Protein AF-A0A953SDC1-F1 (afdb_monomer)

InterPro domains:
  IPR006067 Nitrite/sulphite reductase 4Fe-4S domain [PF01077] (162-376)
  IPR017896 4Fe-4S ferredoxin-type, iron-sulphur binding domain [PS51379] (272-299)
  IPR036136 Nitrite/Sulfite reductase ferredoxin-like domain superfamily [SSF55124] (22-162)
  IPR045169 Nitrite and sulphite reductase 4Fe-4S domain containing protein [PTHR11493] (93-235)
  IPR045854 Nitrite and sulphite reductase 4Fe-4S domain-like superfamily [G3DSA:3.30.413.10] (165-393)
  IPR045854 Nitrite and sulphite reductase 4Fe-4S domain-like superfamily [SSF56014] (162-401)

pLDDT: mean 90.11, std 13.73, range [28.05, 98.62]

Foldseek 3Di:
DDPDDPPDQDQDDDPPPPPVPPQVVLVVQVDDDPDGPSVVLVVWSNLVVQVSVCVVVVHHQWDDKDFDPQVVFLFFKIWIAGNPVVSPGTKIKGWWFAAQQNDDDPVLVVVVQVLLSVAARSDWDQQDLLRTIIRMHHRDSVSVVVSQVVCVVVVIHIFGDKQFEGREEEHNAPVPDQQFLDRGNLVSVQVCVVCVCRGRHRQFLTYFYEYEYRALVPPRVQQAAGQKYKHKDALDDWDADLVLQLVCVVVVQDVVVLQVPQPQSQWDDPNRDIDGHNVRDPRNCSCVVRGVRTYHDDRMFIWIFHQHHQDAPVGGDTTFTLGGGDHCDPDNSVRVCLLVVLLRVLRRVQPHRPHRRNNSCVVPDVVVSSVSSVHDDDPSRDPDDDPDDPDDDDPCVVVPPPDD

Sequence (404 aa):
MSEKNSEILPDERTEGEDAASGTPYLDELCKGPWPSHAKELKRTRYPIMMYEEGIRQRYTQWGHGGMSSVPGLGSGAIARKSRRPEIITHSNLIRVLGNPGNFYTTKAFRKICELTDKYGDSSLHVLTTNSNIEICGLMNDGQMKAITTELNAMGYDVGSAGDAIRNIPDCMGPALCEYAVSDTPRLKYFMTKYYIDDIQYPRFPFKIKTKMSGCPNDCGKAILHADVGIIGVFKDLPKVDNERLSLWVEKGGDIERVRNNCPTDAMDWDGKRLEIDGESCVRCMYCINRIPAIEPGDDRGVAITVGGNMKGKYGPKKGKVVFPFIKAASPEYKELVAAYSKICEVYDDHGKKKERLGDLMQRVGFDKFLEWCAVEVTTMNFSSPRRNTFYHWSTEEEAGGLHD

Structure (mmCIF, N/CA/C/O backbone):
data_AF-A0A953SDC1-F1
#
_entry.id   AF-A0A953SDC1-F1
#
loop_
_atom_site.group_PDB
_atom_site.id
_atom_site.type_symbol
_atom_site.label_atom_id
_atom_site.label_alt_id
_atom_site.label_comp_id
_atom_site.label_asym_id
_atom_site.label_entity_id
_atom_site.label_seq_id
_atom_site.pdbx_PDB_ins_code
_atom_site.Cartn_x
_atom_site.Cartn_y
_atom_site.Cartn_z
_atom_site.occupancy
_atom_site.B_iso_or_equiv
_atom_site.auth_seq_id
_atom_site.auth_comp_id
_atom_site.auth_asym_id
_atom_site.auth_atom_id
_atom_site.pdbx_PDB_model_num
ATOM 1 N N . MET A 1 1 ? -39.178 -3.392 29.527 1.00 28.05 1 MET A N 1
ATOM 2 C CA . MET A 1 1 ? -38.012 -3.633 30.410 1.00 28.05 1 MET A CA 1
ATOM 3 C C . MET A 1 1 ? -36.770 -3.596 29.535 1.00 28.05 1 MET A C 1
ATOM 5 O O . MET A 1 1 ? -36.655 -4.462 28.690 1.00 28.05 1 MET A O 1
ATOM 9 N N . SER A 1 2 ? -35.855 -2.639 29.570 1.00 31.02 2 SER A N 1
ATOM 10 C CA . SER A 1 2 ? -35.699 -1.395 30.320 1.00 31.02 2 SER A CA 1
ATOM 11 C C . SER A 1 2 ? -34.880 -0.464 29.420 1.00 31.02 2 SER A C 1
ATOM 13 O O . SER A 1 2 ? -33.764 -0.815 29.038 1.00 31.02 2 SER A O 1
ATOM 15 N N . GLU A 1 3 ? -35.423 0.703 29.090 1.00 34.91 3 GLU A N 1
ATOM 16 C CA . GLU A 1 3 ? -34.638 1.851 28.637 1.00 34.91 3 GLU A CA 1
ATOM 17 C C . GLU A 1 3 ? -33.669 2.226 29.763 1.00 34.91 3 GLU A C 1
ATOM 19 O O . GLU A 1 3 ? -34.111 2.640 30.831 1.00 34.91 3 GLU A O 1
ATOM 24 N N . LYS A 1 4 ? -32.369 1.983 29.570 1.00 36.22 4 LYS A N 1
ATOM 25 C CA . LYS A 1 4 ? -31.253 2.550 30.348 1.00 36.22 4 LYS A CA 1
ATOM 26 C C . LYS A 1 4 ? -29.942 2.075 29.721 1.00 36.22 4 LYS A C 1
ATOM 28 O O . LYS A 1 4 ? -29.543 0.939 29.945 1.00 36.22 4 LYS A O 1
ATOM 33 N N . ASN A 1 5 ? -29.368 2.913 28.853 1.00 34.62 5 ASN A N 1
ATOM 34 C CA . ASN A 1 5 ? -27.927 3.065 28.552 1.00 34.62 5 ASN A CA 1
ATOM 35 C C . ASN A 1 5 ? -27.724 3.997 27.334 1.00 34.62 5 ASN A C 1
ATOM 37 O O . ASN A 1 5 ? -26.943 3.712 26.426 1.00 34.62 5 ASN A O 1
ATOM 41 N N . SER A 1 6 ? -28.453 5.116 27.292 1.00 38.78 6 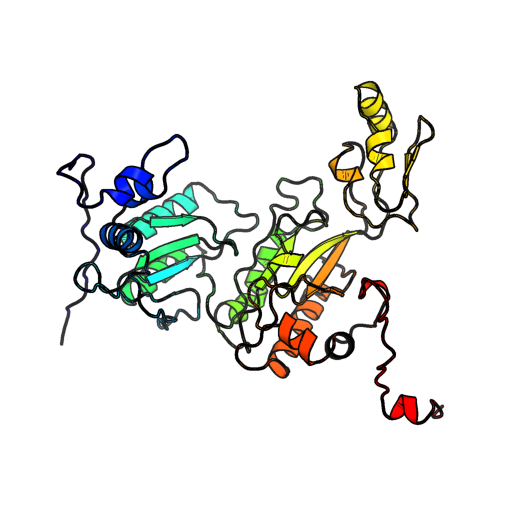SER A N 1
ATOM 42 C CA . SER A 1 6 ? -28.226 6.203 26.334 1.00 38.78 6 SER A CA 1
ATOM 43 C C . SER A 1 6 ? -27.385 7.302 26.988 1.00 38.78 6 SER A C 1
ATOM 45 O O . SER A 1 6 ? -27.844 8.429 27.142 1.00 38.78 6 SER A O 1
ATOM 47 N N . GLU A 1 7 ? -26.173 6.985 27.434 1.00 45.75 7 GLU A N 1
ATOM 48 C CA . GLU A 1 7 ? -25.225 8.031 27.830 1.00 45.75 7 GLU A CA 1
ATOM 49 C C . GLU A 1 7 ? -24.444 8.448 26.583 1.00 45.75 7 GLU A C 1
ATOM 51 O O . GLU A 1 7 ? -23.414 7.874 26.229 1.00 45.75 7 GLU A O 1
ATOM 56 N N . ILE A 1 8 ? -25.015 9.411 25.855 1.00 50.25 8 ILE A N 1
ATOM 57 C CA . ILE A 1 8 ? -24.254 10.261 24.938 1.00 50.25 8 ILE A CA 1
ATOM 58 C C . ILE A 1 8 ? -23.243 11.013 25.812 1.00 50.25 8 ILE A C 1
ATOM 60 O O . ILE A 1 8 ? -23.605 11.496 26.887 1.00 50.25 8 ILE A O 1
ATOM 64 N N 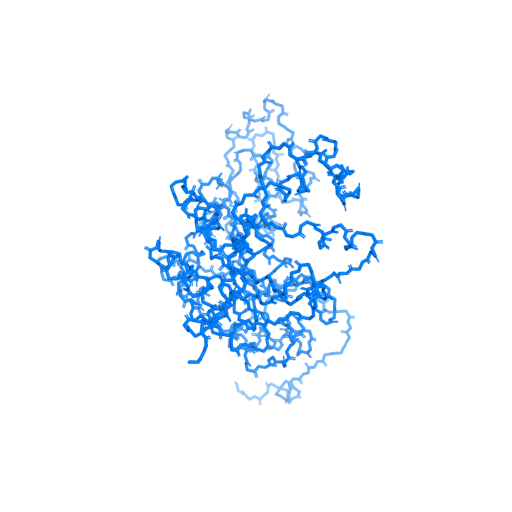. LEU A 1 9 ? -21.975 11.057 25.393 1.00 52.62 9 LEU A N 1
ATOM 65 C CA . LEU A 1 9 ? -20.942 11.796 26.120 1.00 52.62 9 LEU A CA 1
ATOM 66 C C . LEU A 1 9 ? -21.397 13.260 26.282 1.00 52.62 9 LEU A C 1
ATOM 68 O O . LEU A 1 9 ? -21.879 13.826 25.301 1.00 52.62 9 LEU A O 1
ATOM 72 N N . PRO A 1 10 ? -21.283 13.860 27.482 1.00 48.31 10 PRO A N 1
ATOM 73 C CA . PRO A 1 10 ? -21.815 15.195 27.755 1.00 48.31 10 PRO A CA 1
ATOM 74 C C . PRO A 1 10 ? -21.273 16.237 26.767 1.00 48.31 10 PRO A C 1
ATOM 76 O O . PRO A 1 10 ? -20.102 16.188 26.391 1.00 48.31 10 PRO A O 1
ATOM 79 N N . ASP A 1 11 ? -22.152 17.147 26.344 1.00 46.38 11 ASP A N 1
ATOM 80 C CA . ASP A 1 11 ? -22.005 17.973 25.135 1.00 46.38 11 ASP A CA 1
ATOM 81 C C . ASP A 1 11 ? -20.971 19.111 25.265 1.00 46.38 11 ASP A C 1
ATOM 83 O O . ASP A 1 11 ? -20.432 19.579 24.268 1.00 46.38 11 ASP A O 1
ATOM 87 N N . GLU A 1 12 ? -20.606 19.531 26.480 1.00 38.66 12 GLU A N 1
ATOM 88 C CA . GLU A 1 12 ? -19.839 20.768 26.670 1.00 38.66 12 GLU A CA 1
ATOM 89 C C . GLU A 1 12 ? -18.576 20.574 27.524 1.00 38.66 12 GLU A C 1
ATOM 91 O O . GLU A 1 12 ? -18.631 20.227 28.703 1.00 38.66 12 GLU A O 1
ATOM 96 N N . ARG A 1 13 ? -17.412 20.875 26.934 1.00 49.53 13 ARG A N 1
ATOM 97 C CA . ARG A 1 13 ? -16.318 21.533 27.659 1.00 49.53 13 ARG A CA 1
ATOM 98 C C . ARG A 1 13 ? -16.115 22.890 27.009 1.00 49.53 13 ARG A C 1
ATOM 100 O O . ARG A 1 13 ? -15.588 22.976 25.903 1.00 49.53 13 ARG A O 1
ATOM 107 N N . THR A 1 14 ? -16.579 23.935 27.678 1.00 35.41 14 THR A N 1
ATOM 108 C CA . THR A 1 14 ? -16.340 25.322 27.285 1.00 35.41 14 THR A CA 1
ATOM 109 C C . THR A 1 14 ? -14.839 25.610 27.275 1.00 35.41 14 THR A C 1
ATOM 111 O O . THR A 1 14 ? -14.127 25.262 28.220 1.00 35.41 14 THR A O 1
ATOM 114 N N . GLU A 1 15 ? -14.347 26.248 26.210 1.00 36.69 15 GLU A N 1
ATOM 115 C CA . GLU A 1 15 ? -12.987 26.792 26.155 1.00 36.69 15 GLU A CA 1
ATOM 116 C C . GLU A 1 15 ? -12.809 27.785 27.320 1.00 36.69 15 GLU A C 1
ATOM 118 O O . GLU A 1 15 ? -13.381 28.872 27.293 1.00 36.69 15 GLU A O 1
ATOM 123 N N . GLY A 1 16 ? -12.061 27.408 28.366 1.00 39.22 16 GLY A N 1
ATOM 124 C CA . GLY A 1 16 ? -11.718 28.326 29.461 1.00 39.22 16 GLY A CA 1
ATOM 125 C C . GLY A 1 16 ? -11.748 27.788 30.894 1.00 39.22 16 GLY A C 1
ATOM 126 O O . GLY A 1 16 ? -11.394 28.538 31.799 1.00 39.22 16 GLY A O 1
ATOM 127 N N . GLU A 1 17 ? -12.106 26.527 31.156 1.00 37.31 17 GLU A N 1
ATOM 128 C CA . GLU A 1 17 ? -11.970 25.964 32.514 1.00 37.31 17 GLU A CA 1
ATOM 129 C C . GLU A 1 17 ? -10.536 25.472 32.790 1.00 37.31 17 GLU A C 1
ATOM 131 O O . GLU A 1 17 ? -10.263 24.278 32.915 1.00 37.31 17 GLU A O 1
ATOM 136 N N . ASP A 1 18 ? -9.604 26.419 32.931 1.00 40.94 18 ASP A N 1
ATOM 137 C CA . ASP A 1 18 ? -8.263 26.216 33.505 1.00 40.94 18 ASP A CA 1
ATOM 138 C C . ASP A 1 18 ? -8.332 26.052 35.041 1.00 40.94 18 ASP A C 1
ATOM 140 O O . ASP A 1 18 ? -7.604 26.679 35.813 1.00 40.94 18 ASP A O 1
ATOM 144 N N . ALA A 1 19 ? -9.226 25.190 35.527 1.00 35.72 19 ALA A N 1
ATOM 145 C CA . ALA A 1 19 ? -9.260 24.793 36.927 1.00 35.72 19 ALA A CA 1
ATOM 146 C C . ALA A 1 19 ? -8.312 23.603 37.117 1.00 35.72 19 ALA A C 1
ATOM 148 O O . ALA A 1 19 ? -8.730 22.459 36.972 1.00 35.72 19 ALA A O 1
ATOM 149 N N . ALA A 1 20 ? -7.027 23.892 37.377 1.00 46.53 20 ALA A N 1
ATOM 150 C CA . ALA A 1 20 ? -5.988 22.933 37.780 1.00 46.53 20 ALA A CA 1
ATOM 151 C C . ALA A 1 20 ? -6.176 21.551 37.131 1.00 46.53 20 ALA A C 1
ATOM 153 O O . ALA A 1 20 ? -6.530 20.583 37.806 1.00 46.53 20 ALA A O 1
ATOM 154 N N . SER A 1 21 ? -6.025 21.507 35.801 1.00 56.12 21 SER A N 1
ATOM 155 C CA . SER A 1 21 ? -6.275 20.323 34.982 1.00 56.12 21 SER A CA 1
ATOM 156 C C . SER A 1 21 ? -5.654 19.114 35.681 1.00 56.12 21 SER A C 1
ATOM 158 O O . SER A 1 21 ? -4.442 19.063 35.886 1.00 56.12 21 SER A O 1
ATOM 160 N N . GLY A 1 22 ? -6.471 18.142 36.098 1.00 82.88 22 GLY A N 1
ATOM 161 C CA . GLY A 1 22 ? -6.009 16.904 36.740 1.00 82.88 22 GLY A CA 1
ATOM 162 C C . GLY A 1 22 ? -5.167 16.020 35.810 1.00 82.88 22 GLY A C 1
ATOM 163 O O . GLY A 1 22 ? -5.133 14.807 35.990 1.00 82.88 22 GLY A O 1
ATOM 164 N N . THR A 1 23 ? -4.540 16.618 34.790 1.00 92.62 23 THR A N 1
ATOM 165 C CA . THR A 1 23 ? -3.764 15.997 33.728 1.00 92.62 23 THR A CA 1
ATOM 166 C C . THR A 1 23 ? -2.363 16.621 33.546 1.00 92.62 23 THR A C 1
ATOM 168 O O . THR A 1 23 ? -2.022 17.033 32.432 1.00 92.62 23 THR A O 1
ATOM 171 N N . PRO A 1 24 ? -1.534 16.729 34.608 1.00 94.44 24 PRO A N 1
ATOM 172 C CA . PRO A 1 24 ? -0.214 17.361 34.530 1.00 94.44 24 PRO A CA 1
ATOM 173 C C . PRO A 1 24 ? 0.723 16.734 33.484 1.00 94.44 24 PRO A C 1
ATOM 175 O O . PRO A 1 24 ? 1.542 17.448 32.904 1.00 94.44 24 PRO A O 1
ATOM 178 N N . TYR A 1 25 ? 0.625 15.427 33.200 1.00 94.44 25 TYR A N 1
ATOM 179 C CA . TYR A 1 25 ? 1.451 14.818 32.152 1.00 94.44 25 TYR A CA 1
ATOM 180 C C . TYR A 1 25 ? 0.983 15.212 30.745 1.00 94.44 25 TYR A C 1
ATOM 182 O O . TYR A 1 25 ? 1.820 15.482 29.881 1.00 94.44 25 TYR A O 1
ATOM 190 N N . LEU A 1 26 ? -0.330 15.272 30.493 1.00 93.62 26 LEU A N 1
ATOM 191 C CA . LEU A 1 26 ? -0.852 15.780 29.215 1.00 93.62 26 LEU A CA 1
ATOM 192 C C . LEU A 1 26 ? -0.533 17.263 29.020 1.00 93.62 26 LEU A C 1
ATOM 194 O O . LEU A 1 26 ? -0.269 17.664 27.889 1.00 93.62 26 LEU A O 1
ATOM 198 N N . ASP A 1 27 ? -0.543 18.063 30.087 1.00 95.12 27 ASP A N 1
ATOM 199 C CA . ASP A 1 27 ? -0.188 19.486 30.021 1.00 95.12 27 ASP A CA 1
ATOM 200 C C . ASP A 1 27 ? 1.239 19.699 29.512 1.00 95.12 27 ASP A C 1
ATOM 202 O O . ASP A 1 27 ? 1.488 20.608 28.718 1.00 95.12 27 ASP A O 1
ATOM 206 N N . GLU A 1 28 ? 2.170 18.818 29.881 1.00 95.88 28 GLU A N 1
ATOM 207 C CA . GLU A 1 28 ? 3.525 18.844 29.332 1.00 95.88 28 GLU A CA 1
ATOM 208 C C . GLU A 1 28 ? 3.537 18.555 27.823 1.00 95.88 28 GLU A C 1
ATOM 210 O O . GLU A 1 28 ? 4.237 19.226 27.066 1.00 95.88 28 GLU A O 1
ATOM 215 N N . LEU A 1 29 ? 2.711 17.609 27.359 1.00 95.56 29 LEU A N 1
ATOM 216 C CA . LEU A 1 29 ? 2.591 17.264 25.936 1.00 95.56 29 LEU A CA 1
ATOM 217 C C . LEU A 1 29 ? 1.932 18.364 25.093 1.00 95.56 29 LEU A C 1
ATOM 219 O O . LEU A 1 29 ? 2.026 18.322 23.866 1.00 95.56 29 LEU A O 1
ATOM 223 N N . CYS A 1 30 ? 1.258 19.335 25.710 1.00 95.12 30 CYS A N 1
ATOM 224 C CA . CYS A 1 30 ? 0.685 20.493 25.020 1.00 95.12 30 CYS A CA 1
ATOM 225 C C . CYS A 1 30 ? 1.733 21.554 24.646 1.00 95.12 30 CYS A C 1
ATOM 227 O O . CYS A 1 30 ? 1.418 22.472 23.887 1.00 95.12 30 CYS A O 1
ATOM 229 N N . LYS A 1 31 ? 2.957 21.455 25.177 1.00 95.12 31 LYS A N 1
ATOM 230 C CA . LYS A 1 31 ? 4.042 22.412 24.936 1.00 95.12 31 LYS A CA 1
ATOM 231 C C . LYS A 1 31 ? 4.792 22.114 23.633 1.00 95.12 31 LYS A C 1
ATOM 233 O O . LYS A 1 31 ? 4.752 21.011 23.094 1.00 95.12 31 LYS A O 1
ATOM 238 N N . GLY A 1 32 ? 5.563 23.100 23.178 1.00 96.00 32 GLY A N 1
ATOM 239 C CA . GLY A 1 32 ? 6.447 22.982 22.019 1.00 96.00 32 GLY A CA 1
ATOM 240 C C . GLY A 1 32 ? 5.789 23.358 20.684 1.00 96.00 32 GLY A C 1
ATOM 241 O O . GLY A 1 32 ? 4.609 23.699 20.638 1.00 96.00 32 GLY A O 1
ATOM 242 N N . PRO A 1 33 ? 6.571 23.354 19.590 1.00 96.50 33 PRO A N 1
ATOM 243 C CA . PRO A 1 33 ? 6.124 23.874 18.297 1.00 96.50 33 PRO A CA 1
ATOM 244 C C . PRO A 1 33 ? 5.349 22.859 17.440 1.00 96.50 33 PRO A C 1
ATOM 246 O O . PRO A 1 33 ? 4.682 23.255 16.487 1.00 96.50 33 PRO A O 1
ATOM 249 N N . TRP A 1 34 ? 5.451 21.556 17.725 1.00 97.25 34 TRP A N 1
ATOM 250 C CA . TRP A 1 34 ? 4.750 20.525 16.954 1.00 97.25 34 TRP A CA 1
ATOM 251 C C . TRP A 1 34 ? 3.254 20.503 17.312 1.00 97.25 34 TRP A C 1
ATOM 253 O O . TRP A 1 34 ? 2.939 20.566 18.503 1.00 97.25 34 TRP A O 1
ATOM 263 N N . PRO A 1 35 ? 2.324 20.368 16.342 1.00 95.88 35 PRO A N 1
ATOM 264 C CA . PRO A 1 35 ? 0.894 20.259 16.631 1.00 95.88 35 PRO A CA 1
ATOM 265 C C . PRO A 1 35 ? 0.608 19.117 17.614 1.00 95.88 35 PRO A C 1
ATOM 267 O O . PRO A 1 35 ? 0.776 17.938 17.296 1.00 95.88 35 PRO A O 1
ATOM 270 N N . SER A 1 36 ? 0.215 19.474 18.836 1.00 95.69 36 SER A N 1
ATOM 271 C CA . SER A 1 36 ? 0.059 18.516 19.926 1.00 95.69 36 SER A CA 1
ATOM 272 C C . SER A 1 36 ? -1.263 17.765 19.821 1.00 95.69 36 SER A C 1
ATOM 274 O O . SER A 1 36 ? -2.340 18.358 19.896 1.00 95.69 36 SER A O 1
ATOM 276 N N . HIS A 1 37 ? -1.192 16.435 19.747 1.00 93.69 37 HIS A N 1
ATOM 277 C CA . HIS A 1 37 ? -2.377 15.585 19.849 1.00 93.69 37 HIS A CA 1
ATOM 278 C C . HIS A 1 37 ? -3.051 15.709 21.221 1.00 93.69 37 HIS A C 1
ATOM 280 O O . HIS A 1 37 ? -4.264 15.568 21.299 1.00 93.69 37 HIS A O 1
ATOM 286 N N . ALA A 1 38 ? -2.306 15.997 22.296 1.00 94.62 38 ALA A N 1
ATOM 287 C CA . ALA A 1 38 ? -2.888 16.217 23.621 1.00 94.62 38 ALA A CA 1
ATOM 288 C C . ALA A 1 38 ? -3.749 17.489 23.643 1.00 94.62 38 ALA A C 1
ATOM 290 O O . ALA A 1 38 ? -4.852 17.465 24.190 1.00 94.62 38 ALA A O 1
ATOM 291 N N . LYS A 1 39 ? -3.290 18.561 22.977 1.00 94.81 39 LYS A N 1
ATOM 292 C CA . LYS A 1 39 ? -4.073 19.791 22.801 1.00 94.81 39 LYS A CA 1
ATOM 293 C C . LYS A 1 39 ? -5.353 19.530 22.009 1.00 94.81 39 LYS A C 1
ATOM 295 O O . LYS A 1 39 ? -6.410 19.987 22.428 1.00 94.81 39 LYS A O 1
ATOM 300 N N . GLU A 1 40 ? -5.279 18.767 20.917 1.00 94.00 40 GLU A N 1
ATOM 301 C CA . GLU A 1 40 ? -6.478 18.410 20.147 1.00 94.00 40 GLU A CA 1
ATOM 302 C C . GLU A 1 40 ? -7.440 17.535 20.961 1.00 94.00 40 GLU A C 1
ATOM 304 O O . GLU A 1 40 ? -8.616 17.862 21.046 1.00 94.00 40 GLU A O 1
ATOM 309 N N . LEU A 1 41 ? -6.963 16.491 21.652 1.00 93.19 41 LEU A N 1
ATOM 310 C CA . LEU A 1 41 ? -7.825 15.630 22.476 1.00 93.19 41 LEU A CA 1
ATOM 311 C C . LEU A 1 41 ? -8.549 16.405 23.585 1.00 93.19 41 LEU A C 1
ATOM 313 O O . LEU A 1 41 ? -9.709 16.109 23.862 1.00 93.19 41 LEU A O 1
ATOM 317 N N . LYS A 1 42 ? -7.906 17.414 24.190 1.00 93.50 42 LYS A N 1
ATOM 318 C CA . LYS A 1 42 ? -8.533 18.282 25.203 1.00 93.50 42 LYS A CA 1
ATOM 319 C C . LYS A 1 42 ? -9.711 19.106 24.671 1.00 93.50 42 LYS A C 1
ATOM 321 O O . LYS A 1 42 ? -10.558 19.492 25.467 1.00 93.50 42 LYS A O 1
ATOM 326 N N . ARG A 1 43 ? -9.778 19.343 23.357 1.00 92.81 43 ARG A N 1
ATOM 327 C CA . ARG A 1 43 ? -10.887 20.043 22.679 1.00 92.81 43 ARG A CA 1
ATOM 328 C C . ARG A 1 43 ? -12.039 19.110 22.298 1.00 92.81 43 ARG A C 1
ATOM 330 O O . ARG A 1 43 ? -13.059 19.572 21.805 1.00 92.81 43 ARG A O 1
ATOM 337 N N . THR A 1 44 ? -11.867 17.804 22.490 1.00 93.94 44 THR A N 1
ATOM 338 C CA . THR A 1 44 ? -12.866 16.776 22.174 1.00 93.94 44 THR A CA 1
ATOM 339 C C . THR A 1 44 ? -13.522 16.242 23.450 1.00 93.94 44 THR A C 1
ATOM 341 O O . THR A 1 44 ? -13.095 16.547 24.566 1.00 93.94 44 THR A O 1
ATOM 344 N N . ARG A 1 45 ? -14.526 15.373 23.307 1.00 93.50 45 ARG A N 1
ATOM 345 C CA . ARG A 1 45 ? -15.126 14.630 24.428 1.00 93.50 45 ARG A CA 1
ATOM 346 C C . ARG A 1 45 ? -14.336 13.372 24.803 1.00 93.50 45 ARG A C 1
ATOM 348 O O . ARG A 1 45 ? -14.802 12.582 25.625 1.00 93.50 45 ARG A O 1
ATOM 355 N N . TYR A 1 46 ? -13.143 13.171 24.237 1.00 92.38 46 TYR A N 1
ATOM 356 C CA . TYR A 1 46 ? -12.279 12.052 24.596 1.00 92.38 46 TYR A CA 1
ATOM 357 C C . TYR A 1 46 ? -12.016 12.032 26.119 1.00 92.38 46 TYR A C 1
ATOM 359 O O . TYR A 1 46 ? -11.746 13.079 26.722 1.00 92.38 46 TYR A O 1
ATOM 367 N N . PRO A 1 47 ? -12.046 10.860 26.783 1.00 91.69 47 PRO A N 1
ATOM 368 C CA . PRO A 1 47 ? -11.810 10.750 28.221 1.00 91.69 47 PRO A CA 1
ATOM 369 C C . PRO A 1 47 ? -10.323 10.965 28.553 1.00 91.69 47 PRO A C 1
ATOM 371 O O . PRO A 1 47 ? -9.587 10.017 28.816 1.00 91.69 47 PRO A O 1
ATOM 374 N N . ILE A 1 48 ? -9.856 12.219 28.563 1.00 93.44 48 ILE A N 1
ATOM 375 C CA . ILE A 1 48 ? -8.435 12.581 28.742 1.00 93.44 48 ILE A CA 1
ATOM 376 C C . ILE A 1 48 ? -7.794 11.996 30.011 1.00 93.44 48 ILE A C 1
ATOM 378 O O . ILE A 1 48 ? -6.609 11.668 29.992 1.00 93.44 48 ILE A O 1
ATOM 382 N N . MET A 1 49 ? -8.577 11.759 31.069 1.00 93.12 49 MET A N 1
ATOM 383 C CA . MET A 1 49 ? -8.106 11.099 32.293 1.00 93.12 49 MET A CA 1
ATOM 384 C C . MET A 1 49 ? -7.628 9.661 32.046 1.00 93.12 49 MET A C 1
ATOM 386 O O . MET A 1 49 ? -6.693 9.208 32.699 1.00 93.12 49 MET A O 1
ATOM 390 N N . MET A 1 50 ? -8.201 8.951 31.064 1.00 92.00 50 MET A N 1
ATOM 391 C CA . MET A 1 50 ? -7.698 7.639 30.636 1.00 92.00 50 MET A CA 1
ATOM 392 C C . MET A 1 50 ? -6.278 7.736 30.083 1.00 92.00 50 MET A C 1
ATOM 394 O O . MET A 1 50 ? -5.474 6.821 30.266 1.00 92.00 50 MET A O 1
ATOM 398 N N . TYR A 1 51 ? -5.978 8.822 29.367 1.00 93.00 51 TYR A N 1
ATOM 399 C CA . TYR A 1 51 ? -4.668 9.010 28.762 1.00 93.00 51 TYR A CA 1
ATOM 400 C C . TYR A 1 51 ? -3.639 9.468 29.792 1.00 93.00 51 TYR A C 1
ATOM 402 O O . TYR A 1 51 ? -2.558 8.884 29.855 1.00 93.00 51 TYR A O 1
ATOM 410 N N . GLU A 1 52 ? -4.015 10.418 30.649 1.00 94.56 52 GLU A N 1
ATOM 411 C CA . GLU A 1 52 ? -3.203 10.861 31.785 1.00 94.56 52 GLU A CA 1
ATOM 412 C C . GLU A 1 52 ? -2.756 9.677 32.636 1.00 94.56 52 GLU A C 1
ATOM 414 O O . GLU A 1 52 ? -1.568 9.460 32.877 1.00 94.56 52 GLU A O 1
ATOM 419 N N . GLU A 1 53 ? -3.719 8.850 33.026 1.00 92.94 53 GLU A N 1
ATOM 420 C CA . GLU A 1 53 ? -3.462 7.693 33.857 1.00 92.94 53 GLU A CA 1
ATOM 421 C C . GLU A 1 53 ? -2.601 6.648 33.140 1.00 92.94 53 GLU A C 1
ATOM 423 O O . GLU A 1 53 ? -1.742 6.008 33.751 1.00 92.94 53 GLU A O 1
ATOM 428 N N . GLY A 1 54 ? -2.787 6.498 31.826 1.00 94.12 54 GLY A N 1
ATOM 429 C CA . GLY A 1 54 ? -1.952 5.633 31.003 1.00 94.12 54 GLY A CA 1
ATOM 430 C C . GLY A 1 54 ? -0.486 6.063 30.982 1.00 94.12 54 GLY A C 1
ATOM 431 O O . GLY A 1 54 ? 0.397 5.204 31.044 1.00 94.12 54 GLY A O 1
ATOM 432 N N . ILE A 1 55 ? -0.221 7.373 30.947 1.00 94.50 55 ILE A N 1
ATOM 433 C CA . ILE A 1 55 ? 1.136 7.926 31.034 1.00 94.50 55 ILE A CA 1
ATOM 434 C C . ILE A 1 55 ? 1.690 7.738 32.446 1.00 94.50 55 ILE A C 1
ATOM 436 O O . ILE A 1 55 ? 2.787 7.196 32.599 1.00 94.50 55 ILE A O 1
ATOM 440 N N . ARG A 1 56 ? 0.915 8.109 33.473 1.00 94.00 56 ARG A N 1
ATOM 441 C CA . ARG A 1 56 ? 1.311 8.004 34.884 1.00 94.00 56 ARG A CA 1
ATOM 442 C C . ARG A 1 56 ? 1.688 6.576 35.271 1.00 94.00 56 ARG A C 1
ATOM 444 O O . ARG A 1 56 ? 2.740 6.353 35.864 1.00 94.00 56 ARG A O 1
ATOM 451 N N . GLN A 1 57 ? 0.850 5.604 34.915 1.00 94.25 57 GLN A N 1
ATOM 452 C CA . GLN A 1 57 ? 1.093 4.189 35.207 1.00 94.25 57 GLN A CA 1
ATOM 453 C C . GLN A 1 57 ? 2.041 3.514 34.208 1.00 94.25 57 GLN A C 1
ATOM 455 O O . GLN A 1 57 ? 2.458 2.381 34.438 1.00 94.25 57 GLN A O 1
ATOM 460 N N . ARG A 1 58 ? 2.348 4.167 33.076 1.00 95.38 58 ARG A N 1
ATOM 461 C CA . ARG A 1 58 ? 3.075 3.579 31.935 1.00 95.38 58 ARG A CA 1
ATOM 462 C C . ARG A 1 58 ? 2.451 2.263 31.460 1.00 95.38 58 ARG A C 1
ATOM 464 O O . ARG A 1 58 ? 3.143 1.326 31.062 1.00 95.38 58 ARG A O 1
ATOM 471 N N . TYR A 1 59 ? 1.125 2.190 31.517 1.00 94.00 59 TYR A N 1
ATOM 472 C CA . TYR A 1 59 ? 0.362 0.983 31.235 1.00 94.00 59 TYR A CA 1
ATOM 473 C C . TYR A 1 59 ? -0.986 1.323 30.606 1.00 94.00 59 TYR A C 1
ATOM 475 O O . TYR A 1 59 ? -1.600 2.341 30.920 1.00 94.00 59 TYR A O 1
ATOM 483 N N . THR A 1 60 ? -1.468 0.470 29.699 1.00 94.12 60 THR A N 1
ATOM 484 C CA . THR A 1 60 ? -2.731 0.739 29.005 1.00 94.12 60 THR A CA 1
ATOM 485 C C . THR A 1 60 ? -3.928 0.623 29.951 1.00 94.12 60 THR A C 1
ATOM 487 O O . THR A 1 60 ? -4.135 -0.403 30.605 1.00 94.12 60 THR A O 1
ATOM 490 N N . GLN A 1 61 ? -4.743 1.679 29.973 1.00 94.00 61 GLN A N 1
ATOM 491 C CA . GLN A 1 61 ? -5.995 1.742 30.733 1.00 94.00 61 GLN A CA 1
ATOM 492 C C . GLN A 1 61 ? -7.166 1.089 29.984 1.00 94.00 61 GLN A C 1
ATOM 494 O O . GLN A 1 61 ? -8.273 0.980 30.505 1.00 94.00 61 GLN A O 1
ATOM 499 N N . TRP A 1 62 ? -6.925 0.597 28.768 1.00 93.00 62 TRP A N 1
ATOM 500 C CA . TRP A 1 62 ? -7.900 -0.166 28.003 1.00 93.00 62 TRP A CA 1
ATOM 501 C C . TRP A 1 62 ? -7.721 -1.666 28.235 1.00 93.00 62 TRP A C 1
ATOM 503 O O . TRP A 1 62 ? -6.609 -2.183 28.347 1.00 93.00 62 TRP A O 1
ATOM 513 N N . GLY A 1 63 ? -8.841 -2.374 28.325 1.00 88.44 63 GLY A N 1
ATOM 514 C CA . GLY A 1 63 ? -8.894 -3.815 28.513 1.00 88.44 63 GLY A CA 1
ATOM 515 C C . GLY A 1 63 ? -8.658 -4.588 27.222 1.00 88.44 63 GLY A C 1
ATOM 516 O O . GLY A 1 63 ? -8.348 -4.031 26.164 1.00 88.44 63 GLY A O 1
ATOM 517 N N . HIS A 1 64 ? -8.852 -5.906 27.306 1.00 82.75 64 HIS A N 1
ATOM 518 C CA . HIS A 1 64 ? -8.942 -6.735 26.111 1.00 82.75 64 HIS A CA 1
ATOM 519 C C . HIS A 1 64 ? -10.078 -6.204 25.230 1.00 82.75 64 HIS A C 1
ATOM 521 O O . HIS A 1 64 ? -11.210 -6.038 25.685 1.00 82.75 64 HIS A O 1
ATOM 527 N N . GLY A 1 65 ? -9.738 -5.869 23.986 1.00 76.06 65 GLY A N 1
ATOM 528 C CA . GLY A 1 65 ? -10.725 -5.481 22.986 1.00 76.06 65 GLY A CA 1
ATOM 529 C C . GLY A 1 65 ? -11.432 -6.699 22.401 1.00 76.06 65 GLY A C 1
ATOM 530 O O . GLY A 1 65 ? -11.019 -7.838 22.617 1.00 76.06 65 GLY A O 1
ATOM 531 N N . GLY A 1 66 ? -12.457 -6.433 21.604 1.00 72.31 66 GLY A N 1
ATOM 532 C CA . GLY A 1 66 ? -13.170 -7.437 20.823 1.00 72.31 66 GLY A CA 1
ATOM 533 C C . GLY A 1 66 ? -13.497 -6.905 19.434 1.00 72.31 66 GLY A C 1
ATOM 534 O O . GLY A 1 66 ? -13.341 -5.715 19.155 1.00 72.31 66 GLY A O 1
ATOM 535 N N . MET A 1 67 ? -13.944 -7.788 18.549 1.00 70.31 67 MET A N 1
ATOM 536 C CA . MET A 1 67 ? -14.735 -7.342 17.403 1.00 70.31 67 MET A CA 1
ATOM 537 C C . MET A 1 67 ? -16.168 -7.179 17.899 1.00 70.31 67 MET A C 1
ATOM 539 O O . MET A 1 67 ? -16.657 -8.077 18.583 1.00 70.31 67 MET A O 1
ATOM 543 N N . SER A 1 68 ? -16.802 -6.042 17.608 1.00 68.38 68 SER A N 1
ATOM 544 C CA . SER A 1 68 ? -18.248 -5.939 17.821 1.00 68.38 68 SER A CA 1
ATOM 545 C C . SER A 1 68 ? -18.947 -6.564 16.619 1.00 68.38 68 SER A C 1
ATOM 547 O O . SER A 1 68 ? -18.588 -6.270 15.479 1.00 68.38 68 SER A O 1
ATOM 549 N N . SER A 1 69 ? -19.914 -7.440 16.876 1.00 65.31 69 SER A N 1
ATOM 550 C CA . SER A 1 69 ? -20.815 -7.998 15.870 1.00 65.31 69 SER A CA 1
ATOM 551 C C . SER A 1 69 ? -22.125 -7.217 15.917 1.00 65.31 69 SER A C 1
ATOM 553 O O . SER A 1 69 ? -23.105 -7.670 16.511 1.00 65.31 69 SER A O 1
ATOM 555 N N . VAL A 1 70 ? -22.133 -6.013 15.345 1.00 73.25 70 VAL A N 1
ATOM 556 C CA . VAL A 1 70 ? -23.363 -5.222 15.230 1.00 73.25 70 VAL A CA 1
ATOM 557 C C . VAL A 1 70 ? -24.195 -5.811 14.086 1.00 73.25 70 VAL A C 1
ATOM 559 O O . VAL A 1 70 ? -23.683 -5.922 12.974 1.00 73.25 70 VAL A O 1
ATOM 562 N N . PRO A 1 71 ? -25.466 -6.200 14.293 1.00 69.12 71 PRO A N 1
ATOM 563 C CA . PRO A 1 71 ? -26.293 -6.733 13.212 1.00 69.12 71 PRO A CA 1
ATOM 564 C C . PRO A 1 71 ? -26.397 -5.754 12.031 1.00 69.12 71 PRO A C 1
ATOM 566 O O . PRO A 1 71 ? -26.822 -4.610 12.209 1.00 69.12 71 PRO A O 1
ATOM 569 N N . GLY A 1 72 ? -26.025 -6.216 10.833 1.00 68.00 72 GLY A N 1
ATOM 570 C CA . GLY A 1 72 ? -25.922 -5.396 9.616 1.00 68.00 72 GLY A CA 1
ATOM 571 C C . GLY A 1 72 ? -24.523 -4.829 9.342 1.00 68.00 72 GLY A C 1
ATOM 572 O O . GLY A 1 72 ? -24.317 -4.225 8.299 1.00 68.00 72 GLY A O 1
ATOM 573 N N . LEU A 1 73 ? -23.563 -5.057 10.241 1.00 73.56 73 LEU A N 1
ATOM 574 C CA . LEU A 1 73 ? -22.168 -4.650 10.117 1.00 73.56 73 LEU A CA 1
ATOM 575 C C . LEU A 1 73 ? -21.275 -5.897 10.156 1.00 73.56 73 LEU A C 1
ATOM 577 O O . LEU A 1 73 ? -21.063 -6.482 11.220 1.00 73.56 73 LEU A O 1
ATOM 581 N N . GLY A 1 74 ? -20.762 -6.331 9.005 1.00 69.44 74 GLY A N 1
ATOM 582 C CA . GLY A 1 74 ? -19.927 -7.535 8.950 1.00 69.44 74 GLY A CA 1
ATOM 583 C C . GLY A 1 74 ? -18.531 -7.331 9.563 1.00 69.44 74 GLY A C 1
ATOM 584 O O . GLY A 1 74 ? -17.991 -8.227 10.219 1.00 69.44 74 GLY A O 1
ATOM 585 N N . SER A 1 75 ? -17.945 -6.141 9.381 1.00 84.81 75 SER A N 1
ATOM 586 C CA . SER A 1 75 ? -16.586 -5.805 9.811 1.00 84.81 75 SER A CA 1
ATOM 587 C C . SER A 1 75 ? -16.436 -4.301 10.088 1.00 84.81 75 SER A C 1
ATOM 589 O O . SER A 1 75 ? -17.371 -3.522 9.950 1.00 84.81 75 SER A O 1
ATOM 591 N N . GLY A 1 76 ? -15.258 -3.874 10.547 1.00 86.81 76 GLY A N 1
ATOM 592 C CA . GLY A 1 76 ? -14.924 -2.445 10.667 1.00 86.81 76 GLY A CA 1
ATOM 593 C C . GLY A 1 76 ? -15.165 -1.794 12.024 1.00 86.81 76 GLY A C 1
ATOM 594 O O . GLY A 1 76 ? -14.478 -0.817 12.330 1.00 86.81 76 GLY A O 1
ATOM 595 N N . ALA A 1 77 ? -16.034 -2.356 12.867 1.00 89.62 77 ALA A N 1
ATOM 596 C CA . ALA A 1 77 ? -16.167 -1.941 14.263 1.00 89.62 77 ALA A CA 1
ATOM 597 C C . ALA A 1 77 ? -15.142 -2.638 15.162 1.00 89.62 77 ALA A C 1
ATOM 599 O O . ALA A 1 77 ? -14.956 -3.859 15.127 1.00 89.62 77 ALA A O 1
ATOM 600 N N . ILE A 1 78 ? -14.484 -1.860 16.018 1.00 89.06 78 ILE A N 1
ATOM 601 C CA . ILE A 1 78 ? -13.563 -2.379 17.027 1.00 89.06 78 ILE A CA 1
ATOM 602 C C . ILE A 1 78 ? -14.092 -1.999 18.396 1.00 89.06 78 ILE A C 1
ATOM 604 O O . ILE A 1 78 ? -14.168 -0.820 18.737 1.00 89.06 78 ILE A O 1
ATOM 608 N N . ALA A 1 79 ? -14.399 -3.018 19.195 1.00 88.69 79 ALA A N 1
ATOM 609 C CA . ALA A 1 79 ? -14.849 -2.820 20.554 1.00 88.69 79 ALA A CA 1
ATOM 610 C C . ALA A 1 79 ? -13.662 -2.554 21.482 1.00 88.69 79 ALA A C 1
ATOM 612 O O . ALA A 1 79 ? -12.647 -3.271 21.452 1.00 88.69 79 ALA A O 1
ATOM 613 N N . ARG A 1 80 ? -13.803 -1.551 22.350 1.00 90.00 80 ARG A N 1
ATOM 614 C CA . ARG A 1 80 ? -12.828 -1.263 23.403 1.00 90.00 80 ARG A CA 1
ATOM 615 C C . ARG A 1 80 ? -13.535 -1.168 24.741 1.00 90.00 80 ARG A C 1
ATOM 617 O O . ARG A 1 80 ? -14.343 -0.275 24.967 1.00 90.00 80 ARG A O 1
ATOM 624 N N . LYS A 1 81 ? -13.185 -2.083 25.641 1.00 90.44 81 LYS A N 1
ATOM 625 C CA . LYS A 1 81 ? -13.624 -2.048 27.033 1.00 90.44 81 LYS A CA 1
ATOM 626 C C . LYS A 1 81 ? -12.593 -1.320 27.883 1.00 90.44 81 LYS A C 1
ATOM 628 O O . LYS A 1 81 ? -11.390 -1.492 27.677 1.00 90.44 81 LYS A O 1
ATOM 633 N N . SER A 1 82 ? -13.052 -0.532 28.840 1.00 91.75 82 SER A N 1
ATOM 634 C CA . SER A 1 82 ? -12.186 0.143 29.802 1.00 91.75 82 SER A CA 1
ATOM 635 C C . SER A 1 82 ? -11.737 -0.793 30.928 1.00 91.75 82 SER A C 1
ATOM 637 O O . SER A 1 82 ? -12.465 -1.706 31.320 1.00 91.75 82 SER A O 1
ATOM 639 N N . ARG A 1 83 ? -10.533 -0.565 31.468 1.00 93.50 83 ARG A N 1
ATOM 640 C CA . ARG A 1 83 ? -10.105 -1.114 32.772 1.00 93.50 83 ARG A CA 1
ATOM 641 C C . ARG A 1 83 ? -10.459 -0.196 33.937 1.00 93.50 83 ARG A C 1
ATOM 643 O O . ARG A 1 83 ? -10.279 -0.592 35.081 1.00 93.50 83 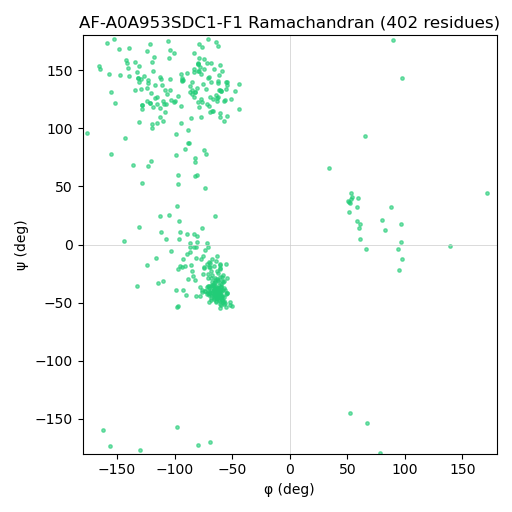ARG A O 1
ATOM 650 N N . ARG A 1 84 ? -10.933 1.009 33.632 1.00 90.25 84 ARG A N 1
ATOM 651 C CA . ARG A 1 84 ? -11.262 2.086 34.561 1.00 90.25 84 ARG A CA 1
ATOM 652 C C . ARG A 1 84 ? -12.726 2.488 34.348 1.00 90.25 84 ARG A C 1
ATOM 654 O O . ARG A 1 84 ? -12.987 3.541 33.761 1.00 90.25 84 ARG A O 1
ATOM 661 N N . PRO A 1 85 ? -13.686 1.604 34.686 1.00 89.69 85 PRO A N 1
ATOM 662 C CA . PRO A 1 85 ? -15.109 1.844 34.443 1.00 89.69 85 PRO A CA 1
ATOM 663 C C . PRO A 1 85 ? -15.642 3.088 35.163 1.00 89.69 85 PRO A C 1
ATOM 665 O O . PRO A 1 85 ? -16.654 3.630 34.739 1.00 89.69 85 PRO A O 1
ATOM 668 N N . GLU A 1 86 ? -14.956 3.554 36.206 1.00 88.88 86 GLU A N 1
ATOM 669 C CA . GLU A 1 86 ? -15.255 4.799 36.912 1.00 88.88 86 GLU A CA 1
ATOM 670 C C . GLU A 1 86 ? -14.906 6.066 36.114 1.00 88.88 86 GLU A C 1
ATOM 672 O O . GLU A 1 86 ? -15.386 7.140 36.457 1.00 88.88 86 GLU A O 1
ATOM 677 N N . ILE A 1 87 ? -14.084 5.956 35.060 1.00 87.88 87 ILE A N 1
ATOM 678 C CA . ILE A 1 87 ? -13.798 7.058 34.125 1.00 87.88 87 ILE A CA 1
ATOM 679 C C . ILE A 1 87 ? -14.691 6.938 32.888 1.00 87.88 87 ILE A C 1
ATOM 681 O O . ILE A 1 87 ? -15.340 7.893 32.477 1.00 87.88 87 ILE A O 1
ATOM 685 N N . ILE A 1 88 ? -14.682 5.763 32.258 1.00 90.31 88 ILE A N 1
ATOM 686 C CA . ILE A 1 88 ? -15.486 5.442 31.077 1.00 90.31 88 ILE A CA 1
ATOM 687 C C . ILE A 1 88 ? -15.648 3.928 31.000 1.00 90.31 88 ILE A C 1
ATOM 689 O O . ILE A 1 88 ? -14.729 3.199 31.365 1.00 90.31 88 ILE A O 1
ATOM 693 N N . THR A 1 89 ? -16.774 3.417 30.506 1.00 89.56 89 THR A N 1
ATOM 694 C CA . THR A 1 89 ? -17.009 1.963 30.435 1.00 89.56 89 THR A CA 1
ATOM 695 C C . THR A 1 89 ? -16.534 1.346 29.115 1.00 89.56 89 THR A C 1
ATOM 697 O O . THR A 1 89 ? -15.868 0.304 29.114 1.00 89.56 89 THR A O 1
ATOM 700 N N . HIS A 1 90 ? -16.825 2.008 27.994 1.00 88.94 90 HIS A N 1
ATOM 701 C CA . HIS A 1 90 ? -16.538 1.556 26.632 1.00 88.94 90 HIS A CA 1
ATOM 702 C C . HIS A 1 90 ? -16.103 2.737 25.761 1.00 88.94 90 HIS A C 1
ATOM 704 O O . HIS A 1 90 ? -16.416 3.878 26.065 1.00 88.94 90 HIS A O 1
ATOM 710 N N . SER A 1 91 ? -15.364 2.470 24.689 1.00 91.50 91 SER A N 1
ATOM 711 C CA . SER A 1 91 ? -15.042 3.465 23.658 1.00 91.50 91 SER A CA 1
ATOM 712 C C . SER A 1 91 ? -14.755 2.732 22.354 1.00 91.50 91 SER A C 1
ATOM 714 O O . SER A 1 91 ? -13.614 2.435 21.992 1.00 91.50 91 SER A O 1
ATOM 716 N N . ASN A 1 92 ? -15.824 2.313 21.690 1.00 92.38 92 ASN A N 1
ATOM 717 C CA . ASN A 1 92 ? -15.723 1.615 20.421 1.00 92.38 92 ASN A CA 1
ATOM 718 C C . ASN A 1 92 ? -15.357 2.611 19.318 1.00 92.38 92 ASN A C 1
ATOM 720 O O . ASN A 1 92 ? -15.553 3.821 19.444 1.00 92.38 92 ASN A O 1
ATOM 724 N N . LEU A 1 93 ? -14.827 2.089 18.220 1.00 92.31 93 LEU A N 1
ATOM 725 C CA . LEU A 1 93 ? -14.581 2.876 17.020 1.00 92.31 93 LEU A CA 1
ATOM 726 C C . LEU A 1 93 ? -15.137 2.161 15.804 1.00 92.31 93 LEU A C 1
ATOM 728 O O . LEU A 1 93 ? -15.193 0.926 15.775 1.00 92.31 93 LEU A O 1
ATOM 732 N N . ILE A 1 94 ? -15.482 2.943 14.789 1.00 92.81 94 ILE A N 1
ATOM 733 C CA . ILE A 1 94 ? -15.811 2.431 13.467 1.00 92.81 94 ILE A CA 1
ATOM 734 C C . ILE A 1 94 ? -14.809 2.960 12.452 1.00 92.81 94 ILE A C 1
ATOM 736 O O . ILE A 1 94 ? -14.406 4.124 12.480 1.00 92.81 94 ILE A O 1
ATOM 740 N N . ARG A 1 95 ? -14.371 2.074 11.564 1.00 93.56 95 ARG A N 1
ATOM 741 C CA . ARG A 1 95 ? -13.576 2.447 10.399 1.00 93.56 95 ARG A CA 1
ATOM 742 C C . ARG A 1 95 ? -14.500 2.864 9.277 1.00 93.56 95 ARG A C 1
ATOM 744 O O . ARG A 1 95 ? -15.484 2.185 9.030 1.00 93.56 95 ARG A O 1
ATOM 751 N N . VAL A 1 96 ? -14.125 3.905 8.554 1.00 93.06 96 VAL A N 1
ATOM 752 C CA . VAL A 1 96 ? -14.734 4.320 7.290 1.00 93.06 96 VAL A CA 1
ATOM 753 C C . VAL A 1 96 ? -13.739 4.009 6.175 1.00 93.06 96 VAL A C 1
ATOM 755 O O . VAL A 1 96 ? -12.547 4.319 6.319 1.00 93.06 96 VAL A O 1
ATOM 758 N N . LEU A 1 97 ? -14.196 3.380 5.087 1.00 91.12 97 LEU A N 1
ATOM 759 C CA . LEU A 1 97 ? -13.346 3.115 3.924 1.00 91.12 97 LEU A CA 1
ATOM 760 C C . LEU A 1 97 ? -12.810 4.432 3.356 1.00 91.12 97 LEU A C 1
ATOM 762 O O . LEU A 1 97 ? -13.545 5.399 3.159 1.00 91.12 97 LEU A O 1
ATOM 766 N N . GLY A 1 98 ? -11.503 4.467 3.110 1.00 87.44 98 GLY A N 1
ATOM 767 C CA . GLY A 1 98 ? -10.843 5.658 2.584 1.00 87.44 98 GLY A CA 1
ATOM 768 C C . GLY A 1 98 ? -11.072 5.855 1.090 1.00 87.44 98 GLY A C 1
ATOM 769 O O . GLY A 1 98 ? -11.066 4.894 0.320 1.00 87.44 98 GLY A O 1
ATOM 770 N N . ASN A 1 99 ? -11.150 7.113 0.663 1.00 91.88 99 ASN A N 1
ATOM 771 C CA . ASN A 1 99 ? -11.291 7.469 -0.749 1.00 91.88 99 ASN A CA 1
ATOM 772 C C . ASN A 1 99 ? -10.056 7.082 -1.583 1.00 91.88 99 ASN A C 1
ATOM 774 O O . ASN A 1 99 ? -8.937 7.088 -1.055 1.00 91.88 99 ASN A O 1
ATOM 778 N N . PRO A 1 100 ? -10.214 6.794 -2.888 1.00 94.25 100 PRO A N 1
ATOM 779 C CA . PRO A 1 100 ? -9.106 6.705 -3.839 1.00 94.25 100 PRO A CA 1
ATOM 780 C C . PRO A 1 100 ? -8.133 7.885 -3.747 1.00 94.25 100 PRO A C 1
ATOM 782 O O . PRO A 1 100 ? -8.556 9.035 -3.630 1.00 94.25 100 PRO A O 1
ATOM 785 N N . GLY A 1 101 ? -6.831 7.597 -3.704 1.00 93.81 101 GLY A N 1
ATOM 786 C CA . GLY A 1 101 ? -5.746 8.565 -3.517 1.00 93.81 101 GLY A CA 1
ATOM 787 C C . GLY A 1 101 ? -5.787 9.351 -2.199 1.00 93.81 101 GLY A C 1
ATOM 788 O O . GLY A 1 101 ? -4.963 10.235 -1.990 1.00 93.81 101 GLY A O 1
ATOM 789 N N . ASN A 1 102 ? -6.723 9.034 -1.297 1.00 93.62 102 ASN A N 1
ATOM 790 C CA . ASN A 1 102 ? -7.074 9.824 -0.113 1.00 93.62 102 ASN A CA 1
ATOM 791 C C . ASN A 1 102 ? -7.524 11.261 -0.444 1.00 93.62 102 ASN A C 1
ATOM 793 O O . ASN A 1 102 ? -7.302 12.176 0.348 1.00 93.62 102 ASN A O 1
ATOM 797 N N . PHE A 1 103 ? -8.177 11.464 -1.591 1.00 94.81 103 PHE A N 1
ATOM 798 C CA . PHE A 1 103 ? -8.765 12.754 -1.955 1.00 94.81 103 PHE A CA 1
ATOM 799 C C . PHE A 1 103 ? -10.167 12.909 -1.360 1.00 94.81 103 PHE A C 1
ATOM 801 O O . PHE A 1 103 ? -11.028 12.047 -1.538 1.00 94.81 103 PHE A O 1
ATOM 808 N N . TYR A 1 104 ? -10.423 14.027 -0.683 1.00 94.12 104 TYR A N 1
ATOM 809 C CA . TYR A 1 104 ? -11.715 14.331 -0.064 1.00 94.12 104 TYR A CA 1
ATOM 810 C C . TYR A 1 104 ? -12.186 15.722 -0.477 1.00 94.12 104 TYR A C 1
ATOM 812 O O . TYR A 1 104 ? -11.396 16.661 -0.556 1.00 94.12 104 TYR A O 1
ATOM 820 N N . THR A 1 105 ? -13.492 15.876 -0.699 1.00 95.38 105 THR A N 1
ATOM 821 C CA . THR A 1 105 ? -14.098 17.207 -0.799 1.00 95.38 105 THR A CA 1
ATOM 822 C C . THR A 1 105 ? -14.384 17.738 0.601 1.00 95.38 105 THR A C 1
ATOM 824 O O . THR A 1 105 ? -14.720 16.977 1.512 1.00 95.38 105 THR A O 1
ATOM 827 N N . THR A 1 106 ? -14.317 19.058 0.778 1.00 97.12 106 THR A N 1
ATOM 828 C CA . THR A 1 106 ? -14.648 19.690 2.065 1.00 97.12 106 THR A CA 1
ATOM 829 C C . THR A 1 106 ? -16.086 19.395 2.492 1.00 97.12 106 THR A C 1
ATOM 831 O O . THR A 1 106 ? -16.336 19.204 3.675 1.00 97.12 106 THR A O 1
ATOM 834 N N . LYS A 1 107 ? -17.026 19.287 1.541 1.00 95.69 107 LYS A N 1
ATOM 835 C CA . LYS A 1 107 ? -18.422 18.902 1.804 1.00 95.69 107 LYS A CA 1
ATOM 836 C C . LYS A 1 107 ? -18.526 17.505 2.426 1.00 95.69 107 LYS A C 1
ATOM 838 O O . LYS A 1 107 ? -19.169 17.358 3.459 1.00 95.69 107 LYS A O 1
ATOM 843 N N . ALA A 1 108 ? -17.888 16.498 1.823 1.00 93.31 108 ALA A N 1
ATOM 844 C CA . ALA A 1 108 ? -17.923 15.128 2.339 1.00 93.31 108 ALA A CA 1
ATOM 845 C C . ALA A 1 108 ? -17.226 15.019 3.704 1.00 93.31 108 ALA A C 1
ATOM 847 O O . ALA A 1 108 ? -17.762 14.411 4.627 1.00 93.31 108 ALA A O 1
ATOM 848 N N . PHE A 1 109 ? -16.062 15.659 3.852 1.00 95.25 109 PHE A N 1
ATOM 849 C CA . PHE A 1 109 ? -15.286 15.577 5.087 1.00 95.25 109 PHE A CA 1
ATOM 850 C C . PHE A 1 109 ? -15.953 16.311 6.258 1.00 95.25 109 PHE A C 1
ATOM 852 O O . PHE A 1 109 ? -16.007 15.765 7.354 1.00 95.25 109 PHE A O 1
ATOM 859 N N . ARG A 1 110 ? -16.552 17.493 6.031 1.00 96.25 110 ARG A N 1
ATOM 860 C CA . ARG A 1 110 ? -17.359 18.180 7.059 1.00 96.25 110 ARG A CA 1
ATOM 861 C C . ARG A 1 110 ? -18.507 17.310 7.547 1.00 96.25 110 ARG A C 1
ATOM 863 O O . ARG A 1 110 ? -18.754 17.262 8.743 1.00 96.25 110 ARG A O 1
ATOM 870 N N . LYS A 1 111 ? -19.153 16.571 6.642 1.00 95.56 111 LYS A N 1
ATOM 871 C CA . LYS A 1 111 ? -20.228 15.665 7.031 1.00 95.56 111 LYS A CA 1
ATOM 872 C C . LYS A 1 111 ? -19.727 14.498 7.895 1.00 95.56 111 LYS A C 1
ATOM 874 O O . LYS A 1 111 ? -20.406 14.122 8.842 1.00 95.56 111 LYS A O 1
ATOM 879 N N . ILE A 1 112 ? -18.524 13.975 7.639 1.00 95.38 112 ILE A N 1
ATOM 880 C CA . ILE A 1 112 ? -17.869 12.999 8.533 1.00 95.38 112 ILE A CA 1
ATOM 881 C C . ILE A 1 112 ? -17.596 13.614 9.919 1.00 95.38 112 ILE A C 1
ATOM 883 O O . ILE A 1 112 ? -17.834 12.949 10.929 1.00 95.38 112 ILE A O 1
ATOM 887 N N . CYS A 1 113 ? -17.151 14.874 9.990 1.00 95.81 113 CYS A N 1
ATOM 888 C CA . CYS A 1 113 ? -16.988 15.578 11.267 1.00 95.81 113 CYS A CA 1
ATOM 889 C C . CYS A 1 113 ? -18.324 15.720 12.011 1.00 95.81 113 CYS A C 1
ATOM 891 O O . CYS A 1 113 ? -18.400 15.316 13.163 1.00 95.81 113 CYS A O 1
ATOM 893 N N . GLU A 1 114 ? -19.395 16.162 11.338 1.00 96.88 114 GLU A N 1
ATOM 894 C CA . GLU A 1 114 ? -20.740 16.256 11.935 1.00 96.88 114 GLU A CA 1
ATOM 895 C C . GLU A 1 114 ? -21.205 14.917 12.530 1.00 96.88 114 GLU A C 1
ATOM 897 O O . GLU A 1 114 ? -21.778 14.880 13.614 1.00 96.88 114 GLU A O 1
ATOM 902 N N . LEU A 1 115 ? -20.950 13.797 11.843 1.00 95.69 115 LEU A N 1
ATOM 903 C CA . LEU A 1 115 ? -21.280 12.463 12.357 1.00 95.69 115 LEU A CA 1
ATOM 904 C C . LEU A 1 115 ? -20.422 12.071 13.566 1.00 95.69 115 LEU A C 1
ATOM 906 O O . LEU A 1 115 ? -20.915 11.418 14.486 1.00 95.69 115 LEU A O 1
ATOM 910 N N . THR A 1 116 ? -19.154 12.476 13.575 1.00 95.50 116 THR A N 1
ATOM 911 C CA . THR A 1 116 ? -18.241 12.257 14.706 1.00 95.50 116 THR A CA 1
ATOM 912 C C . THR A 1 116 ? -18.704 13.046 15.927 1.00 95.50 116 THR A C 1
ATOM 914 O O . THR A 1 116 ? -18.755 12.493 17.024 1.00 95.50 116 THR A O 1
ATOM 917 N N . ASP A 1 117 ? -19.117 14.297 15.729 1.00 95.81 117 ASP A N 1
ATOM 918 C CA . ASP A 1 117 ? -19.669 15.149 16.779 1.00 95.81 117 ASP A CA 1
ATOM 919 C C . ASP A 1 117 ? -21.028 14.650 17.269 1.00 95.81 117 ASP A C 1
ATOM 921 O O . ASP A 1 117 ? -21.307 14.717 18.459 1.00 95.81 117 ASP A O 1
ATOM 925 N N . LYS A 1 118 ? -21.860 14.089 16.388 1.00 95.88 118 LYS A N 1
ATOM 926 C CA . LYS A 1 118 ? -23.181 13.570 16.759 1.00 95.88 118 LYS A CA 1
ATOM 927 C C . LYS A 1 118 ? -23.125 12.260 17.549 1.00 95.88 118 LYS A C 1
ATOM 929 O O . LYS A 1 118 ? -23.936 12.057 18.449 1.00 95.88 118 LYS A O 1
ATOM 934 N N . TYR A 1 119 ? -22.233 11.339 17.181 1.00 94.94 119 TYR A N 1
ATOM 935 C CA . TYR A 1 119 ? -22.253 9.966 17.707 1.00 94.94 119 TYR A CA 1
ATOM 936 C C . TYR A 1 119 ? -21.047 9.590 18.565 1.00 94.94 119 TYR A C 1
ATOM 938 O O . TYR A 1 119 ? -21.188 8.755 19.458 1.00 94.94 119 TYR A O 1
ATOM 946 N N . GLY A 1 120 ? -19.872 10.132 18.250 1.00 94.38 120 GLY A N 1
ATOM 947 C CA . GLY A 1 120 ? -18.605 9.769 18.871 1.00 94.38 120 GLY A CA 1
ATOM 948 C C . GLY A 1 120 ? -18.181 10.729 19.975 1.00 94.38 120 GLY A C 1
ATOM 949 O O . GLY A 1 120 ? -18.982 11.465 20.553 1.00 94.38 120 GLY A O 1
ATOM 950 N N . ASP A 1 121 ? -16.883 10.752 20.247 1.00 94.31 121 ASP A N 1
ATOM 951 C CA . ASP A 1 121 ? -16.266 11.656 21.218 1.00 94.31 121 ASP A CA 1
ATOM 952 C C . ASP A 1 121 ? -15.672 12.921 20.582 1.00 94.31 121 ASP A C 1
ATOM 954 O O . ASP A 1 121 ? -14.812 13.553 21.187 1.00 94.31 121 ASP A O 1
ATOM 958 N N . SER A 1 122 ? -16.104 13.291 19.370 1.00 94.31 122 SER A N 1
ATOM 959 C CA . SER A 1 122 ? -15.516 14.375 18.564 1.00 94.31 122 SER A CA 1
ATOM 960 C C . SER A 1 122 ? -14.036 14.176 18.209 1.00 94.31 122 SER A C 1
ATOM 962 O O . SER A 1 122 ? -13.386 15.107 17.738 1.00 94.31 122 SER A O 1
ATOM 964 N N . SER A 1 123 ? -13.481 12.969 18.386 1.00 92.94 123 SER A N 1
ATOM 965 C CA . SER A 1 123 ? -12.131 12.643 17.930 1.00 92.94 123 SER A CA 1
ATOM 966 C C . SER A 1 123 ? -12.144 11.792 16.656 1.00 92.94 123 SER A C 1
ATOM 968 O O . SER A 1 123 ? -12.863 10.797 16.518 1.00 92.94 123 SER A O 1
ATOM 970 N N . LEU A 1 124 ? -11.308 12.203 15.701 1.00 93.25 124 LEU A N 1
ATOM 971 C CA . LEU A 1 124 ? -11.097 11.530 14.426 1.00 93.25 124 LEU A CA 1
ATOM 972 C C . LEU A 1 124 ? -9.637 11.121 14.291 1.00 93.25 124 LEU A C 1
ATOM 974 O O . LEU A 1 124 ? -8.732 11.947 14.403 1.00 93.25 124 LEU A O 1
ATOM 978 N N . HIS A 1 125 ? -9.400 9.860 13.943 1.00 93.62 125 HIS A N 1
ATOM 979 C CA . HIS A 1 125 ? -8.104 9.442 13.424 1.00 93.62 125 HIS A CA 1
ATOM 980 C C . HIS A 1 125 ? -8.153 9.492 11.898 1.00 93.62 125 HIS A C 1
ATOM 982 O O . HIS A 1 125 ? -8.753 8.640 11.236 1.00 93.62 125 HIS A O 1
ATOM 988 N N . VAL A 1 126 ? -7.523 10.521 11.334 1.00 93.50 126 VAL A N 1
ATOM 989 C CA . VAL A 1 126 ? -7.530 10.773 9.892 1.00 93.50 126 VAL A CA 1
ATOM 990 C C . VAL A 1 126 ? -6.411 9.976 9.227 1.00 93.50 126 VAL A C 1
ATOM 992 O O . VAL A 1 126 ? -5.238 10.305 9.363 1.00 93.50 126 VAL A O 1
ATOM 995 N N . LEU A 1 127 ? -6.802 8.940 8.481 1.00 91.06 127 LEU A N 1
ATOM 996 C CA . LEU A 1 127 ? -5.933 8.018 7.741 1.00 91.06 127 LEU A CA 1
ATOM 997 C C . LEU A 1 127 ? -5.031 7.148 8.627 1.00 91.06 127 LEU A C 1
ATOM 999 O O . LEU A 1 127 ? -3.878 7.442 8.928 1.00 91.06 127 LEU A O 1
ATOM 1003 N N . THR A 1 128 ? -5.533 5.960 8.934 1.00 90.94 128 THR A N 1
ATOM 1004 C CA . THR A 1 128 ? -4.725 4.877 9.498 1.00 90.94 128 THR A CA 1
ATOM 1005 C C . THR A 1 128 ? -3.645 4.391 8.525 1.00 90.94 128 THR A C 1
ATOM 1007 O O . THR A 1 128 ? -3.647 4.684 7.333 1.00 90.94 128 THR A O 1
ATOM 1010 N N . THR A 1 129 ? -2.774 3.489 8.988 1.00 88.00 129 THR A N 1
ATOM 1011 C CA . THR A 1 129 ? -1.801 2.788 8.118 1.00 88.00 129 THR A CA 1
ATOM 1012 C C . THR A 1 129 ? -2.408 2.029 6.926 1.00 88.00 129 THR A C 1
ATOM 1014 O O . THR A 1 129 ? -1.667 1.664 6.010 1.00 88.00 129 THR A O 1
ATOM 1017 N N . ASN A 1 130 ? -3.719 1.772 6.942 1.00 89.00 130 ASN A N 1
ATOM 1018 C CA . ASN A 1 130 ? -4.481 1.186 5.840 1.00 89.00 130 ASN A CA 1
ATOM 1019 C C . ASN A 1 130 ? -5.485 2.200 5.251 1.00 89.00 130 ASN A C 1
ATOM 1021 O O . ASN A 1 130 ? -6.508 1.789 4.725 1.00 89.00 130 ASN A O 1
ATOM 1025 N N . SER A 1 131 ? -5.248 3.506 5.391 1.00 91.44 131 SER A N 1
ATOM 1026 C CA . SER A 1 131 ? -6.060 4.598 4.830 1.00 91.44 131 SER A CA 1
ATOM 1027 C C . SER A 1 131 ? -7.538 4.636 5.237 1.00 91.44 131 SER A C 1
ATOM 1029 O O . SER A 1 131 ? -8.335 5.259 4.553 1.00 91.44 131 SER A O 1
ATOM 1031 N N . ASN A 1 132 ? -7.934 3.994 6.338 1.00 92.62 132 ASN A N 1
ATOM 1032 C CA . ASN A 1 132 ? -9.270 4.218 6.915 1.00 92.62 132 ASN A CA 1
ATOM 1033 C C . ASN A 1 132 ? -9.291 5.526 7.705 1.00 92.62 132 ASN A C 1
ATOM 1035 O O . ASN A 1 132 ? -8.284 5.849 8.339 1.00 92.62 132 ASN A O 1
ATOM 1039 N N . ILE A 1 133 ? -10.440 6.189 7.756 1.00 94.75 133 ILE A N 1
ATOM 1040 C CA . ILE A 1 133 ? -10.750 7.162 8.813 1.00 94.75 133 ILE A CA 1
ATOM 1041 C C . ILE A 1 133 ? -11.351 6.375 9.986 1.00 94.75 133 ILE A C 1
ATOM 1043 O O . ILE A 1 133 ? -12.148 5.469 9.750 1.00 94.75 133 ILE A O 1
ATOM 1047 N N . GLU A 1 134 ? -10.958 6.653 11.230 1.00 94.50 134 GLU A N 1
ATOM 1048 C CA . GLU A 1 134 ? -11.597 6.047 12.413 1.00 94.50 134 GLU A CA 1
ATOM 1049 C C . GLU A 1 134 ? -12.387 7.114 13.171 1.00 94.50 134 GLU A C 1
ATOM 1051 O O . GLU A 1 134 ? -11.824 8.139 13.559 1.00 94.50 134 GLU A O 1
ATOM 1056 N N . ILE A 1 135 ? -13.682 6.851 13.361 1.00 95.38 135 ILE A N 1
ATOM 1057 C CA . ILE A 1 135 ? -14.571 7.626 14.232 1.00 95.38 135 ILE A CA 1
ATOM 1058 C C . ILE A 1 135 ? -14.579 6.929 15.590 1.00 95.38 135 ILE A C 1
ATOM 1060 O O . ILE A 1 135 ? -14.929 5.747 15.676 1.00 95.38 135 ILE A O 1
ATOM 1064 N N . CYS A 1 136 ? -14.148 7.644 16.624 1.00 93.56 136 CYS A N 1
ATOM 1065 C CA . CYS A 1 136 ? -13.888 7.108 17.958 1.00 93.56 136 CYS A CA 1
ATOM 1066 C C . CYS A 1 136 ? -14.993 7.482 18.960 1.00 93.56 136 CYS A C 1
ATOM 1068 O O . CYS A 1 136 ? -15.844 8.327 18.687 1.00 93.56 136 CYS A O 1
ATOM 1070 N N . GLY A 1 137 ? -14.990 6.837 20.130 1.00 93.81 137 GLY A N 1
ATOM 1071 C CA . GLY A 1 137 ? -15.873 7.217 21.237 1.00 93.81 137 GLY A CA 1
ATOM 1072 C C . GLY A 1 137 ? -17.312 6.714 21.140 1.00 93.81 137 GLY A C 1
ATOM 1073 O O . GLY A 1 137 ? -18.192 7.274 21.782 1.00 93.81 137 GLY A O 1
ATOM 1074 N N . LEU A 1 138 ? -17.573 5.664 20.359 1.00 92.81 138 LEU A N 1
ATOM 1075 C CA . LEU A 1 138 ? -18.904 5.063 20.250 1.00 92.81 138 LEU A CA 1
ATOM 1076 C C . LEU A 1 138 ? -19.164 4.170 21.475 1.00 92.81 138 LEU A C 1
ATOM 1078 O O . LEU A 1 138 ? -18.462 3.187 21.710 1.00 92.81 138 LEU A O 1
ATOM 1082 N N . MET A 1 139 ? -20.180 4.491 22.267 1.00 90.31 139 MET A N 1
ATOM 1083 C CA . MET A 1 139 ? -20.438 3.877 23.574 1.00 90.31 139 MET A CA 1
ATOM 1084 C C . MET A 1 139 ? -21.221 2.566 23.486 1.00 90.31 139 MET A C 1
ATOM 1086 O O . MET A 1 139 ? -21.084 1.706 24.356 1.00 90.31 139 MET A O 1
ATOM 1090 N N . ASN A 1 140 ? -22.037 2.390 22.444 1.00 88.19 140 ASN A N 1
ATOM 1091 C CA . ASN A 1 140 ? -22.895 1.215 22.291 1.00 88.19 140 ASN A CA 1
ATOM 1092 C C . ASN A 1 140 ? -23.134 0.823 20.821 1.00 88.19 140 ASN A C 1
ATOM 1094 O O . ASN A 1 140 ? -22.827 1.568 19.888 1.00 88.19 140 ASN A O 1
ATOM 1098 N N . ASP A 1 141 ? -23.705 -0.367 20.624 1.00 87.81 141 ASP A N 1
ATOM 1099 C CA . ASP A 1 141 ? -24.008 -0.919 19.297 1.00 87.81 141 ASP A CA 1
ATOM 1100 C C . ASP A 1 141 ? -25.069 -0.106 18.537 1.00 87.81 141 ASP A C 1
ATOM 1102 O O . ASP A 1 141 ? -25.032 -0.040 17.308 1.00 87.81 141 ASP A O 1
ATOM 1106 N N . GLY A 1 142 ? -25.983 0.562 19.250 1.00 89.56 142 GLY A N 1
ATOM 1107 C CA . GLY A 1 142 ? -27.000 1.433 18.656 1.00 89.56 142 GLY A CA 1
ATOM 1108 C C . GLY A 1 142 ? -26.387 2.633 17.934 1.00 89.56 142 GLY A C 1
ATOM 1109 O O . GLY A 1 142 ? -26.742 2.907 16.789 1.00 89.56 142 GLY A O 1
ATOM 1110 N N . GLN A 1 143 ? -25.407 3.294 18.558 1.00 91.88 143 GLN A N 1
ATOM 1111 C CA . GLN A 1 143 ? -24.642 4.379 17.937 1.00 91.88 143 GLN A CA 1
ATOM 1112 C C . GLN A 1 143 ? -23.841 3.881 16.732 1.00 91.88 143 GLN A C 1
ATOM 1114 O O . GLN A 1 143 ? -23.877 4.515 15.681 1.00 91.88 143 GLN A O 1
ATOM 1119 N N . MET A 1 144 ? -23.177 2.722 16.848 1.00 90.25 144 MET A N 1
ATOM 1120 C CA . MET A 1 144 ? -22.448 2.111 15.727 1.00 90.25 144 MET A CA 1
ATOM 1121 C C . MET A 1 144 ? -23.369 1.805 14.537 1.00 90.25 144 MET A C 1
ATOM 1123 O O . MET A 1 144 ? -23.004 2.068 13.391 1.00 90.25 144 MET A O 1
ATOM 1127 N N . LYS A 1 145 ? -24.585 1.308 14.780 1.00 90.12 145 LYS A N 1
ATOM 1128 C CA . LYS A 1 145 ? -25.569 1.058 13.719 1.00 90.12 145 LYS A CA 1
ATOM 1129 C C . LYS A 1 145 ? -26.093 2.353 13.088 1.00 90.12 145 LYS A C 1
ATOM 1131 O O . LYS A 1 145 ? -26.202 2.443 11.863 1.00 90.12 145 LYS A O 1
ATOM 1136 N N . ALA A 1 146 ? -26.401 3.357 13.908 1.00 92.19 146 ALA A N 1
ATOM 1137 C CA . ALA A 1 146 ? -26.931 4.637 13.446 1.00 92.19 146 ALA A CA 1
ATOM 1138 C C . ALA A 1 146 ? -25.920 5.390 12.568 1.00 92.19 146 ALA A C 1
ATOM 1140 O O . ALA A 1 146 ? -26.254 5.786 11.451 1.00 92.19 146 ALA A O 1
ATOM 1141 N N . ILE A 1 147 ? -24.664 5.502 13.016 1.00 92.62 147 ILE A N 1
ATOM 1142 C CA . ILE A 1 147 ? -23.619 6.172 12.236 1.00 92.62 147 ILE A CA 1
ATOM 1143 C C . ILE A 1 147 ? -23.321 5.440 10.925 1.00 92.62 147 ILE A C 1
ATOM 1145 O O . ILE A 1 147 ? -23.160 6.087 9.895 1.00 92.62 147 ILE A O 1
ATOM 1149 N N . THR A 1 148 ? -23.320 4.102 10.934 1.00 91.19 148 THR A N 1
ATOM 1150 C CA . THR A 1 148 ? -23.143 3.291 9.718 1.00 91.19 148 THR A CA 1
ATOM 1151 C C . THR A 1 148 ? -24.225 3.600 8.690 1.00 91.19 148 THR A C 1
ATOM 1153 O O . THR A 1 148 ? -23.921 3.829 7.524 1.00 91.19 148 THR A O 1
ATOM 1156 N N . THR A 1 149 ? -25.481 3.693 9.134 1.00 91.88 149 THR A N 1
ATOM 1157 C CA . THR A 1 149 ? -26.618 4.002 8.255 1.00 91.88 149 THR A CA 1
ATOM 1158 C C . THR A 1 149 ? -26.462 5.379 7.599 1.00 91.88 149 THR A C 1
ATOM 1160 O O . THR A 1 149 ? -26.685 5.519 6.397 1.00 91.88 149 THR A O 1
ATOM 1163 N N . GLU A 1 150 ? -26.032 6.395 8.355 1.00 94.50 150 GLU A N 1
ATOM 1164 C CA . GLU A 1 150 ? -25.793 7.734 7.800 1.00 94.50 150 GLU A CA 1
ATOM 1165 C C . GLU A 1 150 ? -24.572 7.784 6.871 1.00 94.50 150 GLU A C 1
ATOM 1167 O O . GLU A 1 150 ? -24.633 8.431 5.826 1.00 94.50 150 GLU A O 1
ATOM 1172 N N . LEU A 1 151 ? -23.494 7.058 7.189 1.00 92.88 151 LEU A N 1
ATOM 1173 C CA . LEU A 1 151 ? -22.338 6.918 6.297 1.00 92.88 151 LEU A CA 1
ATOM 1174 C C . LEU A 1 151 ? -22.740 6.263 4.967 1.00 92.88 151 LEU A C 1
ATOM 1176 O O . LEU A 1 151 ? -22.392 6.779 3.903 1.00 92.88 151 LEU A O 1
ATOM 1180 N N . ASN A 1 152 ? -23.534 5.189 5.015 1.00 91.56 152 ASN A N 1
ATOM 1181 C CA . ASN A 1 152 ? -24.056 4.517 3.824 1.00 91.56 152 ASN A CA 1
ATOM 1182 C C . ASN A 1 152 ? -24.940 5.442 2.981 1.00 91.56 152 ASN A C 1
ATOM 1184 O O . ASN A 1 152 ? -24.786 5.481 1.761 1.00 91.56 152 ASN A O 1
ATOM 1188 N N . ALA A 1 153 ? -25.792 6.258 3.610 1.00 93.00 153 ALA A N 1
ATOM 1189 C CA . ALA A 1 153 ? -26.598 7.256 2.905 1.00 93.00 153 ALA A CA 1
ATOM 1190 C C . ALA A 1 153 ? -25.748 8.325 2.183 1.00 93.00 153 ALA A C 1
ATOM 1192 O O . ALA A 1 153 ? -26.192 8.910 1.197 1.00 93.00 153 ALA A O 1
ATOM 1193 N N . MET A 1 154 ? -24.512 8.561 2.637 1.00 92.50 154 MET A N 1
ATOM 1194 C CA . MET A 1 154 ? -23.545 9.450 1.981 1.00 92.50 154 MET A CA 1
ATOM 1195 C C . MET A 1 154 ? -22.707 8.763 0.891 1.00 92.50 154 MET A C 1
ATOM 1197 O O . MET A 1 154 ? -21.878 9.422 0.262 1.00 92.50 154 MET A O 1
ATOM 1201 N N . GLY A 1 155 ? -22.885 7.456 0.675 1.00 90.38 155 GLY A N 1
ATOM 1202 C CA . GLY A 1 155 ? -22.087 6.659 -0.258 1.00 90.38 155 GLY A CA 1
ATOM 1203 C C . GLY A 1 155 ? -20.752 6.165 0.308 1.00 90.38 155 GLY A C 1
ATOM 1204 O O . GLY A 1 155 ? -19.910 5.697 -0.459 1.00 90.38 155 GLY A O 1
ATOM 1205 N N . TYR A 1 156 ? -20.550 6.263 1.625 1.00 91.06 156 TYR A N 1
ATOM 1206 C CA . TYR A 1 156 ? -19.434 5.627 2.320 1.00 91.06 156 TYR A CA 1
ATOM 1207 C C . TYR A 1 156 ? -19.855 4.275 2.871 1.00 91.06 156 TYR A C 1
ATOM 1209 O O . TYR A 1 156 ? -20.981 4.097 3.324 1.00 91.06 156 TYR A O 1
ATOM 1217 N N . ASP A 1 157 ? -18.924 3.335 2.899 1.00 89.56 157 ASP A N 1
ATOM 1218 C CA . ASP A 1 157 ? -19.114 2.091 3.626 1.00 89.56 157 ASP A CA 1
ATOM 1219 C C . ASP A 1 157 ? -18.070 1.961 4.734 1.00 89.56 157 ASP A C 1
ATOM 1221 O O . ASP A 1 157 ? -17.051 2.669 4.771 1.00 89.56 157 ASP A O 1
ATOM 1225 N N . VAL A 1 158 ? -18.360 1.095 5.691 1.00 88.19 158 VAL A N 1
ATOM 1226 C CA . VAL A 1 158 ? -17.485 0.853 6.829 1.00 88.19 158 VAL A CA 1
ATOM 1227 C C . VAL A 1 158 ? -16.243 0.099 6.371 1.00 88.19 158 VAL A C 1
ATOM 1229 O O . VAL A 1 158 ? -16.279 -0.739 5.477 1.00 88.19 158 VAL A O 1
ATOM 1232 N N . GLY A 1 159 ? -15.101 0.431 6.962 1.00 81.88 159 GLY A N 1
ATOM 1233 C CA . GLY A 1 159 ? -13.841 -0.246 6.704 1.00 81.88 159 GLY A CA 1
ATOM 1234 C C . GLY A 1 159 ? -13.829 -1.662 7.258 1.00 81.88 159 GLY A C 1
ATOM 1235 O O . GLY A 1 159 ? -14.825 -2.169 7.753 1.00 81.88 159 GLY A O 1
ATOM 1236 N N . SER A 1 160 ? -12.660 -2.300 7.254 1.00 84.50 160 SER A N 1
ATOM 1237 C CA . SER A 1 160 ? -12.546 -3.673 7.749 1.00 84.50 160 SER A CA 1
ATOM 1238 C C . SER A 1 160 ? -11.612 -3.860 8.946 1.00 84.50 160 SER A C 1
ATOM 1240 O O . SER A 1 160 ? -10.598 -3.179 9.179 1.00 84.50 160 SER A O 1
ATOM 1242 N N . ALA A 1 161 ? -11.986 -4.847 9.746 1.00 87.31 161 ALA A N 1
ATOM 1243 C CA . ALA A 1 161 ? -11.301 -5.395 10.900 1.00 87.31 161 ALA A CA 1
ATOM 1244 C C . ALA A 1 161 ? -11.246 -6.934 10.775 1.00 87.31 161 ALA A C 1
ATOM 1246 O O . ALA A 1 161 ? -11.596 -7.499 9.747 1.00 87.31 161 ALA A O 1
ATOM 1247 N N . GLY A 1 162 ? -10.711 -7.617 11.788 1.00 89.25 162 GLY A N 1
ATOM 1248 C CA . GLY A 1 162 ? -10.736 -9.085 11.810 1.00 89.25 162 GLY A CA 1
ATOM 1249 C C . GLY A 1 162 ? -9.903 -9.796 10.743 1.00 89.25 162 GLY A C 1
ATOM 1250 O O . GLY A 1 162 ? -8.878 -9.272 10.277 1.00 89.25 162 GLY A O 1
ATOM 1251 N N . ASP A 1 163 ? -10.343 -11.010 10.430 1.00 93.19 163 ASP A N 1
ATOM 1252 C CA . ASP A 1 163 ? -9.700 -11.987 9.548 1.00 93.19 163 ASP A CA 1
ATOM 1253 C C . ASP A 1 163 ? -10.322 -11.912 8.137 1.00 93.19 163 ASP A C 1
ATOM 1255 O O . ASP A 1 163 ? -10.827 -12.877 7.582 1.00 93.19 163 ASP A O 1
ATOM 1259 N N . ALA A 1 164 ? -10.347 -10.690 7.610 1.00 93.00 164 ALA A N 1
ATOM 1260 C CA . ALA A 1 164 ? -10.916 -10.307 6.321 1.00 93.00 164 ALA A CA 1
ATOM 1261 C C . ALA A 1 164 ? -9.841 -9.659 5.433 1.00 93.00 164 ALA A C 1
ATOM 1263 O O . ALA A 1 164 ? -8.741 -9.324 5.920 1.00 93.00 164 ALA A O 1
ATOM 1264 N N . ILE A 1 165 ? -10.182 -9.391 4.169 1.00 95.25 165 ILE A N 1
ATOM 1265 C CA . ILE A 1 165 ? -9.429 -8.428 3.362 1.00 95.25 165 ILE A CA 1
ATOM 1266 C C . ILE A 1 165 ? -9.535 -7.057 4.038 1.00 95.25 165 ILE A C 1
ATOM 1268 O O . ILE A 1 165 ? -10.598 -6.561 4.417 1.00 95.25 165 ILE A O 1
ATOM 1272 N N . ARG A 1 166 ? -8.382 -6.438 4.281 1.00 94.12 166 ARG A N 1
ATOM 1273 C CA . A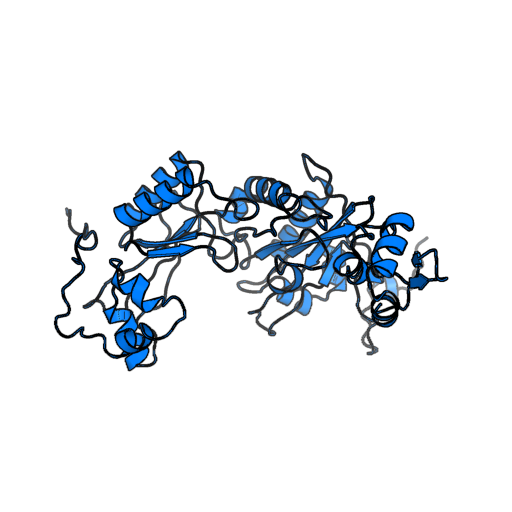RG A 1 166 ? -8.305 -5.109 4.882 1.00 94.12 166 ARG A CA 1
ATOM 1274 C C . ARG A 1 166 ? -8.570 -4.036 3.829 1.00 94.12 166 ARG A C 1
ATOM 1276 O O . ARG A 1 166 ? -8.279 -4.271 2.665 1.00 94.12 166 ARG A O 1
ATOM 1283 N N . ASN A 1 167 ? -9.025 -2.849 4.251 1.00 93.81 167 ASN A N 1
ATOM 1284 C CA . ASN A 1 167 ? -9.082 -1.686 3.356 1.00 93.81 167 ASN A CA 1
ATOM 1285 C C . ASN A 1 167 ? -7.788 -1.567 2.540 1.00 93.81 167 ASN A C 1
ATOM 1287 O O . ASN A 1 167 ? -6.697 -1.760 3.096 1.00 93.81 167 ASN A O 1
ATOM 1291 N N . ILE A 1 168 ? -7.946 -1.249 1.258 1.00 94.94 168 ILE A N 1
ATOM 1292 C CA . ILE A 1 168 ? -6.898 -1.285 0.244 1.00 94.94 168 ILE A CA 1
ATOM 1293 C C . ILE A 1 168 ? -6.361 0.139 0.056 1.00 94.94 168 ILE A C 1
ATOM 1295 O O . ILE A 1 168 ? -6.970 0.922 -0.667 1.00 94.94 168 ILE A O 1
ATOM 1299 N N . PRO A 1 169 ? -5.268 0.551 0.725 1.00 94.81 169 PRO A N 1
ATOM 1300 C CA . PRO A 1 169 ? -4.645 1.840 0.467 1.00 94.81 169 PRO A CA 1
ATOM 1301 C C . PRO A 1 169 ? -3.871 1.840 -0.852 1.00 94.81 169 PRO A C 1
ATOM 1303 O O . PRO A 1 169 ? -3.285 0.839 -1.269 1.00 94.81 169 PRO A O 1
ATOM 1306 N N . ASP A 1 170 ? -3.801 3.020 -1.441 1.00 96.81 170 ASP A N 1
ATOM 1307 C CA . ASP A 1 170 ? -3.138 3.339 -2.691 1.00 96.81 170 ASP A CA 1
ATOM 1308 C C . ASP A 1 170 ? -2.305 4.618 -2.543 1.00 96.81 170 ASP A C 1
ATOM 1310 O O . ASP A 1 170 ? -2.565 5.449 -1.665 1.00 96.81 170 ASP A O 1
ATOM 1314 N N . CYS A 1 171 ? -1.294 4.790 -3.396 1.00 97.25 171 CYS A N 1
ATOM 1315 C CA . CYS A 1 171 ? -0.707 6.112 -3.591 1.00 97.25 171 CYS A CA 1
ATOM 1316 C C . CYS A 1 171 ? -1.623 6.983 -4.468 1.00 97.25 171 CYS A C 1
ATOM 1318 O O . CYS A 1 171 ? -2.566 6.493 -5.089 1.00 97.25 171 CYS A O 1
ATOM 1320 N N . MET A 1 172 ? -1.315 8.279 -4.557 1.00 96.88 172 MET A N 1
ATOM 1321 C CA . MET A 1 172 ? -2.084 9.237 -5.364 1.00 96.88 172 MET A CA 1
ATOM 1322 C C . MET A 1 172 ? -2.126 8.911 -6.866 1.00 96.88 172 MET A C 1
ATOM 1324 O O . MET A 1 172 ? -3.000 9.416 -7.566 1.00 96.88 172 MET A O 1
ATOM 1328 N N . GLY A 1 173 ? -1.217 8.060 -7.356 1.00 97.19 173 GLY A N 1
ATOM 1329 C CA . GLY A 1 173 ? -1.181 7.616 -8.748 1.00 97.19 173 GLY A CA 1
ATOM 1330 C C . GLY A 1 173 ? -1.185 8.785 -9.745 1.00 97.19 173 GLY A C 1
ATOM 1331 O O . GLY A 1 173 ? -0.620 9.840 -9.442 1.00 97.19 173 GLY A O 1
ATOM 1332 N N . PRO A 1 174 ? -1.831 8.636 -10.915 1.00 96.94 174 PRO A N 1
ATOM 1333 C CA . PRO A 1 174 ? -1.813 9.646 -11.972 1.00 96.94 174 PRO A CA 1
ATOM 1334 C C . PRO A 1 174 ? -2.626 10.901 -11.632 1.00 96.94 174 PRO A C 1
ATOM 1336 O O . PRO A 1 174 ? -2.636 11.838 -12.420 1.00 96.94 174 PRO A O 1
ATOM 1339 N N . ALA A 1 175 ? -3.300 10.954 -10.475 1.00 96.69 175 ALA A N 1
ATOM 1340 C CA . ALA A 1 175 ? -4.030 12.150 -10.066 1.00 96.69 175 ALA A CA 1
ATOM 1341 C C . ALA A 1 175 ? -3.093 13.353 -9.873 1.00 96.69 175 ALA A C 1
ATOM 1343 O O . ALA A 1 175 ? -3.481 14.473 -10.185 1.00 96.69 175 ALA A O 1
ATOM 1344 N N . LEU A 1 176 ? -1.882 13.118 -9.346 1.00 96.94 176 LEU A N 1
ATOM 1345 C CA . LEU A 1 176 ? -0.881 14.159 -9.074 1.00 96.94 176 LEU A CA 1
ATOM 1346 C C . LEU A 1 176 ? 0.574 13.714 -9.320 1.00 96.94 176 LEU A C 1
ATOM 1348 O O . LEU A 1 176 ? 1.483 14.482 -9.023 1.00 96.94 176 LEU A O 1
ATOM 1352 N N . CYS A 1 177 ? 0.822 12.491 -9.803 1.00 97.50 177 CYS A N 1
ATOM 1353 C CA . CYS A 1 177 ? 2.177 11.981 -10.019 1.00 97.50 177 CYS A CA 1
ATOM 1354 C C . CYS A 1 177 ? 2.410 11.595 -11.483 1.00 97.50 177 CYS A C 1
ATOM 1356 O O . CYS A 1 177 ? 1.759 10.702 -12.022 1.00 97.50 177 CYS A O 1
ATOM 1358 N N . GLU A 1 178 ? 3.408 12.228 -12.084 1.00 95.06 178 GLU A N 1
ATOM 1359 C CA . GLU A 1 178 ? 3.934 11.988 -13.425 1.00 95.06 178 GLU A CA 1
ATOM 1360 C C . GLU A 1 178 ? 4.658 10.636 -13.557 1.00 95.06 178 GLU A C 1
ATOM 1362 O O . GLU A 1 178 ? 4.724 10.064 -14.642 1.00 95.06 178 GLU A O 1
ATOM 1367 N N . TYR A 1 179 ? 5.142 10.066 -12.447 1.00 96.81 179 TYR A N 1
ATOM 1368 C CA . TYR A 1 179 ? 5.801 8.753 -12.432 1.00 96.81 179 TYR A CA 1
ATOM 1369 C C . TYR A 1 179 ? 4.823 7.576 -12.403 1.00 96.81 179 TYR A C 1
ATOM 1371 O O . TYR A 1 179 ? 5.255 6.423 -12.344 1.00 96.81 179 TYR A O 1
ATOM 1379 N N . ALA A 1 180 ? 3.514 7.835 -12.354 1.00 96.50 180 ALA A N 1
ATOM 1380 C CA . ALA A 1 180 ? 2.518 6.789 -12.206 1.00 96.50 180 ALA A CA 1
ATOM 1381 C C . ALA A 1 180 ? 2.475 5.879 -13.443 1.00 96.50 180 ALA A C 1
ATOM 1383 O O . ALA A 1 180 ? 2.077 6.275 -14.538 1.00 96.50 180 ALA A O 1
ATOM 1384 N N . VAL A 1 181 ? 2.848 4.618 -13.236 1.00 96.50 181 VAL A N 1
ATOM 1385 C CA . VAL A 1 181 ? 2.820 3.555 -14.245 1.00 96.50 181 VAL A CA 1
ATOM 1386 C C . VAL A 1 181 ? 1.453 2.862 -14.263 1.00 96.50 181 VAL A C 1
ATOM 1388 O O . VAL A 1 181 ? 0.983 2.429 -15.310 1.00 96.50 181 VAL A O 1
ATOM 1391 N N . SER A 1 182 ? 0.766 2.813 -13.121 1.00 96.81 182 SER A N 1
ATOM 1392 C CA . SER A 1 182 ? -0.604 2.300 -13.007 1.00 96.81 182 SER A CA 1
ATOM 1393 C C . SER A 1 182 ? -1.538 3.312 -12.342 1.00 96.81 182 SER A C 1
ATOM 1395 O O . SER A 1 182 ? -1.144 3.986 -11.387 1.00 96.81 182 SER A O 1
ATOM 1397 N N . ASP A 1 183 ? -2.801 3.350 -12.774 1.00 97.19 183 ASP A N 1
ATOM 1398 C CA . ASP A 1 183 ? -3.865 4.150 -12.154 1.00 97.19 183 ASP A CA 1
ATOM 1399 C C . ASP A 1 183 ? -4.338 3.523 -10.829 1.00 97.19 183 ASP A C 1
ATOM 1401 O O . ASP A 1 183 ? -5.326 2.785 -10.771 1.00 97.19 183 ASP A O 1
ATOM 1405 N N . THR A 1 184 ? -3.582 3.769 -9.754 1.00 97.50 184 THR A N 1
ATOM 1406 C CA . THR A 1 184 ? -3.862 3.188 -8.434 1.00 97.50 184 THR A CA 1
ATOM 1407 C C . THR A 1 184 ? -5.171 3.658 -7.797 1.00 97.50 184 THR A C 1
ATOM 1409 O O . THR A 1 184 ? -5.849 2.795 -7.235 1.00 97.50 184 THR A O 1
ATOM 1412 N N . PRO A 1 185 ? -5.606 4.932 -7.914 1.00 97.00 185 PRO A N 1
ATOM 1413 C CA . PRO A 1 185 ? -6.929 5.340 -7.448 1.00 97.00 185 PRO A CA 1
ATOM 1414 C C . PRO A 1 185 ? -8.062 4.562 -8.117 1.00 97.00 185 PRO A C 1
ATOM 1416 O O . PRO A 1 185 ? -8.966 4.065 -7.435 1.00 97.00 185 PRO A O 1
ATOM 1419 N N . ARG A 1 186 ? -8.006 4.387 -9.443 1.00 96.56 186 ARG A N 1
ATOM 1420 C CA . ARG A 1 186 ? -9.031 3.622 -10.160 1.00 96.56 186 ARG A CA 1
ATOM 1421 C C . ARG A 1 186 ? -9.004 2.140 -9.795 1.00 96.56 186 ARG A C 1
ATOM 1423 O O . ARG A 1 186 ? -10.063 1.558 -9.558 1.00 96.56 186 ARG A O 1
ATOM 1430 N N . LEU A 1 187 ? -7.813 1.548 -9.681 1.00 96.62 187 LEU A N 1
ATOM 1431 C CA . LEU A 1 187 ? -7.643 0.163 -9.229 1.00 96.62 187 LEU A CA 1
ATOM 1432 C C . LEU A 1 187 ? -8.193 -0.052 -7.819 1.00 96.62 187 LEU A C 1
ATOM 1434 O O . LEU A 1 187 ? -8.916 -1.018 -7.593 1.00 96.62 187 LEU A O 1
ATOM 1438 N N . LYS A 1 188 ? -7.911 0.852 -6.876 1.00 95.69 188 LYS A N 1
ATOM 1439 C CA . LYS A 1 188 ? -8.464 0.774 -5.522 1.00 95.69 188 LYS A CA 1
ATOM 1440 C C . LYS A 1 188 ? -9.981 0.788 -5.538 1.00 95.69 188 LYS A C 1
ATOM 1442 O O . LYS A 1 188 ? -10.589 -0.034 -4.854 1.00 95.69 188 LYS A O 1
ATOM 1447 N N . TYR A 1 189 ? -10.585 1.709 -6.287 1.00 95.44 189 TYR A N 1
ATOM 1448 C CA . TYR A 1 189 ? -12.039 1.796 -6.383 1.00 95.44 189 TYR A CA 1
ATOM 1449 C C . TYR A 1 189 ? -12.638 0.488 -6.908 1.00 95.44 189 TYR A C 1
ATOM 1451 O O . TYR A 1 189 ? -13.561 -0.055 -6.302 1.00 95.44 189 TYR A O 1
ATOM 1459 N N . PHE A 1 190 ? -12.068 -0.039 -7.995 1.00 97.12 190 PHE A N 1
ATOM 1460 C CA . PHE A 1 190 ? -12.500 -1.297 -8.593 1.00 97.12 190 PHE A CA 1
ATOM 1461 C C . PHE A 1 190 ? -12.352 -2.473 -7.619 1.00 97.12 190 PHE A C 1
ATOM 1463 O O . PHE A 1 190 ? -13.335 -3.144 -7.323 1.00 97.12 190 PHE A O 1
ATOM 1470 N N . MET A 1 191 ? -11.155 -2.688 -7.066 1.00 96.50 191 MET A N 1
ATOM 1471 C CA . MET A 1 191 ? -10.867 -3.821 -6.178 1.00 96.50 191 MET A CA 1
ATOM 1472 C C . MET A 1 191 ? -11.685 -3.751 -4.884 1.00 96.50 191 MET A C 1
ATOM 1474 O O . MET A 1 191 ? -12.201 -4.764 -4.433 1.00 96.50 191 MET A O 1
ATOM 1478 N N . THR A 1 192 ? -11.863 -2.561 -4.303 1.00 94.88 192 THR A N 1
ATOM 1479 C CA . THR A 1 192 ? -12.692 -2.398 -3.095 1.00 94.88 192 THR A CA 1
ATOM 1480 C C . THR A 1 192 ? -14.141 -2.795 -3.362 1.00 94.88 192 THR A C 1
ATOM 1482 O O . THR A 1 192 ? -14.745 -3.456 -2.527 1.00 94.88 192 THR A O 1
ATOM 1485 N N . LYS A 1 193 ? -14.694 -2.436 -4.529 1.00 94.12 193 LYS A N 1
ATOM 1486 C CA . LYS A 1 193 ? -16.046 -2.856 -4.915 1.00 94.12 193 LYS A CA 1
ATOM 1487 C C . LYS A 1 193 ? -16.131 -4.345 -5.231 1.00 94.12 193 LYS A C 1
ATOM 1489 O O . LYS A 1 193 ? -17.087 -4.985 -4.815 1.00 94.12 193 LYS A O 1
ATOM 1494 N N . TYR A 1 194 ? -15.156 -4.877 -5.963 1.00 96.69 194 TYR A N 1
ATOM 1495 C CA . TYR A 1 194 ? -15.149 -6.274 -6.392 1.00 96.69 194 TYR A CA 1
ATOM 1496 C C . TYR A 1 194 ? -15.051 -7.238 -5.201 1.00 96.69 194 TYR A C 1
ATOM 1498 O O . TYR A 1 194 ? -15.737 -8.251 -5.174 1.00 96.69 194 TYR A O 1
ATOM 1506 N N . TYR A 1 195 ? -14.249 -6.889 -4.192 1.00 95.62 195 TYR A N 1
ATOM 1507 C CA . TYR A 1 195 ? -14.017 -7.704 -2.995 1.00 95.62 195 TYR A CA 1
ATOM 1508 C C . TYR A 1 195 ? -14.746 -7.166 -1.757 1.00 95.62 195 TYR A C 1
ATOM 1510 O O . TYR A 1 195 ? -14.291 -7.388 -0.634 1.00 95.62 195 TYR A O 1
ATOM 1518 N N . ILE A 1 196 ? -15.851 -6.427 -1.926 1.00 92.62 196 ILE A N 1
ATOM 1519 C CA . ILE A 1 196 ? -16.539 -5.806 -0.785 1.00 92.62 196 ILE A CA 1
ATOM 1520 C C . ILE A 1 196 ? -17.030 -6.852 0.221 1.00 92.62 196 ILE A C 1
ATOM 1522 O O . ILE A 1 196 ? -16.859 -6.662 1.423 1.00 92.62 196 ILE A O 1
ATOM 1526 N N . ASP A 1 197 ? -17.519 -7.998 -0.251 1.00 92.31 197 ASP A N 1
ATOM 1527 C CA . ASP A 1 197 ? -17.960 -9.087 0.622 1.00 92.31 197 ASP A CA 1
ATOM 1528 C C . ASP A 1 197 ? -16.790 -9.671 1.422 1.00 92.31 197 ASP A C 1
ATOM 1530 O O . ASP A 1 197 ? -16.896 -9.854 2.629 1.00 92.31 197 ASP A O 1
ATOM 1534 N N . ASP A 1 198 ? -15.626 -9.858 0.801 1.00 93.75 198 ASP A N 1
ATOM 1535 C CA . ASP A 1 198 ? -14.412 -10.347 1.470 1.00 93.75 198 ASP A CA 1
ATOM 1536 C C . ASP A 1 198 ? -13.790 -9.324 2.440 1.00 93.75 198 ASP A C 1
ATOM 1538 O O . ASP A 1 198 ? -12.984 -9.677 3.312 1.00 93.75 198 ASP A O 1
ATOM 1542 N N . ILE A 1 199 ? -14.137 -8.043 2.285 1.00 92.88 199 ILE A N 1
ATOM 1543 C CA . ILE A 1 199 ? -13.781 -6.949 3.194 1.00 92.88 199 ILE A CA 1
ATOM 1544 C C . ILE A 1 199 ? -14.742 -6.923 4.390 1.00 92.88 199 ILE A C 1
ATOM 1546 O O . ILE A 1 199 ? -14.296 -6.775 5.536 1.00 92.88 199 ILE A O 1
ATOM 1550 N N . GLN A 1 200 ? -16.043 -7.075 4.131 1.00 89.12 200 GLN A N 1
ATOM 1551 C CA . GLN A 1 200 ? -17.096 -6.989 5.138 1.00 89.12 200 GLN A CA 1
ATOM 1552 C C . GLN A 1 200 ? -17.281 -8.283 5.925 1.00 89.12 200 GLN A C 1
ATOM 1554 O O . GLN A 1 200 ? -17.622 -8.213 7.096 1.00 89.12 200 GLN A O 1
ATOM 1559 N N . TYR A 1 201 ? -17.021 -9.457 5.358 1.00 89.81 201 TYR A N 1
ATOM 1560 C CA . TYR A 1 201 ? -17.324 -10.742 5.988 1.00 89.81 201 TYR A CA 1
ATOM 1561 C C . TYR A 1 201 ? -16.039 -11.561 6.196 1.00 89.81 201 TYR A C 1
ATOM 1563 O O . TYR A 1 201 ? -15.526 -12.176 5.262 1.00 89.81 201 TYR A O 1
ATOM 1571 N N . PRO A 1 202 ? -15.475 -11.575 7.424 1.00 90.25 202 PRO A N 1
ATOM 1572 C CA . PRO A 1 202 ? -14.254 -12.319 7.719 1.00 90.25 202 PRO A CA 1
ATOM 1573 C C . PRO A 1 202 ? -14.416 -13.826 7.482 1.00 90.25 202 PRO A C 1
ATOM 1575 O O . PRO A 1 202 ? -15.133 -14.491 8.229 1.00 90.25 202 PRO A O 1
ATOM 1578 N N . ARG A 1 203 ? -13.706 -14.363 6.485 1.00 91.56 203 ARG A N 1
ATOM 1579 C CA . ARG A 1 203 ? -13.668 -15.806 6.183 1.00 91.56 203 ARG A CA 1
ATOM 1580 C C . ARG A 1 203 ? -12.270 -16.422 6.159 1.00 91.56 203 ARG A C 1
ATOM 1582 O O . ARG A 1 203 ? -12.145 -17.629 6.297 1.00 91.56 203 ARG A O 1
ATOM 1589 N N . PHE A 1 204 ? -11.229 -15.602 6.039 1.00 95.88 204 PHE A N 1
ATOM 1590 C CA . PHE A 1 204 ? -9.870 -16.088 5.824 1.00 95.88 204 PHE A CA 1
ATOM 1591 C C . PHE A 1 204 ? -9.219 -16.600 7.120 1.00 95.88 204 PHE A C 1
ATOM 1593 O O . PHE A 1 204 ? -9.589 -16.171 8.220 1.00 95.88 204 PHE A O 1
ATOM 1600 N N . PRO A 1 205 ? -8.156 -17.426 7.035 1.00 95.81 205 PRO A N 1
ATOM 1601 C CA . PRO A 1 205 ? -7.446 -17.933 8.214 1.00 95.81 205 PRO A CA 1
ATOM 1602 C C . PRO A 1 205 ? -6.872 -16.828 9.114 1.00 95.81 205 PRO A C 1
ATOM 1604 O O . PRO A 1 205 ? -6.756 -16.988 10.339 1.00 95.81 205 PRO A O 1
ATOM 1607 N N . PHE A 1 206 ? -6.492 -15.699 8.509 1.00 95.31 206 PHE A N 1
ATOM 1608 C CA . PHE A 1 206 ? -6.187 -14.443 9.180 1.00 95.31 206 PHE A CA 1
ATOM 1609 C C . PHE A 1 206 ? -6.377 -13.255 8.215 1.00 95.31 206 PHE A C 1
ATOM 1611 O O . PHE A 1 206 ? -6.840 -13.396 7.092 1.00 95.31 206 PHE A O 1
ATOM 1618 N N . LYS A 1 207 ? -6.011 -12.043 8.651 1.00 94.31 207 LYS A N 1
ATOM 1619 C CA . LYS A 1 207 ? -6.146 -10.816 7.855 1.00 94.31 207 LYS A CA 1
ATOM 1620 C C . LYS A 1 207 ? -5.300 -10.862 6.573 1.00 94.31 207 LYS A C 1
ATOM 1622 O O . LYS A 1 207 ? -4.115 -11.197 6.648 1.00 94.31 207 LYS A O 1
ATOM 1627 N N . ILE A 1 208 ? -5.853 -10.347 5.478 1.00 96.62 208 ILE A N 1
ATOM 1628 C CA . ILE A 1 208 ? -5.118 -10.055 4.239 1.00 96.62 208 ILE A CA 1
ATOM 1629 C C . ILE A 1 208 ? -5.020 -8.541 4.091 1.00 96.62 208 ILE A C 1
ATOM 1631 O O . ILE A 1 208 ? -6.027 -7.843 4.059 1.00 96.62 208 ILE A O 1
ATOM 1635 N N . LYS A 1 209 ? -3.812 -7.987 4.035 1.00 96.69 209 LYS A N 1
ATOM 1636 C CA . LYS A 1 209 ? -3.603 -6.579 3.689 1.00 96.69 209 LYS A CA 1
ATOM 1637 C C . LYS A 1 209 ? -3.201 -6.465 2.233 1.00 96.69 209 LYS A C 1
ATOM 1639 O O . LYS A 1 209 ? -2.156 -6.986 1.861 1.00 96.69 209 LYS A O 1
ATOM 1644 N N . THR A 1 210 ? -3.957 -5.699 1.463 1.00 97.25 210 THR A N 1
ATOM 1645 C CA . THR A 1 210 ? -3.588 -5.356 0.090 1.00 97.25 210 THR A CA 1
ATOM 1646 C C . THR A 1 210 ? -3.249 -3.893 0.004 1.00 97.25 210 THR A C 1
ATOM 1648 O O . THR A 1 210 ? -3.925 -3.080 0.621 1.00 97.25 210 THR A O 1
ATOM 1651 N N . LYS A 1 211 ? -2.182 -3.552 -0.712 1.00 97.56 211 LYS A N 1
ATOM 1652 C CA . LYS A 1 211 ? -1.780 -2.161 -0.920 1.00 97.56 211 LYS A CA 1
ATOM 1653 C C . LYS A 1 211 ? -1.287 -1.957 -2.339 1.00 97.56 211 LYS A C 1
ATOM 1655 O O . LYS A 1 211 ? -0.744 -2.886 -2.934 1.00 97.56 211 LYS A O 1
ATOM 1660 N N . MET A 1 212 ? -1.440 -0.737 -2.837 1.00 97.62 212 MET A N 1
ATOM 1661 C CA . MET A 1 212 ? -1.112 -0.381 -4.210 1.00 97.62 212 MET A CA 1
ATOM 1662 C C . MET A 1 212 ? -0.108 0.766 -4.278 1.00 97.62 212 MET A C 1
ATOM 1664 O O . MET A 1 212 ? -0.233 1.759 -3.559 1.00 97.62 212 MET A O 1
ATOM 1668 N N . SER A 1 213 ? 0.841 0.650 -5.199 1.00 98.19 213 SER A N 1
ATOM 1669 C CA . SER A 1 213 ? 1.777 1.716 -5.544 1.00 98.19 213 SER A CA 1
ATOM 1670 C C . SER A 1 213 ? 1.888 1.849 -7.049 1.00 98.19 213 SER A C 1
ATOM 1672 O O . SER A 1 213 ? 2.059 0.861 -7.749 1.00 98.19 213 SER A O 1
ATOM 1674 N N . GLY A 1 214 ? 1.808 3.078 -7.550 1.00 98.00 214 GLY A N 1
ATOM 1675 C CA . GLY A 1 214 ? 1.778 3.349 -8.985 1.00 98.00 214 GLY A CA 1
ATOM 1676 C C . GLY A 1 214 ? 3.091 3.087 -9.713 1.00 98.00 214 GLY A C 1
ATOM 1677 O O . GLY A 1 214 ? 3.074 3.032 -10.933 1.00 98.00 214 GLY A O 1
ATOM 1678 N N . CYS A 1 215 ? 4.208 2.944 -9.000 1.00 98.25 215 CYS A N 1
ATOM 1679 C CA . CYS A 1 215 ? 5.527 2.658 -9.560 1.00 98.25 215 CYS A CA 1
ATOM 1680 C C . CYS A 1 215 ? 6.451 2.035 -8.488 1.00 98.25 215 CYS A C 1
ATOM 1682 O O . CYS A 1 215 ? 6.088 2.027 -7.301 1.00 98.25 215 CYS A O 1
ATOM 1684 N N . PRO A 1 216 ? 7.665 1.578 -8.854 1.00 97.81 216 PRO A N 1
ATOM 1685 C CA . PRO A 1 216 ? 8.622 0.967 -7.924 1.00 97.81 216 PRO A CA 1
ATOM 1686 C C . PRO A 1 216 ? 9.144 1.869 -6.791 1.00 97.81 216 PRO A C 1
ATOM 1688 O O . PRO A 1 216 ? 9.738 1.350 -5.850 1.00 97.81 216 PRO A O 1
ATOM 1691 N N . ASN A 1 217 ? 8.879 3.186 -6.807 1.00 98.12 217 ASN A N 1
ATOM 1692 C CA . ASN A 1 217 ? 9.130 4.057 -5.641 1.00 98.12 217 ASN A CA 1
ATOM 1693 C C . ASN A 1 217 ? 8.320 3.633 -4.402 1.00 98.12 217 ASN A C 1
ATOM 1695 O O . ASN A 1 217 ? 8.652 4.004 -3.279 1.00 98.12 217 ASN A O 1
ATOM 1699 N N . ASP A 1 218 ? 7.238 2.880 -4.614 1.00 97.56 218 ASP A N 1
ATOM 1700 C CA . ASP A 1 218 ? 6.428 2.242 -3.582 1.00 97.56 218 ASP A CA 1
ATOM 1701 C C . ASP A 1 218 ? 5.918 3.182 -2.469 1.00 97.56 218 ASP A C 1
ATOM 1703 O O . ASP A 1 218 ? 5.928 2.846 -1.282 1.00 97.56 218 ASP A O 1
ATOM 1707 N N . CYS A 1 219 ? 5.415 4.371 -2.828 1.00 96.81 219 CYS A N 1
ATOM 1708 C CA . CYS A 1 219 ? 4.871 5.329 -1.854 1.00 96.81 219 CYS A CA 1
ATOM 1709 C C . CYS A 1 219 ? 3.710 4.756 -1.008 1.00 96.81 219 CYS A C 1
ATOM 1711 O O . CYS A 1 219 ? 3.504 5.190 0.126 1.00 96.81 219 CYS A O 1
ATOM 1713 N N . GLY A 1 220 ? 2.971 3.765 -1.526 1.00 93.75 220 GLY A N 1
ATOM 1714 C CA . GLY A 1 220 ? 1.929 3.029 -0.800 1.00 93.75 220 GLY A CA 1
ATOM 1715 C C . GLY A 1 220 ? 2.466 2.003 0.211 1.00 93.75 220 GLY A C 1
ATOM 1716 O O . GLY A 1 220 ? 1.704 1.503 1.048 1.00 93.75 220 GLY A O 1
ATOM 1717 N N . LYS A 1 221 ? 3.778 1.723 0.200 1.00 95.19 221 LYS A N 1
ATOM 1718 C CA . LYS A 1 221 ? 4.471 0.724 1.036 1.00 95.19 221 LYS A CA 1
ATOM 1719 C C . LYS A 1 221 ? 3.920 -0.687 0.822 1.00 95.19 221 LYS A C 1
ATOM 1721 O O . LYS A 1 221 ? 3.720 -1.435 1.788 1.00 95.19 221 LYS A O 1
ATOM 1726 N N . ALA A 1 222 ? 3.616 -1.023 -0.424 1.00 96.50 222 ALA A N 1
ATOM 1727 C CA . ALA A 1 222 ? 3.012 -2.275 -0.824 1.00 96.50 222 ALA A CA 1
ATOM 1728 C C . ALA A 1 222 ? 3.930 -3.470 -0.570 1.00 96.50 222 ALA A C 1
ATOM 1730 O O . ALA A 1 222 ? 3.461 -4.470 -0.036 1.00 96.50 222 ALA A O 1
ATOM 1731 N N . ILE A 1 223 ? 5.239 -3.347 -0.804 1.00 96.12 223 ILE A N 1
ATOM 1732 C CA . ILE A 1 223 ? 6.159 -4.470 -0.578 1.00 96.12 223 ILE A CA 1
ATOM 1733 C C . ILE A 1 223 ? 6.370 -4.777 0.913 1.00 96.12 223 ILE A C 1
ATOM 1735 O O . ILE A 1 223 ? 6.651 -5.912 1.289 1.00 96.12 223 ILE A O 1
ATOM 1739 N N . LEU A 1 224 ? 6.248 -3.777 1.793 1.00 92.88 224 LEU A N 1
ATOM 1740 C CA . LEU A 1 224 ? 6.574 -3.919 3.219 1.00 92.88 224 LEU A CA 1
ATOM 1741 C C . LEU A 1 224 ? 5.341 -4.162 4.101 1.00 92.88 224 LEU A C 1
ATOM 1743 O O . LEU A 1 224 ? 5.404 -4.898 5.085 1.00 92.88 224 LEU A O 1
ATOM 1747 N N . HIS A 1 225 ? 4.226 -3.485 3.811 1.00 92.50 225 HIS A N 1
ATOM 1748 C CA . HIS A 1 225 ? 3.064 -3.414 4.705 1.00 92.50 225 HIS A CA 1
ATOM 1749 C C . HIS A 1 225 ? 1.824 -4.146 4.157 1.00 92.50 225 HIS A C 1
ATOM 1751 O O . HIS A 1 225 ? 0.744 -3.994 4.746 1.00 92.50 225 HIS A O 1
ATOM 1757 N N . ALA A 1 226 ? 1.965 -4.928 3.082 1.00 96.50 226 ALA A N 1
ATOM 1758 C CA . ALA A 1 226 ? 0.887 -5.684 2.450 1.00 96.50 226 ALA A CA 1
ATOM 1759 C C . ALA A 1 226 ? 1.216 -7.178 2.353 1.00 96.50 226 ALA A C 1
ATOM 1761 O O . ALA A 1 226 ? 2.297 -7.548 1.904 1.00 96.50 226 ALA A O 1
ATOM 1762 N N . ASP A 1 227 ? 0.245 -8.020 2.715 1.00 97.81 227 ASP A N 1
ATOM 1763 C CA . ASP A 1 227 ? 0.289 -9.450 2.412 1.00 97.81 227 ASP A CA 1
ATOM 1764 C C . ASP A 1 227 ? 0.241 -9.676 0.897 1.00 97.81 227 ASP A C 1
ATOM 1766 O O . ASP A 1 227 ? 0.878 -10.608 0.425 1.00 97.81 227 ASP A O 1
ATOM 1770 N N . VAL A 1 228 ? -0.459 -8.808 0.156 1.00 98.44 228 VAL A N 1
ATOM 1771 C CA . VAL A 1 228 ? -0.472 -8.769 -1.313 1.00 98.44 228 VAL A CA 1
ATOM 1772 C C . VAL A 1 228 ? -0.223 -7.329 -1.773 1.00 98.44 228 VAL A C 1
ATOM 1774 O O . VAL A 1 228 ? -1.086 -6.463 -1.631 1.00 98.44 228 VAL A O 1
ATOM 1777 N N . GLY A 1 229 ? 0.972 -7.039 -2.275 1.00 98.31 229 GLY A N 1
ATOM 1778 C CA . GLY A 1 229 ? 1.343 -5.727 -2.799 1.00 98.31 229 GLY A CA 1
ATOM 1779 C C . GLY A 1 229 ? 1.205 -5.677 -4.317 1.00 98.31 229 GLY A C 1
ATOM 1780 O O . GLY A 1 229 ? 1.778 -6.521 -4.996 1.00 98.31 229 GLY A O 1
ATOM 1781 N N . ILE A 1 230 ? 0.489 -4.685 -4.842 1.00 98.56 230 ILE A N 1
ATOM 1782 C CA . ILE A 1 230 ? 0.306 -4.452 -6.283 1.00 98.56 230 ILE A CA 1
ATOM 1783 C C . ILE A 1 230 ? 1.117 -3.210 -6.658 1.00 98.56 230 ILE A C 1
ATOM 1785 O O . ILE A 1 230 ? 0.832 -2.113 -6.174 1.00 98.56 230 ILE A O 1
ATOM 1789 N N . ILE A 1 231 ? 2.151 -3.372 -7.477 1.00 98.62 231 ILE A N 1
ATOM 1790 C CA . ILE A 1 231 ? 3.114 -2.305 -7.777 1.00 98.62 231 ILE A CA 1
ATOM 1791 C C . ILE A 1 231 ? 3.176 -2.097 -9.286 1.00 98.62 231 ILE A C 1
ATOM 1793 O O . ILE A 1 231 ? 3.458 -3.039 -10.014 1.00 98.62 231 ILE A O 1
ATOM 1797 N N . GLY A 1 232 ? 2.931 -0.878 -9.762 1.00 98.38 232 GLY A N 1
ATOM 1798 C CA . GLY A 1 232 ? 3.069 -0.529 -11.173 1.00 98.38 232 GLY A CA 1
ATOM 1799 C C . GLY A 1 232 ? 4.495 -0.765 -11.672 1.00 98.38 232 GLY A C 1
ATOM 1800 O O . GLY A 1 232 ? 5.458 -0.361 -11.022 1.00 98.38 232 GLY A O 1
ATOM 1801 N N . VAL A 1 233 ? 4.624 -1.424 -12.819 1.00 97.88 233 VAL A N 1
ATOM 1802 C CA . VAL A 1 233 ? 5.893 -1.737 -13.495 1.00 97.88 233 VAL A CA 1
ATOM 1803 C C . VAL A 1 233 ? 5.711 -1.603 -15.004 1.00 97.88 233 VAL A C 1
ATOM 1805 O O . VAL A 1 233 ? 4.588 -1.654 -15.501 1.00 97.88 233 VAL A O 1
ATOM 1808 N N . PHE A 1 234 ? 6.800 -1.419 -15.739 1.00 97.25 234 PHE A N 1
ATOM 1809 C CA . PHE A 1 234 ? 6.790 -1.318 -17.197 1.00 97.25 234 PHE A CA 1
ATOM 1810 C C . PHE A 1 234 ? 7.884 -2.213 -17.789 1.00 97.25 234 PHE A C 1
ATOM 1812 O O . PHE A 1 234 ? 8.893 -2.462 -17.126 1.00 97.25 234 PHE A O 1
ATOM 1819 N N . LYS A 1 235 ? 7.656 -2.761 -18.986 1.00 94.62 235 LYS A N 1
ATOM 1820 C CA . LYS A 1 235 ? 8.576 -3.715 -19.632 1.00 94.62 235 LYS A CA 1
ATOM 1821 C C . LYS A 1 235 ? 9.579 -3.044 -20.549 1.00 94.62 235 LYS A C 1
ATOM 1823 O O . LYS A 1 235 ? 10.733 -3.464 -20.588 1.00 94.62 235 LYS A O 1
ATOM 1828 N N . ASP A 1 236 ? 9.149 -2.035 -21.284 1.00 95.50 236 ASP A N 1
ATOM 1829 C CA . ASP A 1 236 ? 10.002 -1.270 -22.177 1.00 95.50 236 ASP A CA 1
ATOM 1830 C C . ASP A 1 236 ? 10.986 -0.381 -21.402 1.00 95.50 236 ASP A C 1
ATOM 1832 O O . ASP A 1 236 ? 11.035 -0.376 -20.166 1.00 95.50 236 ASP A O 1
ATOM 1836 N N . LEU A 1 237 ? 11.855 0.306 -22.137 1.00 96.19 237 LEU A N 1
ATOM 1837 C CA . LEU A 1 237 ? 12.863 1.174 -21.545 1.00 96.19 237 LEU A CA 1
ATOM 1838 C C . LEU A 1 237 ? 12.251 2.506 -21.095 1.00 96.19 237 LEU A C 1
ATOM 1840 O O . LEU A 1 237 ? 11.264 2.959 -21.676 1.00 96.19 237 LEU A O 1
ATOM 1844 N N . PRO A 1 238 ? 12.836 3.170 -20.079 1.00 97.12 238 PRO A N 1
ATOM 1845 C CA . PRO A 1 238 ? 12.499 4.556 -19.791 1.00 97.12 238 PRO A CA 1
ATOM 1846 C C . PRO A 1 238 ? 12.678 5.425 -21.039 1.00 97.12 238 PRO A C 1
ATOM 1848 O O . PRO A 1 238 ? 13.649 5.276 -21.782 1.00 97.12 238 PRO A O 1
ATOM 1851 N N . LYS A 1 239 ? 11.748 6.352 -21.251 1.00 97.06 239 LYS A N 1
ATOM 1852 C CA . LYS A 1 239 ? 11.774 7.268 -22.392 1.00 97.06 239 LYS A CA 1
ATOM 1853 C C . LYS A 1 239 ? 12.690 8.433 -22.066 1.00 97.06 239 LYS A C 1
ATOM 1855 O O . LYS A 1 239 ? 12.507 9.069 -21.031 1.00 97.06 239 LYS A O 1
ATOM 1860 N N . VAL A 1 240 ? 13.652 8.708 -22.941 1.00 97.31 240 VAL A N 1
ATOM 1861 C CA . VAL A 1 240 ? 14.626 9.792 -22.773 1.00 97.31 240 VAL A CA 1
ATOM 1862 C C . VAL A 1 240 ? 14.379 10.865 -23.826 1.00 97.31 240 VAL A C 1
ATOM 1864 O O . VAL A 1 240 ? 14.538 10.620 -25.022 1.00 97.31 240 VAL A O 1
ATOM 1867 N N . ASP A 1 241 ? 14.034 12.067 -23.377 1.00 97.12 241 ASP A N 1
ATOM 1868 C CA . ASP A 1 241 ? 14.026 13.269 -24.208 1.00 97.12 241 ASP A CA 1
ATOM 1869 C C . ASP A 1 241 ? 15.418 13.914 -24.162 1.00 97.12 241 ASP A C 1
ATOM 1871 O O . ASP A 1 241 ? 15.774 14.610 -23.209 1.00 97.12 241 ASP A O 1
ATOM 1875 N N . ASN A 1 242 ? 16.237 13.650 -25.182 1.00 96.12 242 ASN A N 1
ATOM 1876 C CA . ASN A 1 242 ? 17.618 14.133 -25.212 1.00 96.12 242 ASN A CA 1
ATOM 1877 C C . ASN A 1 242 ? 17.723 15.658 -25.373 1.00 96.12 242 ASN A C 1
ATOM 1879 O O . ASN A 1 242 ? 18.657 16.250 -24.840 1.00 96.12 242 ASN A O 1
ATOM 1883 N N . GLU A 1 243 ? 16.756 16.315 -26.019 1.00 95.00 243 GLU A N 1
ATOM 1884 C CA . GLU A 1 243 ? 16.757 17.779 -26.140 1.00 95.00 243 GLU A CA 1
ATOM 1885 C C . GLU A 1 243 ? 16.515 18.425 -24.773 1.00 95.00 243 GLU A C 1
ATOM 1887 O O . GLU A 1 243 ? 17.266 19.300 -24.325 1.00 95.00 243 GLU A O 1
ATOM 1892 N N . ARG A 1 244 ? 15.504 17.934 -24.047 1.00 95.94 244 ARG A N 1
ATOM 1893 C CA . ARG A 1 244 ? 15.221 18.382 -22.681 1.00 95.94 244 ARG A CA 1
ATOM 1894 C C . ARG A 1 244 ? 16.343 18.012 -21.712 1.00 95.94 244 ARG A C 1
ATOM 1896 O O . ARG A 1 244 ? 16.597 18.765 -20.768 1.00 95.94 244 ARG A O 1
ATOM 1903 N N . LEU A 1 245 ? 17.013 16.881 -21.931 1.00 96.25 245 LEU A N 1
ATOM 1904 C CA . LEU A 1 245 ? 18.164 16.455 -21.142 1.00 96.25 245 LEU A CA 1
ATOM 1905 C C . LEU A 1 245 ? 19.335 17.427 -21.291 1.00 96.25 245 LEU A C 1
ATOM 1907 O O . LEU A 1 245 ? 19.851 17.889 -20.274 1.00 96.25 245 LEU A O 1
ATOM 1911 N N . SER A 1 246 ? 19.716 17.788 -22.521 1.00 94.50 246 SER A N 1
ATOM 1912 C CA . SER A 1 246 ? 20.791 18.758 -22.766 1.00 94.50 246 SER A CA 1
ATOM 1913 C C . SER A 1 246 ? 20.502 20.097 -22.084 1.00 94.50 246 SER A C 1
ATOM 1915 O O . SER A 1 246 ? 21.349 20.607 -21.355 1.00 94.50 246 SER A O 1
ATOM 1917 N N . LEU A 1 247 ? 19.270 20.608 -22.198 1.00 95.12 247 LEU A N 1
ATOM 1918 C CA . LEU A 1 247 ? 18.850 21.839 -21.516 1.00 95.12 247 LEU A CA 1
ATOM 1919 C C . LEU A 1 247 ? 18.920 21.736 -19.984 1.00 95.12 247 LEU A C 1
ATOM 1921 O O . LEU A 1 247 ? 19.178 22.727 -19.300 1.00 95.12 247 LEU A O 1
ATOM 1925 N N . TRP A 1 248 ? 18.640 20.559 -19.419 1.00 95.94 248 TRP A N 1
ATOM 1926 C CA . TRP A 1 248 ? 18.763 20.324 -17.981 1.00 95.94 248 TRP A CA 1
ATOM 1927 C C . TRP A 1 248 ? 20.231 20.312 -17.538 1.00 95.94 248 TRP A C 1
ATOM 1929 O O . TRP A 1 248 ? 20.554 20.938 -16.527 1.00 95.94 248 TRP A O 1
ATOM 1939 N N . VAL A 1 249 ? 21.118 19.676 -18.311 1.00 96.12 249 VAL A N 1
ATOM 1940 C CA . VAL A 1 249 ? 22.569 19.664 -18.052 1.00 96.12 249 VAL A CA 1
ATOM 1941 C C . VAL A 1 249 ? 23.154 21.078 -18.142 1.00 96.12 249 VAL A C 1
ATOM 1943 O O . VAL A 1 249 ? 23.841 21.507 -17.218 1.00 96.12 249 VAL A O 1
ATOM 1946 N N . GLU A 1 250 ? 22.812 21.851 -19.178 1.00 95.38 250 GLU A N 1
ATOM 1947 C CA . GLU A 1 250 ? 23.252 23.249 -19.345 1.00 95.38 250 GLU A CA 1
ATOM 1948 C C . GLU A 1 250 ? 22.852 24.151 -18.167 1.00 95.38 250 GLU A C 1
ATOM 1950 O O . GLU A 1 250 ? 23.582 25.069 -17.796 1.00 95.38 250 GLU A O 1
ATOM 1955 N N . LYS A 1 251 ? 21.709 23.868 -17.531 1.00 96.88 251 LYS A N 1
ATOM 1956 C CA . LYS A 1 251 ? 21.228 24.576 -16.334 1.00 96.88 251 LYS A CA 1
ATOM 1957 C C . LYS A 1 251 ? 21.889 24.109 -15.028 1.00 96.88 251 LYS A C 1
ATOM 1959 O O . LYS A 1 251 ? 21.463 24.534 -13.955 1.00 96.88 251 LYS A O 1
ATOM 1964 N N . GLY A 1 252 ? 22.910 23.255 -15.101 1.00 96.19 252 GLY A N 1
ATOM 1965 C CA . GLY A 1 252 ? 23.644 22.726 -13.948 1.00 96.19 252 GLY A CA 1
ATOM 1966 C C . GLY A 1 252 ? 23.174 21.349 -13.469 1.00 96.19 252 GLY A C 1
ATOM 1967 O O . GLY A 1 252 ? 23.458 20.971 -12.333 1.00 96.19 252 GLY A O 1
ATOM 1968 N N . GLY A 1 253 ? 22.437 20.605 -14.297 1.00 96.25 253 GLY A N 1
ATOM 1969 C CA . GLY A 1 253 ? 22.074 19.215 -14.029 1.00 96.25 253 GLY A CA 1
ATOM 1970 C C . GLY A 1 253 ? 23.291 18.284 -14.035 1.00 96.25 253 GLY A C 1
ATOM 1971 O O . GLY A 1 253 ? 24.029 18.218 -15.014 1.00 96.25 253 GLY A O 1
ATOM 1972 N N . ASP A 1 254 ? 23.491 17.540 -12.948 1.00 95.81 254 ASP A N 1
ATOM 1973 C CA . ASP A 1 254 ? 24.636 16.638 -12.767 1.00 95.81 254 ASP A CA 1
ATOM 1974 C C . ASP A 1 254 ? 24.316 15.220 -13.272 1.00 95.81 254 ASP A C 1
ATOM 1976 O O . ASP A 1 254 ? 23.913 14.335 -12.508 1.00 95.81 254 ASP A O 1
ATOM 1980 N N . ILE A 1 255 ? 24.438 15.018 -14.589 1.00 95.81 255 ILE A N 1
ATOM 1981 C CA . ILE A 1 255 ? 24.170 13.723 -15.233 1.00 95.81 255 ILE A CA 1
ATOM 1982 C C . ILE A 1 255 ? 25.155 12.633 -14.801 1.00 95.81 255 ILE A C 1
ATOM 1984 O O . ILE A 1 255 ? 24.738 11.495 -14.580 1.00 95.81 255 ILE A O 1
ATOM 1988 N N . GLU A 1 256 ? 26.429 12.977 -14.602 1.00 95.38 256 GLU A N 1
ATOM 1989 C CA . GLU A 1 256 ? 27.458 12.018 -14.191 1.00 95.38 256 GLU A CA 1
ATOM 1990 C C . GLU A 1 256 ? 27.147 11.441 -12.814 1.00 95.38 256 GLU A C 1
ATOM 1992 O O . GLU A 1 256 ? 27.239 10.233 -12.605 1.00 95.38 256 GLU A O 1
ATOM 1997 N N . ARG A 1 257 ? 26.676 12.263 -11.870 1.00 96.25 257 ARG A N 1
ATOM 1998 C CA . ARG A 1 257 ? 26.205 11.751 -10.580 1.00 96.25 257 ARG A CA 1
ATOM 1999 C C . ARG A 1 257 ? 25.030 10.793 -10.726 1.00 96.25 257 ARG A C 1
ATOM 2001 O O . ARG A 1 257 ? 24.953 9.837 -9.955 1.00 96.25 257 ARG A O 1
ATOM 2008 N N . VAL A 1 258 ? 24.093 11.046 -11.639 1.00 96.75 258 VAL A N 1
ATOM 2009 C CA . VAL A 1 258 ? 22.952 10.138 -11.832 1.00 96.75 258 VAL A CA 1
ATOM 2010 C C . VAL A 1 258 ? 23.426 8.812 -12.425 1.00 96.75 258 VAL A C 1
ATOM 2012 O O . VAL A 1 258 ? 23.073 7.759 -11.896 1.00 96.75 258 VAL A O 1
ATOM 2015 N N . ARG A 1 259 ? 24.278 8.864 -13.452 1.00 96.25 259 ARG A N 1
ATOM 2016 C CA . ARG A 1 259 ? 24.904 7.696 -14.076 1.00 96.25 259 ARG A CA 1
ATOM 2017 C C . ARG A 1 259 ? 25.690 6.859 -13.062 1.00 96.25 259 ARG A C 1
ATOM 2019 O O . ARG A 1 259 ? 25.402 5.678 -12.917 1.00 96.25 259 ARG A O 1
ATOM 2026 N N . ASN A 1 260 ? 26.582 7.483 -12.290 1.00 96.06 260 ASN A N 1
ATOM 2027 C CA . ASN A 1 260 ? 27.436 6.819 -11.292 1.00 96.06 260 ASN A CA 1
ATOM 2028 C C . ASN A 1 260 ? 26.664 6.176 -10.126 1.00 96.06 260 ASN A C 1
ATOM 2030 O O . ASN A 1 260 ? 27.238 5.428 -9.341 1.00 96.06 260 ASN A O 1
ATOM 2034 N N . ASN A 1 261 ? 25.381 6.505 -9.961 1.00 97.12 261 ASN A N 1
ATOM 2035 C CA . ASN A 1 261 ? 24.510 5.914 -8.945 1.00 97.12 261 ASN A CA 1
ATOM 2036 C C . ASN A 1 261 ? 23.472 4.949 -9.546 1.00 97.12 261 ASN A C 1
ATOM 2038 O O . ASN A 1 261 ? 22.607 4.455 -8.816 1.00 97.12 261 ASN A O 1
ATOM 2042 N N . CYS A 1 262 ? 23.523 4.684 -10.857 1.00 97.62 262 CYS A N 1
ATOM 2043 C CA . CYS A 1 262 ? 22.736 3.625 -11.469 1.00 97.62 262 CYS A CA 1
ATOM 2044 C C . CYS A 1 262 ? 23.179 2.278 -10.873 1.00 97.62 262 CYS A C 1
ATOM 2046 O O . CYS A 1 262 ? 24.354 1.939 -10.955 1.00 97.62 262 CYS A O 1
ATOM 2048 N N . PRO A 1 263 ? 22.277 1.480 -10.274 1.00 96.94 263 PRO A N 1
ATOM 2049 C CA . PRO A 1 263 ? 22.677 0.277 -9.539 1.00 96.94 263 PRO A CA 1
ATOM 2050 C C . PRO A 1 263 ? 23.254 -0.840 -10.421 1.00 96.94 263 PRO A C 1
ATOM 2052 O O . PRO A 1 263 ? 23.773 -1.819 -9.890 1.00 96.94 263 PRO A O 1
ATOM 2055 N N . THR A 1 264 ? 23.102 -0.728 -11.739 1.00 96.75 264 THR A N 1
ATOM 2056 C CA . THR A 1 264 ? 23.530 -1.722 -12.729 1.00 96.75 264 THR A CA 1
ATOM 2057 C C . THR A 1 264 ? 24.327 -1.102 -13.873 1.00 96.75 264 THR A C 1
ATOM 2059 O O . THR A 1 264 ? 24.459 -1.729 -14.915 1.00 96.75 264 THR A O 1
ATOM 2062 N N . ASP A 1 265 ? 24.796 0.141 -13.710 1.00 96.69 265 ASP A N 1
ATOM 2063 C CA . ASP A 1 265 ? 25.577 0.873 -14.719 1.00 96.69 265 ASP A CA 1
ATOM 2064 C C . ASP A 1 265 ? 24.934 0.917 -16.123 1.00 96.69 265 ASP A C 1
ATOM 2066 O O . ASP A 1 265 ? 25.603 1.072 -17.137 1.00 96.69 265 ASP A O 1
ATOM 2070 N N . ALA A 1 266 ? 23.601 0.840 -16.188 1.00 97.38 266 ALA A N 1
ATOM 2071 C CA . ALA A 1 266 ? 22.831 0.723 -17.429 1.00 97.38 266 ALA A CA 1
ATOM 2072 C C . ALA A 1 266 ? 22.699 2.028 -18.244 1.00 97.38 266 ALA A C 1
ATOM 2074 O O . ALA A 1 266 ? 21.803 2.128 -19.075 1.00 97.38 266 ALA A O 1
ATOM 2075 N N . MET A 1 267 ? 23.488 3.063 -17.953 1.00 96.81 267 MET A N 1
ATOM 2076 C CA . MET A 1 267 ? 23.352 4.400 -18.544 1.00 96.81 267 MET A CA 1
ATOM 2077 C C . MET A 1 267 ? 24.646 4.795 -19.254 1.00 96.81 267 MET A C 1
ATOM 2079 O O . MET A 1 267 ? 25.686 4.898 -18.600 1.00 96.81 267 MET A O 1
ATOM 2083 N N . ASP A 1 268 ? 24.557 5.086 -20.551 1.00 95.12 268 ASP A N 1
ATOM 2084 C CA . ASP A 1 268 ? 25.672 5.576 -21.363 1.00 95.12 268 ASP A CA 1
ATOM 2085 C C . ASP A 1 268 ? 25.386 6.987 -21.887 1.00 95.12 268 ASP A C 1
ATOM 2087 O O . ASP A 1 268 ? 24.335 7.242 -22.472 1.00 95.12 268 ASP A O 1
ATOM 2091 N N . TRP A 1 269 ? 26.300 7.922 -21.629 1.00 93.56 269 TRP A N 1
ATOM 2092 C CA . TRP A 1 269 ? 26.158 9.339 -21.966 1.00 93.56 269 TRP A CA 1
ATOM 2093 C C . TRP A 1 269 ? 27.390 9.821 -22.727 1.00 93.56 269 TRP A C 1
ATOM 2095 O O . TRP A 1 269 ? 28.494 9.818 -22.185 1.00 93.56 269 TRP A O 1
ATOM 2105 N N . ASP A 1 270 ? 27.193 10.298 -23.957 1.00 91.94 270 ASP A N 1
ATOM 2106 C CA . ASP A 1 270 ? 28.280 10.748 -24.843 1.00 91.94 270 ASP A CA 1
ATOM 2107 C C . ASP A 1 270 ? 28.533 12.274 -24.810 1.00 91.94 270 ASP A C 1
ATOM 2109 O O . ASP A 1 270 ? 29.339 12.803 -25.579 1.00 91.94 270 ASP A O 1
ATOM 2113 N N . GLY A 1 271 ? 27.835 13.004 -23.932 1.00 87.06 271 GLY A N 1
ATOM 2114 C CA . GLY A 1 271 ? 27.846 14.471 -23.880 1.00 87.06 271 GLY A CA 1
ATOM 2115 C C . GLY A 1 271 ? 26.677 15.146 -24.604 1.00 87.06 271 GLY A C 1
ATOM 2116 O O . GLY A 1 271 ? 26.453 16.340 -24.399 1.00 87.06 271 GLY A O 1
ATOM 2117 N N . LYS A 1 272 ? 25.912 14.411 -25.419 1.00 86.81 272 LYS A N 1
ATOM 2118 C CA . LYS A 1 272 ? 24.729 14.908 -26.142 1.00 86.81 272 LYS A CA 1
ATOM 2119 C C . LYS A 1 272 ? 23.520 13.986 -26.031 1.00 86.81 272 LYS A C 1
ATOM 2121 O O . LYS A 1 272 ? 22.395 14.478 -25.986 1.00 86.81 272 LYS A O 1
ATOM 2126 N N . ARG A 1 273 ? 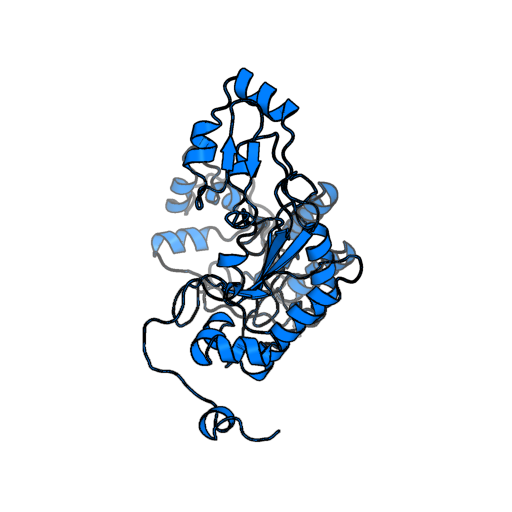23.737 12.674 -26.003 1.00 93.81 273 ARG A N 1
ATOM 2127 C CA . ARG A 1 273 ? 22.706 11.643 -26.009 1.00 93.81 273 ARG A CA 1
ATOM 2128 C C . ARG A 1 273 ? 22.935 10.636 -24.890 1.00 93.81 273 ARG A C 1
ATOM 2130 O O . ARG A 1 273 ? 24.048 10.164 -24.676 1.00 93.81 273 ARG A O 1
ATOM 2137 N N . LEU A 1 274 ? 21.855 10.333 -24.175 1.00 96.00 274 LEU A N 1
ATOM 2138 C CA . LEU A 1 274 ? 21.794 9.311 -23.142 1.00 96.00 274 LEU A CA 1
ATOM 2139 C C . LEU A 1 274 ? 21.084 8.091 -23.712 1.00 96.00 274 LEU A C 1
ATOM 2141 O O . LEU A 1 274 ? 19.936 8.181 -24.156 1.00 96.00 274 LEU A O 1
ATOM 2145 N N . GLU A 1 275 ? 21.757 6.953 -23.642 1.00 96.00 275 GLU A N 1
ATOM 2146 C CA . GLU A 1 275 ? 21.204 5.648 -23.967 1.00 96.00 275 GLU A CA 1
ATOM 2147 C C . GLU A 1 275 ? 21.103 4.796 -22.700 1.00 96.00 275 GLU A C 1
ATOM 2149 O O . GLU A 1 275 ? 21.919 4.897 -21.780 1.00 96.00 275 GLU A O 1
ATOM 2154 N N . ILE A 1 276 ? 20.044 3.990 -22.624 1.00 97.06 276 ILE A N 1
ATOM 2155 C CA . ILE A 1 276 ? 19.800 3.086 -21.501 1.00 97.06 276 ILE A CA 1
ATOM 2156 C C . ILE A 1 276 ? 19.885 1.661 -22.028 1.00 97.06 276 ILE A C 1
ATOM 2158 O O . ILE A 1 276 ? 19.101 1.282 -22.897 1.00 97.06 276 ILE A O 1
ATOM 2162 N N . ASP A 1 277 ? 20.797 0.869 -21.472 1.00 96.75 277 ASP A N 1
ATOM 2163 C CA . ASP A 1 277 ? 20.907 -0.550 -21.791 1.00 96.75 277 ASP A CA 1
ATOM 2164 C C . ASP A 1 277 ? 19.708 -1.324 -21.217 1.00 96.75 277 ASP A C 1
ATOM 2166 O O . ASP A 1 277 ? 19.463 -1.349 -20.005 1.00 96.75 277 ASP A O 1
ATOM 2170 N N . GLY A 1 278 ? 18.946 -1.961 -22.107 1.00 93.25 278 GLY A N 1
ATOM 2171 C CA . GLY A 1 278 ? 17.755 -2.728 -21.757 1.00 93.25 278 GLY A CA 1
ATOM 2172 C C . GLY A 1 278 ? 18.027 -4.039 -21.038 1.00 93.25 278 GLY A C 1
ATOM 2173 O O . GLY A 1 278 ? 17.159 -4.477 -20.278 1.00 93.25 278 GLY A O 1
ATOM 2174 N N . GLU A 1 279 ? 19.206 -4.630 -21.224 1.00 92.75 279 GLU A N 1
ATOM 2175 C CA . GLU A 1 279 ? 19.581 -5.868 -20.538 1.00 92.75 279 GLU A CA 1
ATOM 2176 C C . GLU A 1 279 ? 19.950 -5.591 -19.077 1.00 92.75 279 GLU A C 1
ATOM 2178 O O . GLU A 1 279 ? 19.505 -6.304 -18.174 1.00 92.75 279 GLU A O 1
ATOM 2183 N N . SER A 1 280 ? 20.680 -4.500 -18.826 1.00 95.38 280 SER A N 1
ATOM 2184 C CA . SER A 1 280 ? 21.112 -4.117 -17.479 1.00 95.38 280 SER A CA 1
ATOM 2185 C C . SER A 1 280 ? 20.070 -3.308 -16.698 1.00 95.38 280 SER A C 1
ATOM 2187 O O . SER A 1 280 ? 20.114 -3.271 -15.464 1.00 95.38 280 SER A O 1
ATOM 2189 N N . CYS A 1 281 ? 19.121 -2.626 -17.348 1.00 96.81 281 CYS A N 1
ATOM 2190 C CA . CYS A 1 281 ? 18.172 -1.762 -16.644 1.00 96.81 281 CYS A CA 1
ATOM 2191 C C . CYS A 1 281 ? 17.171 -2.548 -15.777 1.00 96.81 281 CYS A C 1
ATOM 2193 O O . CYS A 1 281 ? 16.242 -3.195 -16.257 1.00 96.81 281 CYS A O 1
ATOM 2195 N N . VAL A 1 282 ? 17.260 -2.375 -14.457 1.00 95.38 282 VAL A N 1
ATOM 2196 C CA . VAL A 1 282 ? 16.322 -2.975 -13.485 1.00 95.38 282 VAL A CA 1
ATOM 2197 C C . VAL A 1 282 ? 15.100 -2.101 -13.175 1.00 95.38 282 VAL A C 1
ATOM 2199 O O . VAL A 1 282 ? 14.349 -2.395 -12.247 1.00 95.38 282 VAL A O 1
ATOM 2202 N N . ARG A 1 283 ? 14.895 -1.003 -13.921 1.00 96.44 283 ARG A N 1
ATOM 2203 C CA . ARG A 1 283 ? 13.734 -0.091 -13.796 1.00 96.44 283 ARG A CA 1
ATOM 2204 C C . ARG A 1 283 ? 13.519 0.420 -12.360 1.00 96.44 283 ARG A C 1
ATOM 2206 O O . ARG A 1 283 ? 12.398 0.577 -11.884 1.00 96.44 283 ARG A O 1
ATOM 2213 N N . CYS A 1 284 ? 14.616 0.723 -11.663 1.00 96.44 284 CYS A N 1
ATOM 2214 C CA . CYS A 1 284 ? 14.618 1.123 -10.250 1.00 96.44 284 CYS A CA 1
ATOM 2215 C C . CYS A 1 284 ? 14.063 2.533 -9.964 1.00 96.44 284 CYS A C 1
ATOM 2217 O O . CYS A 1 284 ? 14.086 2.966 -8.815 1.00 96.44 284 CYS A O 1
ATOM 2219 N N . MET A 1 285 ? 13.609 3.264 -10.988 1.00 97.88 285 MET A N 1
ATOM 2220 C CA . MET A 1 285 ? 13.137 4.659 -10.933 1.00 97.88 285 MET A CA 1
ATOM 2221 C C . MET A 1 285 ? 14.192 5.720 -10.592 1.00 97.88 285 MET A C 1
ATOM 2223 O O . MET A 1 285 ? 13.875 6.904 -10.642 1.00 97.88 285 MET A O 1
ATOM 2227 N N . TYR A 1 286 ? 15.441 5.355 -10.280 1.00 97.94 286 TYR A N 1
ATOM 2228 C CA . TYR A 1 286 ? 16.444 6.323 -9.819 1.00 97.94 286 TYR A CA 1
ATOM 2229 C C . TYR A 1 286 ? 16.693 7.464 -10.819 1.00 97.94 286 TYR A C 1
ATOM 2231 O O . TYR A 1 286 ? 16.618 8.629 -10.432 1.00 97.94 286 TYR A O 1
ATOM 2239 N N . CYS A 1 287 ? 16.931 7.143 -12.095 1.00 97.56 287 CYS A N 1
ATOM 2240 C CA . CYS A 1 287 ? 17.149 8.145 -13.140 1.00 97.56 287 CYS A CA 1
ATOM 2241 C C . CYS A 1 287 ? 15.891 8.991 -13.401 1.00 97.56 287 CYS A C 1
ATOM 2243 O O . CYS A 1 287 ? 15.984 10.216 -13.400 1.00 97.56 287 CYS A O 1
ATOM 2245 N N . ILE A 1 288 ? 14.718 8.354 -13.499 1.00 97.88 288 ILE A N 1
ATOM 2246 C CA . ILE A 1 288 ? 13.407 9.010 -13.662 1.00 97.88 288 ILE A CA 1
ATOM 2247 C C . ILE A 1 288 ? 13.152 10.029 -12.537 1.00 97.88 288 ILE A C 1
ATOM 2249 O O . ILE A 1 288 ? 12.734 11.150 -12.791 1.00 97.88 288 ILE A O 1
ATOM 2253 N N . ASN A 1 289 ? 13.474 9.684 -11.287 1.00 97.50 289 ASN A N 1
ATOM 2254 C CA . ASN A 1 289 ? 13.271 10.569 -10.135 1.00 97.50 289 ASN A CA 1
ATOM 2255 C C . ASN A 1 289 ? 14.205 11.794 -10.110 1.00 97.50 289 ASN A C 1
ATOM 2257 O O . ASN A 1 289 ? 13.979 12.721 -9.329 1.00 97.50 289 ASN A O 1
ATOM 2261 N N . ARG A 1 290 ? 15.321 11.757 -10.847 1.00 96.69 290 ARG A N 1
ATOM 2262 C CA . ARG A 1 290 ? 16.396 12.761 -10.771 1.00 96.69 290 ARG A CA 1
ATOM 2263 C C . ARG A 1 290 ? 16.485 13.635 -12.008 1.00 96.69 290 ARG A C 1
ATOM 2265 O O . ARG A 1 290 ? 16.878 14.792 -11.883 1.00 96.69 290 ARG A O 1
ATOM 2272 N N . ILE A 1 291 ? 16.139 13.085 -13.165 1.00 96.56 291 ILE A N 1
ATOM 2273 C CA . ILE A 1 291 ? 16.272 13.740 -14.457 1.00 96.56 291 ILE A CA 1
ATOM 2274 C C . ILE A 1 291 ? 14.864 14.010 -14.996 1.00 96.56 291 ILE A C 1
ATOM 2276 O O . ILE A 1 291 ? 14.190 13.074 -15.418 1.00 96.56 291 ILE A O 1
ATOM 2280 N N . PRO A 1 292 ? 14.420 15.280 -15.054 1.00 95.31 292 PRO A N 1
ATOM 2281 C CA . PRO A 1 292 ? 13.079 15.632 -15.529 1.00 95.31 292 PRO A CA 1
ATOM 2282 C C . PRO A 1 292 ? 12.788 15.230 -16.981 1.00 95.31 292 PRO A C 1
ATOM 2284 O O . PRO A 1 292 ? 11.637 15.250 -17.396 1.00 95.31 292 PRO A O 1
ATOM 2287 N N . ALA A 1 293 ? 13.828 14.936 -17.763 1.00 96.69 293 ALA A N 1
ATOM 2288 C CA . ALA A 1 293 ? 13.747 14.522 -19.159 1.00 96.69 293 ALA A CA 1
ATOM 2289 C C . ALA A 1 293 ? 13.559 13.006 -19.356 1.00 96.69 293 ALA A C 1
ATOM 2291 O O . ALA A 1 293 ? 13.542 12.545 -20.496 1.00 96.69 293 ALA A O 1
ATOM 2292 N N . ILE A 1 294 ? 13.465 12.230 -18.269 1.00 97.44 294 ILE A N 1
ATOM 2293 C CA . ILE A 1 294 ? 13.279 10.780 -18.329 1.00 97.44 294 ILE A CA 1
ATOM 2294 C C . ILE A 1 294 ? 11.921 10.416 -17.738 1.00 97.44 294 ILE A C 1
ATOM 2296 O O . ILE A 1 294 ? 11.618 10.752 -16.594 1.00 97.44 294 ILE A O 1
ATOM 2300 N N . GLU A 1 295 ? 11.130 9.670 -18.500 1.00 97.31 295 GLU A N 1
ATOM 2301 C CA . GLU A 1 295 ? 9.797 9.214 -18.105 1.00 97.31 295 GLU A CA 1
ATOM 2302 C C . GLU A 1 295 ? 9.708 7.679 -18.082 1.00 97.31 295 GLU A C 1
ATOM 2304 O O . GLU A 1 295 ? 10.477 6.998 -18.769 1.00 97.31 295 GLU A O 1
ATOM 2309 N N . PRO A 1 296 ? 8.768 7.090 -17.317 1.00 97.62 296 PRO A N 1
ATOM 2310 C CA . PRO A 1 296 ? 8.492 5.658 -17.401 1.00 97.62 296 PRO A CA 1
ATOM 2311 C C . PRO A 1 296 ? 8.058 5.229 -18.810 1.00 97.62 296 PRO A C 1
ATOM 2313 O O . PRO A 1 296 ? 7.378 5.987 -19.508 1.00 97.62 296 PRO A O 1
ATOM 2316 N N . GLY A 1 297 ? 8.386 3.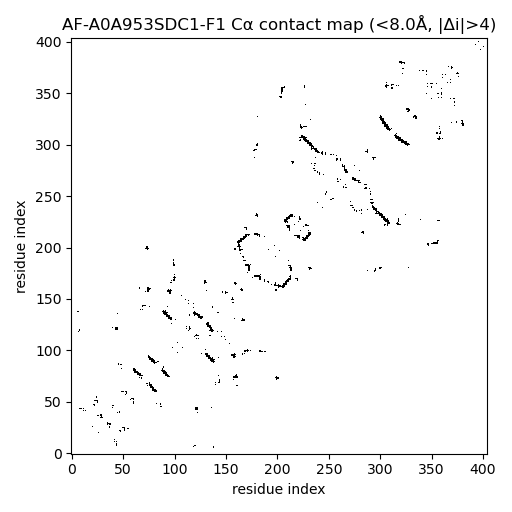988 -19.179 1.00 97.19 297 GLY A N 1
ATOM 2317 C CA . GLY A 1 297 ? 7.971 3.373 -20.443 1.00 97.19 297 GLY A CA 1
ATOM 2318 C C . GLY A 1 297 ? 6.449 3.227 -20.600 1.00 97.19 297 GLY A C 1
ATOM 2319 O O . GLY A 1 297 ? 5.670 3.469 -19.669 1.00 97.19 297 GLY A O 1
ATOM 2320 N N . ASP A 1 298 ? 6.016 2.851 -21.797 1.00 96.00 298 ASP A N 1
ATOM 2321 C CA . ASP A 1 298 ? 4.622 2.770 -22.233 1.00 96.00 298 ASP A CA 1
ATOM 2322 C C . ASP A 1 298 ? 4.025 1.352 -22.144 1.00 96.00 298 ASP A C 1
ATOM 2324 O O . ASP A 1 298 ? 2.803 1.217 -22.003 1.00 96.00 298 ASP A O 1
ATOM 2328 N N . ASP A 1 299 ? 4.832 0.282 -22.123 1.00 96.56 299 ASP A N 1
ATOM 2329 C CA . ASP A 1 299 ? 4.328 -1.076 -21.868 1.00 96.56 299 ASP A CA 1
ATOM 2330 C C . ASP A 1 299 ? 4.163 -1.329 -20.367 1.00 96.56 299 ASP A C 1
ATOM 2332 O O . ASP A 1 299 ? 4.940 -2.016 -19.700 1.00 96.56 299 ASP A O 1
ATOM 2336 N N . ARG A 1 300 ? 3.109 -0.712 -19.835 1.00 97.06 300 ARG A N 1
ATOM 2337 C CA . ARG A 1 300 ? 2.789 -0.654 -18.409 1.00 97.06 300 ARG A CA 1
ATOM 2338 C C . ARG A 1 300 ? 1.927 -1.829 -17.957 1.00 97.06 300 ARG A C 1
ATOM 2340 O O . ARG A 1 300 ? 1.048 -2.295 -18.689 1.00 97.06 300 ARG A O 1
ATOM 2347 N N . GLY A 1 301 ? 2.132 -2.247 -16.716 1.00 97.38 301 GLY A N 1
ATOM 2348 C CA . GLY A 1 301 ? 1.390 -3.284 -16.011 1.00 97.38 301 GLY A CA 1
ATOM 2349 C C . GLY A 1 301 ? 1.614 -3.185 -14.503 1.00 97.38 301 GLY A C 1
ATOM 2350 O O . GLY A 1 301 ? 2.002 -2.137 -13.983 1.00 97.38 301 GLY A O 1
ATOM 2351 N N . VAL A 1 302 ? 1.361 -4.277 -13.789 1.00 98.31 302 VAL A N 1
ATOM 2352 C CA . VAL A 1 302 ? 1.623 -4.380 -12.348 1.00 98.31 302 VAL A CA 1
ATOM 2353 C C . VAL A 1 302 ? 2.378 -5.662 -12.021 1.00 98.31 302 VAL A C 1
ATOM 2355 O O . VAL A 1 302 ? 2.120 -6.708 -12.608 1.00 98.31 302 VAL A O 1
ATOM 2358 N N . ALA A 1 303 ? 3.283 -5.588 -11.055 1.00 98.12 303 ALA A N 1
ATOM 2359 C CA . ALA A 1 303 ? 3.858 -6.734 -10.377 1.00 98.12 303 ALA A CA 1
ATOM 2360 C C . ALA A 1 303 ? 3.051 -7.017 -9.104 1.00 98.12 303 ALA A C 1
ATOM 2362 O O . ALA A 1 303 ? 2.647 -6.088 -8.395 1.00 98.12 303 ALA A O 1
ATOM 2363 N N . ILE A 1 304 ? 2.851 -8.296 -8.785 1.00 98.56 304 ILE A N 1
ATOM 2364 C CA . ILE A 1 304 ? 2.238 -8.727 -7.528 1.00 98.56 304 ILE A CA 1
ATOM 2365 C C . ILE A 1 304 ? 3.314 -9.327 -6.630 1.00 98.56 304 ILE A C 1
ATOM 2367 O O . ILE A 1 304 ? 3.959 -10.326 -6.960 1.00 98.56 304 ILE A O 1
ATOM 2371 N N . THR A 1 305 ? 3.471 -8.719 -5.459 1.00 98.44 305 THR A N 1
ATOM 2372 C CA . THR A 1 305 ? 4.318 -9.213 -4.374 1.00 98.44 305 THR A CA 1
ATOM 2373 C C . THR A 1 305 ? 3.462 -9.839 -3.281 1.00 98.44 305 THR A C 1
ATOM 2375 O O . THR A 1 305 ? 2.381 -9.335 -2.986 1.00 98.44 305 THR A O 1
ATOM 2378 N N . VAL A 1 306 ? 3.924 -10.926 -2.662 1.00 98.50 306 VAL A N 1
ATOM 2379 C CA . VAL A 1 306 ? 3.149 -11.667 -1.656 1.00 98.50 306 VAL A CA 1
ATOM 2380 C C . VAL A 1 306 ? 3.978 -11.959 -0.408 1.00 98.50 306 VAL A C 1
ATOM 2382 O O . VAL A 1 306 ? 5.180 -12.216 -0.476 1.00 98.50 306 VAL A O 1
ATOM 2385 N N . GLY A 1 307 ? 3.332 -11.894 0.755 1.00 96.94 307 GLY A N 1
ATOM 2386 C CA . GLY A 1 307 ? 3.887 -12.281 2.050 1.00 96.94 307 GLY A CA 1
ATOM 2387 C C . GLY A 1 307 ? 4.471 -11.139 2.886 1.00 96.94 307 GLY A C 1
ATOM 2388 O O . GLY A 1 307 ? 4.945 -11.386 3.999 1.00 96.94 307 GLY A O 1
ATOM 2389 N N . GLY A 1 308 ? 4.401 -9.894 2.409 1.00 96.38 308 GLY A N 1
ATOM 2390 C CA . GLY A 1 308 ? 4.889 -8.721 3.134 1.00 96.38 308 GLY A CA 1
ATOM 2391 C C . GLY A 1 308 ? 4.124 -8.489 4.439 1.00 96.38 308 GLY A C 1
ATOM 2392 O O . GLY A 1 308 ? 2.895 -8.436 4.480 1.00 96.38 308 GLY A O 1
ATOM 2393 N N . ASN A 1 309 ? 4.829 -8.379 5.563 1.00 92.31 309 ASN A N 1
ATOM 2394 C CA . ASN A 1 309 ? 4.194 -8.054 6.836 1.00 92.31 309 ASN A CA 1
ATOM 2395 C C . ASN A 1 309 ? 5.203 -7.607 7.901 1.00 92.31 309 ASN A C 1
ATOM 2397 O O . ASN A 1 309 ? 6.330 -8.076 7.944 1.00 92.31 309 ASN A O 1
ATOM 2401 N N . MET A 1 310 ? 4.761 -6.752 8.829 1.00 87.25 310 MET A N 1
ATOM 2402 C CA . MET A 1 310 ? 5.587 -6.282 9.957 1.00 87.25 310 MET A CA 1
ATOM 2403 C C . MET A 1 310 ? 5.427 -7.107 11.244 1.00 87.25 310 MET A C 1
ATOM 2405 O O . MET A 1 310 ? 6.246 -7.009 12.149 1.00 87.25 310 MET A O 1
ATOM 2409 N N . LYS A 1 311 ? 4.328 -7.861 11.369 1.00 81.69 311 LYS A N 1
ATOM 2410 C CA . LYS A 1 311 ? 3.942 -8.599 12.586 1.00 81.69 311 LYS A CA 1
ATOM 2411 C C . LYS A 1 311 ? 3.475 -10.007 12.210 1.00 81.69 311 LYS A C 1
ATOM 2413 O O . LYS A 1 311 ? 2.274 -10.291 12.258 1.00 81.69 311 LYS A O 1
ATOM 2418 N N . GLY A 1 312 ? 4.411 -10.824 11.743 1.00 80.81 312 GLY A N 1
ATOM 2419 C CA . GLY A 1 312 ? 4.237 -12.254 11.483 1.00 80.81 312 GLY A CA 1
ATOM 2420 C C . GLY A 1 312 ? 4.826 -13.091 12.613 1.00 80.81 312 GLY A C 1
ATOM 2421 O O . GLY A 1 312 ? 5.604 -12.583 13.424 1.00 80.81 312 GLY A O 1
ATOM 2422 N N . LYS A 1 313 ? 4.469 -14.377 12.663 1.00 88.25 313 LYS A N 1
ATOM 2423 C CA . LYS A 1 313 ? 4.979 -15.310 13.680 1.00 88.25 313 LYS A CA 1
ATOM 2424 C C . LYS A 1 313 ? 6.501 -15.432 13.610 1.00 88.25 313 LYS A C 1
ATOM 2426 O O . LYS A 1 313 ? 7.163 -15.452 14.641 1.00 88.25 313 LYS A O 1
ATOM 2431 N N . TYR A 1 314 ? 7.045 -15.452 12.395 1.00 89.00 314 TYR A N 1
ATOM 2432 C CA . TYR A 1 314 ? 8.485 -15.561 12.144 1.00 89.00 314 TYR A CA 1
ATOM 2433 C C . TYR A 1 314 ? 9.139 -14.199 11.866 1.00 89.00 314 TYR A C 1
ATOM 2435 O O . TYR A 1 314 ? 10.026 -14.097 11.025 1.00 89.00 314 TYR A O 1
ATOM 2443 N N . GLY A 1 315 ? 8.646 -13.131 12.497 1.00 90.88 315 GLY A N 1
ATOM 2444 C CA . GLY A 1 315 ? 9.185 -11.782 12.329 1.00 90.88 315 GLY A CA 1
ATOM 2445 C C . GLY A 1 315 ? 8.746 -11.067 11.041 1.00 90.88 315 GLY A C 1
ATOM 2446 O O . GLY A 1 315 ? 7.933 -11.600 10.271 1.00 90.88 315 GLY A O 1
ATOM 2447 N N . PRO A 1 316 ? 9.238 -9.829 10.838 1.00 93.56 316 PRO A N 1
ATOM 2448 C CA . PRO A 1 316 ? 8.886 -8.992 9.697 1.00 93.56 316 PRO A CA 1
ATOM 2449 C C . PRO A 1 316 ? 9.480 -9.528 8.389 1.00 93.56 316 PRO A C 1
ATOM 2451 O O . PRO A 1 316 ? 10.595 -10.046 8.363 1.00 93.56 316 PRO A O 1
ATOM 2454 N N . LYS A 1 317 ? 8.735 -9.385 7.291 1.00 93.75 317 LYS A N 1
ATOM 2455 C CA . LYS A 1 317 ? 9.083 -9.891 5.957 1.00 93.75 317 LYS A CA 1
ATOM 2456 C C . LYS A 1 317 ? 8.720 -8.865 4.891 1.00 93.75 317 LYS A C 1
ATOM 2458 O O . LYS A 1 317 ? 7.699 -8.186 5.009 1.00 93.75 317 LYS A O 1
ATOM 2463 N N . LYS A 1 318 ? 9.530 -8.794 3.834 1.00 95.62 318 LYS A N 1
ATOM 2464 C CA . LYS A 1 318 ? 9.162 -8.120 2.581 1.00 95.62 318 LYS A CA 1
ATOM 2465 C C . LYS A 1 318 ? 8.344 -9.080 1.716 1.00 95.62 318 LYS A C 1
ATOM 2467 O O . LYS A 1 318 ? 8.541 -10.291 1.800 1.00 95.62 318 LYS A O 1
ATOM 2472 N N . GLY A 1 319 ? 7.454 -8.542 0.891 1.00 96.69 319 GLY A N 1
ATOM 2473 C CA . GLY A 1 319 ? 6.769 -9.309 -0.139 1.00 96.69 319 GLY A CA 1
ATOM 2474 C C . GLY A 1 319 ? 7.766 -9.857 -1.159 1.00 96.69 319 GLY A C 1
ATOM 2475 O O . GLY A 1 319 ? 8.712 -9.166 -1.538 1.00 96.69 319 GLY A O 1
ATOM 2476 N N . LYS A 1 320 ? 7.560 -11.103 -1.585 1.00 97.25 320 LYS A N 1
ATOM 2477 C CA . LYS A 1 320 ? 8.297 -11.733 -2.687 1.00 97.25 320 LYS A CA 1
ATOM 2478 C C . LYS A 1 320 ? 7.528 -11.561 -3.986 1.00 97.25 320 LYS A C 1
ATOM 2480 O O . LYS A 1 320 ? 6.304 -11.639 -3.964 1.00 97.25 320 LYS A O 1
ATOM 2485 N N . VAL A 1 321 ? 8.223 -11.348 -5.098 1.00 97.56 321 VAL A N 1
ATOM 2486 C CA . VAL A 1 321 ? 7.595 -11.230 -6.421 1.00 97.56 321 VAL A CA 1
ATOM 2487 C C . VAL A 1 321 ? 7.012 -12.585 -6.822 1.00 97.56 321 VAL A C 1
ATOM 2489 O O . VAL A 1 321 ? 7.751 -13.550 -7.003 1.00 97.56 321 VAL A O 1
ATOM 2492 N N . VAL A 1 322 ? 5.686 -12.659 -6.936 1.00 98.12 322 VAL A N 1
ATOM 2493 C CA . VAL A 1 322 ? 4.963 -13.856 -7.396 1.00 98.12 322 VAL A CA 1
ATOM 2494 C C . VAL A 1 322 ? 4.641 -13.710 -8.873 1.00 98.12 322 VAL A C 1
ATOM 2496 O O . VAL A 1 322 ? 5.062 -14.540 -9.665 1.00 98.12 322 VAL A O 1
ATOM 2499 N N . PHE A 1 323 ? 3.996 -12.607 -9.250 1.00 97.88 323 PHE A N 1
ATOM 2500 C CA . PHE A 1 323 ? 3.744 -12.270 -10.647 1.00 97.88 323 PHE A CA 1
ATOM 2501 C C . PHE A 1 323 ? 4.613 -11.063 -11.018 1.00 97.88 323 PHE A C 1
ATOM 2503 O O . PHE A 1 323 ? 4.315 -9.958 -10.558 1.00 97.88 323 PHE A O 1
ATOM 2510 N N . PRO A 1 324 ? 5.693 -11.233 -11.804 1.00 96.50 324 PRO A N 1
ATOM 2511 C CA . PRO A 1 324 ? 6.576 -10.126 -12.176 1.00 96.50 324 PRO A CA 1
ATOM 2512 C C . PRO A 1 324 ? 5.884 -9.069 -13.040 1.00 96.50 324 PRO A C 1
ATOM 2514 O O . PRO A 1 324 ? 6.221 -7.890 -12.958 1.00 96.50 324 PRO A O 1
ATOM 2517 N N . PHE A 1 325 ? 4.906 -9.481 -13.850 1.00 97.25 325 PHE A N 1
ATOM 2518 C CA . PHE A 1 325 ? 4.124 -8.582 -14.685 1.00 97.25 325 PHE A CA 1
ATOM 2519 C C . PHE A 1 325 ? 2.753 -9.172 -15.014 1.00 97.25 325 PHE A C 1
ATOM 2521 O O . PHE A 1 325 ? 2.660 -10.293 -15.507 1.00 97.25 325 PHE A O 1
ATOM 2528 N N . ILE A 1 326 ? 1.711 -8.374 -14.816 1.00 96.81 326 ILE A N 1
ATOM 2529 C CA . ILE A 1 326 ? 0.335 -8.618 -15.251 1.00 96.81 326 ILE A CA 1
ATOM 2530 C C . ILE A 1 326 ? -0.178 -7.363 -15.952 1.00 96.81 326 ILE A C 1
ATOM 2532 O O . ILE A 1 326 ? 0.061 -6.241 -15.480 1.00 96.81 326 ILE A O 1
ATOM 2536 N N . LYS A 1 327 ? -0.930 -7.527 -17.047 1.00 95.56 327 LYS A N 1
ATOM 2537 C CA . LYS A 1 327 ? -1.587 -6.386 -17.681 1.00 95.56 327 LYS A CA 1
ATOM 2538 C C . LYS A 1 327 ? -2.819 -6.003 -16.859 1.00 95.56 327 LYS A C 1
ATOM 2540 O O . LYS A 1 327 ? -3.838 -6.686 -16.840 1.00 95.56 327 LYS A O 1
ATOM 2545 N N . ALA A 1 328 ? -2.753 -4.862 -16.179 1.00 93.62 328 ALA A N 1
ATOM 2546 C CA . ALA A 1 328 ? -3.884 -4.304 -15.436 1.00 93.62 328 ALA A CA 1
ATOM 2547 C C . ALA A 1 328 ? -4.829 -3.517 -16.368 1.00 93.62 328 ALA A C 1
ATOM 2549 O O . ALA A 1 328 ? -5.034 -2.315 -16.195 1.00 93.62 328 ALA A O 1
ATOM 2550 N N . ALA A 1 329 ? -5.377 -4.185 -17.387 1.00 92.44 329 ALA A N 1
ATOM 2551 C CA . ALA A 1 329 ? -6.233 -3.554 -18.389 1.00 92.44 329 ALA A CA 1
ATOM 2552 C C . ALA A 1 329 ? -7.616 -3.188 -17.818 1.00 92.44 329 ALA A C 1
ATOM 2554 O O . ALA A 1 329 ? -8.372 -4.043 -17.353 1.00 92.44 329 ALA A O 1
ATOM 2555 N N . SER A 1 330 ? -7.963 -1.900 -17.875 1.00 91.19 330 SER A N 1
ATOM 2556 C CA . SER A 1 330 ? -9.296 -1.408 -17.506 1.00 91.19 330 SER A CA 1
ATOM 2557 C C . SER A 1 330 ? -10.347 -1.801 -18.564 1.00 91.19 330 SER A C 1
ATOM 2559 O O . SER A 1 330 ? -9.974 -1.944 -19.728 1.00 91.19 330 SER A O 1
ATOM 2561 N N . PRO A 1 331 ? -11.649 -1.892 -18.230 1.00 90.75 331 PRO A N 1
ATOM 2562 C CA . PRO A 1 331 ? -12.250 -1.583 -16.930 1.00 90.75 331 PRO A CA 1
ATOM 2563 C C . PRO A 1 331 ? -12.383 -2.785 -15.984 1.00 90.75 331 PRO A C 1
ATOM 2565 O O . PRO A 1 331 ? -12.668 -2.574 -14.810 1.00 90.75 331 PRO A O 1
ATOM 2568 N N . GLU A 1 332 ? -12.196 -4.011 -16.475 1.00 92.12 332 GLU A N 1
ATOM 2569 C CA . GLU A 1 332 ? -12.501 -5.242 -15.727 1.00 92.12 332 GLU A CA 1
ATOM 2570 C C . GLU A 1 332 ? -11.291 -5.846 -15.001 1.00 92.12 332 GLU A C 1
ATOM 2572 O O . GLU A 1 332 ? -11.475 -6.670 -14.112 1.00 92.12 332 GLU A O 1
ATOM 2577 N N . TYR A 1 333 ? -10.059 -5.476 -15.375 1.00 96.88 333 TYR A N 1
ATOM 2578 C CA . TYR A 1 333 ? -8.823 -5.936 -14.726 1.00 96.88 333 TYR A CA 1
ATOM 2579 C C . TYR A 1 333 ? -8.720 -7.467 -14.574 1.00 96.88 333 TYR A C 1
ATOM 2581 O O . TYR A 1 333 ? -8.188 -7.959 -13.581 1.00 96.88 333 TYR A O 1
ATOM 2589 N N . LYS A 1 334 ? -9.222 -8.223 -15.564 1.00 97.31 334 LYS A N 1
ATOM 2590 C CA . LYS A 1 334 ? -9.432 -9.684 -15.488 1.00 97.31 334 LYS A CA 1
ATOM 2591 C C . LYS A 1 334 ? -8.202 -10.464 -15.030 1.00 97.31 334 LYS A C 1
ATOM 2593 O O . LYS A 1 334 ? -8.309 -11.262 -14.107 1.00 97.31 334 LYS A O 1
ATOM 2598 N N . GLU A 1 335 ? -7.039 -10.209 -15.629 1.00 97.25 335 GLU A N 1
ATOM 2599 C CA . GLU A 1 335 ? -5.794 -10.906 -15.273 1.00 97.25 335 GLU A CA 1
ATOM 2600 C C . GLU A 1 335 ? -5.369 -10.627 -13.823 1.00 97.25 335 GLU A C 1
ATOM 2602 O O . GLU A 1 335 ? -4.977 -11.536 -13.095 1.00 97.25 335 GLU A O 1
ATOM 2607 N N . LEU A 1 336 ? -5.497 -9.371 -13.377 1.00 97.69 336 LEU A N 1
ATOM 2608 C CA . LEU A 1 336 ? -5.186 -8.977 -12.003 1.00 97.69 336 LEU A CA 1
ATOM 2609 C C . LEU A 1 336 ? -6.156 -9.623 -11.008 1.00 97.69 336 LEU A C 1
ATOM 2611 O O . LEU A 1 336 ? -5.724 -10.106 -9.964 1.00 97.69 336 LEU A O 1
ATOM 2615 N N . VAL A 1 337 ? -7.451 -9.642 -11.327 1.00 98.25 337 VAL A N 1
ATOM 2616 C CA . VAL A 1 337 ? -8.481 -10.279 -10.496 1.00 98.25 337 VAL A CA 1
ATOM 2617 C C . VAL A 1 337 ? -8.240 -11.776 -10.383 1.00 98.25 337 VAL A C 1
ATOM 2619 O O . VAL A 1 337 ? -8.278 -12.294 -9.271 1.00 98.25 337 VAL A O 1
ATOM 2622 N N . ALA A 1 338 ? -7.946 -12.454 -11.495 1.00 98.06 338 ALA A N 1
ATOM 2623 C CA . ALA A 1 338 ? -7.658 -13.883 -11.504 1.00 98.06 338 ALA A CA 1
ATOM 2624 C C . ALA A 1 338 ? -6.432 -14.209 -10.639 1.00 98.06 338 ALA A C 1
ATOM 2626 O O . ALA A 1 338 ? -6.507 -15.067 -9.762 1.00 98.06 338 ALA A O 1
ATOM 2627 N N . ALA A 1 339 ? -5.331 -13.469 -10.809 1.00 98.25 339 ALA A N 1
ATOM 2628 C CA . ALA A 1 339 ? -4.120 -13.663 -10.015 1.00 98.25 339 ALA A CA 1
ATOM 2629 C C . ALA A 1 339 ? -4.343 -13.380 -8.519 1.00 98.25 339 ALA A C 1
ATOM 2631 O O . ALA A 1 339 ? -3.909 -14.149 -7.661 1.00 98.25 339 ALA A O 1
ATOM 2632 N N . TYR A 1 340 ? -5.040 -12.287 -8.190 1.00 98.44 340 TYR A N 1
ATOM 2633 C CA . TYR A 1 340 ? -5.344 -11.921 -6.807 1.00 98.44 340 TYR A CA 1
ATOM 2634 C C . TYR A 1 340 ? -6.274 -12.939 -6.135 1.00 98.44 340 TYR A C 1
ATOM 2636 O O . TYR A 1 340 ? -5.980 -13.393 -5.029 1.00 98.44 340 TYR A O 1
ATOM 2644 N N . SER A 1 341 ? -7.356 -13.331 -6.814 1.00 98.19 341 SER A N 1
ATOM 2645 C CA . SER A 1 341 ? -8.309 -14.332 -6.318 1.00 98.19 341 SER A CA 1
ATOM 2646 C C . SER A 1 341 ? -7.612 -15.661 -6.081 1.00 98.19 341 SER A C 1
ATOM 2648 O O . SER A 1 341 ? -7.769 -16.237 -5.009 1.00 98.19 341 SER A O 1
ATOM 2650 N N . LYS A 1 342 ? -6.739 -16.087 -7.002 1.00 98.56 342 LYS A N 1
ATOM 2651 C CA . LYS A 1 342 ? -5.986 -17.329 -6.841 1.00 98.56 342 LYS A CA 1
ATOM 2652 C C . LYS A 1 342 ? -5.088 -17.315 -5.602 1.00 98.56 342 LYS A C 1
ATOM 2654 O O . LYS A 1 342 ? -5.047 -18.295 -4.866 1.00 98.56 342 LYS A O 1
ATOM 2659 N N . ILE A 1 343 ? -4.412 -16.197 -5.323 1.00 98.62 343 ILE A N 1
ATOM 2660 C CA . ILE A 1 343 ? -3.624 -16.032 -4.088 1.00 98.62 343 ILE A CA 1
ATOM 2661 C C . ILE A 1 343 ? -4.520 -16.141 -2.844 1.00 98.62 343 ILE A C 1
ATOM 2663 O O . ILE A 1 343 ? -4.135 -16.776 -1.859 1.00 98.62 343 ILE A O 1
ATOM 2667 N N . CYS A 1 344 ? -5.698 -15.513 -2.872 1.00 98.38 344 CYS A N 1
ATOM 2668 C CA . CYS A 1 344 ? -6.665 -15.566 -1.779 1.00 98.38 344 CYS A CA 1
ATOM 2669 C C . CYS A 1 344 ? -7.216 -16.981 -1.553 1.00 98.38 344 CYS A C 1
ATOM 2671 O O . CYS A 1 344 ? -7.271 -17.406 -0.405 1.00 98.38 344 CYS A O 1
ATOM 2673 N N . GLU A 1 345 ? -7.563 -17.711 -2.614 1.00 98.19 345 GLU A N 1
ATOM 2674 C CA . GLU A 1 345 ? -8.016 -19.111 -2.569 1.00 98.19 345 GLU A CA 1
ATOM 2675 C C . GLU A 1 345 ? -6.952 -20.025 -1.956 1.00 98.19 345 GLU A C 1
ATOM 2677 O O . GLU A 1 345 ? -7.209 -20.695 -0.962 1.00 98.19 345 GLU A O 1
ATOM 2682 N N . VAL A 1 346 ? -5.715 -19.971 -2.465 1.00 98.44 346 VAL A N 1
ATOM 2683 C CA . VAL A 1 346 ? -4.588 -20.762 -1.934 1.00 98.44 346 VAL A CA 1
ATOM 2684 C C . VAL A 1 346 ? -4.359 -20.471 -0.451 1.00 98.44 346 VAL A C 1
ATOM 2686 O O . VAL A 1 346 ? -4.020 -21.364 0.329 1.00 98.44 346 VAL A O 1
ATOM 2689 N N . TYR A 1 347 ? -4.522 -19.212 -0.041 1.00 98.44 347 TYR A N 1
ATOM 2690 C CA . TYR A 1 347 ? -4.405 -18.848 1.362 1.00 98.44 347 TYR A CA 1
ATOM 2691 C C . TYR A 1 347 ? -5.550 -19.401 2.211 1.00 98.44 347 TYR A C 1
ATOM 2693 O O . TYR A 1 347 ? -5.282 -19.862 3.319 1.00 98.44 347 TYR A O 1
ATOM 2701 N N . ASP A 1 348 ? -6.783 -19.356 1.710 1.00 97.75 348 ASP A N 1
ATOM 2702 C CA . ASP A 1 348 ? -7.975 -19.867 2.392 1.00 97.75 348 ASP A CA 1
ATOM 2703 C C . ASP A 1 348 ? -7.884 -21.387 2.605 1.00 97.75 348 ASP A C 1
ATOM 2705 O O . ASP A 1 348 ? -8.047 -21.868 3.726 1.00 97.75 348 ASP A O 1
ATOM 2709 N N . ASP A 1 349 ? -7.480 -22.121 1.566 1.00 98.00 349 ASP A N 1
ATOM 2710 C CA . ASP A 1 349 ? -7.408 -23.586 1.569 1.00 98.00 349 ASP A CA 1
ATOM 2711 C C . ASP A 1 349 ? -6.271 -24.141 2.443 1.00 98.00 349 ASP A C 1
ATOM 2713 O O . ASP A 1 349 ? -6.397 -25.201 3.066 1.00 98.00 349 ASP A O 1
ATOM 2717 N N . HIS A 1 350 ? -5.126 -23.451 2.490 1.00 98.06 350 HIS A N 1
ATOM 2718 C CA . HIS A 1 350 ? -3.900 -23.997 3.092 1.00 98.06 350 HIS A CA 1
ATOM 2719 C C . HIS A 1 350 ? -3.397 -23.241 4.325 1.00 98.06 350 HIS A C 1
ATOM 2721 O O . HIS A 1 350 ? -2.484 -23.720 5.020 1.00 98.06 350 HIS A O 1
ATOM 2727 N N . GLY A 1 351 ? -3.941 -22.057 4.606 1.00 97.44 351 GLY A N 1
ATOM 2728 C CA . GLY A 1 351 ? -3.562 -21.233 5.746 1.00 97.44 351 GLY A CA 1
ATOM 2729 C C . GLY A 1 351 ? -4.072 -21.807 7.067 1.00 97.44 351 GLY A C 1
ATOM 2730 O O . GLY A 1 351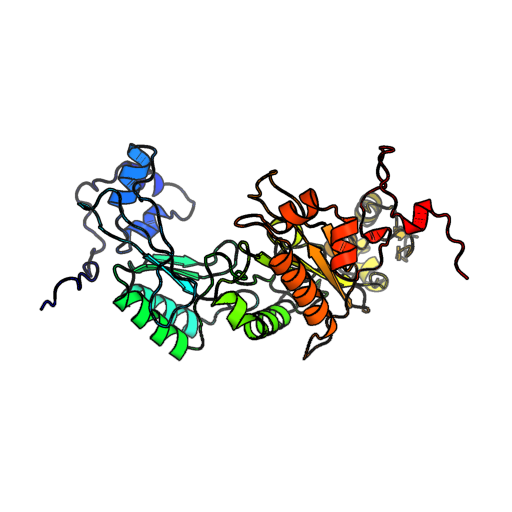 ? -5.233 -22.174 7.219 1.00 97.44 351 GLY A O 1
ATOM 2731 N N . LYS A 1 352 ? -3.208 -21.859 8.085 1.00 96.69 352 LYS A N 1
ATOM 2732 C CA . LYS A 1 352 ? -3.631 -22.244 9.439 1.00 96.69 352 LYS A CA 1
ATOM 2733 C C . LYS A 1 352 ? -4.295 -21.066 10.153 1.00 96.69 352 LYS A C 1
ATOM 2735 O O . LYS A 1 352 ? -4.001 -19.900 9.890 1.00 96.69 352 LYS A O 1
ATOM 2740 N N . LYS A 1 353 ? -5.145 -21.357 11.141 1.00 95.69 353 LYS A N 1
ATOM 2741 C CA . LYS A 1 353 ? -5.781 -20.331 11.985 1.00 95.69 353 LYS A CA 1
ATOM 2742 C C . LYS A 1 353 ? -4.739 -19.356 12.554 1.00 95.69 353 LYS A C 1
ATOM 2744 O O . LYS A 1 353 ? -3.802 -19.773 13.235 1.00 95.69 353 LYS A O 1
ATOM 2749 N N . LYS A 1 354 ? -4.941 -18.054 12.314 1.00 93.44 354 LYS A N 1
ATOM 2750 C CA . LYS A 1 354 ? -4.041 -16.948 12.708 1.00 93.44 354 LYS A CA 1
ATOM 2751 C C . LYS A 1 354 ? -2.628 -17.005 12.107 1.00 93.44 354 LYS A C 1
ATOM 2753 O O . LYS A 1 354 ? -1.735 -16.301 12.580 1.00 93.44 354 LYS A O 1
ATOM 2758 N N . GLU A 1 355 ? -2.418 -17.772 11.046 1.00 95.81 355 GLU A N 1
ATOM 2759 C CA . GLU A 1 355 ? -1.187 -17.757 10.256 1.00 95.81 355 GLU A CA 1
ATOM 2760 C C . GLU A 1 355 ? -1.275 -16.670 9.187 1.00 95.81 355 GLU A C 1
ATOM 2762 O O . GLU A 1 355 ? -2.283 -16.569 8.499 1.00 95.81 355 GLU A O 1
ATOM 2767 N N . ARG A 1 356 ? -0.251 -15.822 9.040 1.00 96.75 356 ARG A N 1
ATOM 2768 C CA . ARG A 1 356 ? -0.222 -14.810 7.968 1.00 96.75 356 ARG A CA 1
ATOM 2769 C C . ARG A 1 356 ? 0.199 -15.438 6.645 1.00 96.75 356 ARG A C 1
ATOM 2771 O O . ARG A 1 356 ? 0.961 -16.396 6.649 1.00 96.75 356 ARG A O 1
ATOM 2778 N N . LEU A 1 357 ? -0.191 -14.833 5.525 1.00 97.19 357 LEU A N 1
ATOM 2779 C CA . LEU A 1 357 ? 0.164 -15.320 4.188 1.00 97.19 357 LEU A CA 1
ATOM 2780 C C . LEU A 1 357 ? 1.682 -15.503 3.997 1.00 97.19 357 LEU A C 1
ATOM 2782 O O . LEU A 1 357 ? 2.133 -16.535 3.515 1.00 97.19 357 LEU A O 1
ATOM 2786 N N . GLY A 1 358 ? 2.499 -14.564 4.484 1.00 96.81 358 GLY A N 1
ATOM 2787 C CA . GLY A 1 358 ? 3.961 -14.717 4.444 1.00 96.81 358 GLY A CA 1
ATOM 2788 C C . GLY A 1 358 ? 4.511 -15.833 5.343 1.00 96.81 358 GLY A C 1
ATOM 2789 O O . GLY A 1 358 ? 5.577 -16.373 5.059 1.00 96.81 358 GLY A O 1
ATOM 2790 N N . ASP A 1 359 ? 3.802 -16.190 6.418 1.00 96.56 359 ASP A N 1
ATOM 2791 C CA . ASP A 1 359 ? 4.165 -17.325 7.274 1.00 96.56 359 ASP A CA 1
ATOM 2792 C C . ASP A 1 359 ? 3.751 -18.657 6.613 1.00 96.56 359 ASP A C 1
ATOM 2794 O O . ASP A 1 359 ? 4.525 -19.611 6.669 1.00 96.56 359 ASP A O 1
ATOM 2798 N N . LEU A 1 360 ? 2.603 -18.699 5.915 1.00 96.81 360 LEU A N 1
ATOM 2799 C CA . LEU A 1 360 ? 2.201 -19.826 5.059 1.00 96.81 360 LEU A CA 1
ATOM 2800 C C . LEU A 1 360 ? 3.286 -20.114 4.014 1.00 96.81 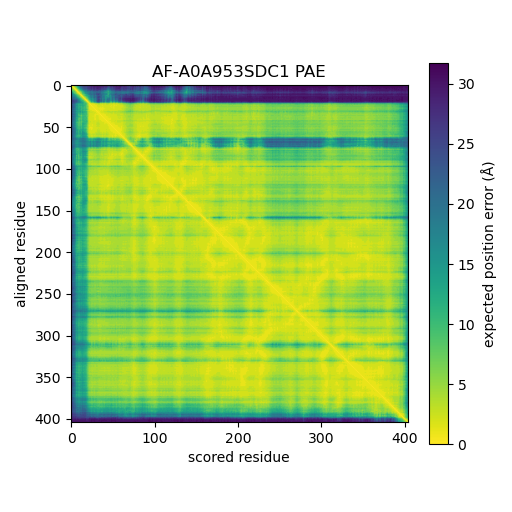360 LEU A C 1
ATOM 2802 O O . LEU A 1 360 ? 3.790 -21.232 3.971 1.00 96.81 360 LEU A O 1
ATOM 2806 N N . MET A 1 361 ? 3.699 -19.102 3.242 1.00 96.75 361 MET A N 1
ATOM 2807 C CA . MET A 1 361 ? 4.746 -19.241 2.217 1.00 96.75 361 MET A CA 1
ATOM 2808 C C . MET A 1 361 ? 6.061 -19.778 2.794 1.00 96.75 361 MET A C 1
ATOM 2810 O O . MET A 1 361 ? 6.740 -20.584 2.167 1.00 96.75 361 MET A O 1
ATOM 2814 N N . GLN A 1 362 ? 6.439 -19.336 3.997 1.00 94.81 362 GLN A N 1
ATOM 2815 C CA . GLN A 1 362 ? 7.649 -19.820 4.657 1.00 94.81 362 GLN A CA 1
ATOM 2816 C C . GLN A 1 362 ? 7.514 -21.273 5.129 1.00 94.81 362 GLN A C 1
ATOM 2818 O O . GLN A 1 362 ? 8.493 -22.011 5.097 1.00 94.81 362 GLN A O 1
ATOM 2823 N N . ARG A 1 363 ? 6.322 -21.676 5.580 1.00 95.75 363 ARG A N 1
ATOM 2824 C CA . ARG A 1 363 ? 6.051 -23.034 6.055 1.00 95.75 363 ARG A CA 1
ATOM 2825 C C . ARG A 1 363 ? 6.013 -24.054 4.920 1.00 95.75 363 ARG A C 1
ATOM 2827 O O . ARG A 1 363 ? 6.496 -25.162 5.119 1.00 95.75 363 ARG A O 1
ATOM 2834 N N . VAL A 1 364 ? 5.376 -23.719 3.799 1.00 95.44 364 VAL A N 1
ATOM 2835 C CA . VAL A 1 36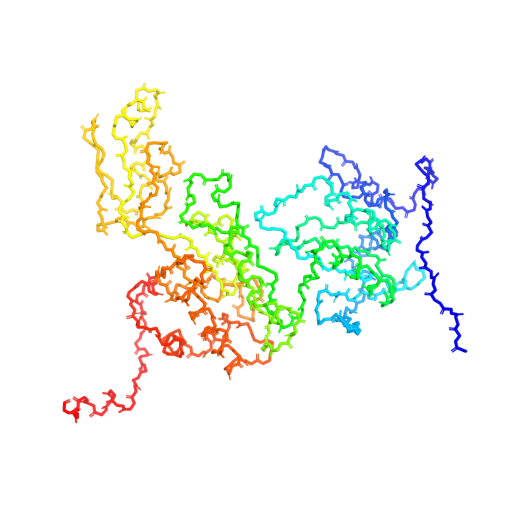4 ? 5.133 -24.671 2.697 1.00 95.44 364 VAL A CA 1
ATOM 2836 C C . VAL A 1 364 ? 6.241 -24.685 1.652 1.00 95.44 364 VAL A C 1
ATOM 2838 O O . VAL A 1 364 ? 6.347 -25.656 0.919 1.00 95.44 364 VAL A O 1
ATOM 2841 N N . GLY A 1 365 ? 7.073 -23.645 1.610 1.00 94.25 365 GLY A N 1
ATOM 2842 C CA . GLY A 1 365 ? 8.026 -23.439 0.524 1.00 94.25 365 GLY A CA 1
ATOM 2843 C C . GLY A 1 365 ? 7.476 -22.453 -0.503 1.00 94.25 365 GLY A C 1
ATOM 2844 O O . GLY A 1 365 ? 6.273 -22.372 -0.753 1.00 94.25 365 GLY A O 1
ATOM 2845 N N . PHE A 1 366 ? 8.364 -21.627 -1.054 1.00 95.12 366 PHE A N 1
ATOM 2846 C CA . PHE A 1 366 ? 7.955 -20.594 -2.004 1.00 95.12 366 PHE A CA 1
ATOM 2847 C C . PHE A 1 366 ? 7.646 -21.182 -3.383 1.00 95.12 366 PHE A C 1
ATOM 2849 O O . PHE A 1 366 ? 6.663 -20.790 -3.991 1.00 95.12 366 PHE A O 1
ATOM 2856 N N . ASP A 1 367 ? 8.435 -22.158 -3.813 1.00 92.00 367 ASP A N 1
ATOM 2857 C CA . ASP A 1 367 ? 8.184 -23.045 -4.950 1.00 92.00 367 ASP A CA 1
ATOM 2858 C C . ASP A 1 367 ? 6.788 -23.677 -4.898 1.00 92.00 367 ASP A C 1
ATOM 2860 O O . ASP A 1 367 ? 5.998 -23.485 -5.820 1.00 92.00 367 ASP A O 1
ATOM 2864 N N . LYS A 1 368 ? 6.431 -24.324 -3.781 1.00 94.56 368 LYS A N 1
ATOM 2865 C CA . LYS A 1 368 ? 5.111 -24.950 -3.628 1.00 94.56 368 LYS A CA 1
ATOM 2866 C C . LYS A 1 368 ? 3.977 -23.929 -3.676 1.00 94.56 368 LYS A C 1
ATOM 2868 O O . LYS A 1 368 ? 2.919 -24.184 -4.241 1.00 94.56 368 LYS A O 1
ATOM 2873 N N . PHE A 1 369 ? 4.200 -22.749 -3.099 1.00 97.62 369 PHE A N 1
ATOM 2874 C CA . PHE A 1 369 ? 3.237 -21.657 -3.177 1.00 97.62 369 PHE A CA 1
ATOM 2875 C C . PHE A 1 369 ? 3.043 -21.149 -4.617 1.00 97.62 369 PHE A C 1
ATOM 2877 O O . PHE A 1 369 ? 1.908 -20.872 -5.003 1.00 97.62 369 PHE A O 1
ATOM 2884 N N . LEU A 1 370 ? 4.118 -21.036 -5.410 1.00 97.12 370 LEU A N 1
ATOM 2885 C CA . LEU A 1 370 ? 4.036 -20.672 -6.831 1.00 97.12 370 LEU A CA 1
ATOM 2886 C C . LEU A 1 370 ? 3.262 -21.730 -7.628 1.00 97.12 370 LEU A C 1
ATOM 2888 O O . LEU A 1 370 ? 2.359 -21.365 -8.376 1.00 97.12 370 LEU A O 1
ATOM 2892 N N . GLU A 1 371 ? 3.535 -23.017 -7.391 1.00 95.81 371 GLU A N 1
ATOM 2893 C CA . GLU A 1 371 ? 2.798 -24.138 -7.992 1.00 95.81 371 GLU A CA 1
ATOM 2894 C C . GLU A 1 371 ? 1.294 -24.048 -7.690 1.00 95.81 371 GLU A C 1
ATOM 2896 O O . GLU A 1 371 ? 0.473 -24.069 -8.604 1.00 95.81 371 GLU A O 1
ATOM 2901 N N . TRP A 1 372 ? 0.913 -23.859 -6.422 1.00 97.62 372 TRP A N 1
ATOM 2902 C CA . TRP A 1 372 ? -0.495 -23.706 -6.037 1.00 97.62 372 TRP A CA 1
ATOM 2903 C C . TRP A 1 372 ? -1.163 -22.480 -6.657 1.00 97.62 372 TRP A C 1
ATOM 2905 O O . TRP A 1 372 ? -2.360 -22.510 -6.943 1.00 97.62 372 TRP A O 1
ATOM 2915 N N . CYS A 1 373 ? -0.402 -21.412 -6.895 1.00 97.25 373 CYS A N 1
ATOM 2916 C CA . CYS A 1 373 ? -0.879 -20.226 -7.600 1.00 97.25 373 CYS A CA 1
ATOM 2917 C C . CYS A 1 373 ? -0.882 -20.385 -9.131 1.00 97.25 373 CYS A C 1
ATOM 2919 O O . CYS A 1 373 ? -1.225 -19.424 -9.817 1.00 97.25 373 CYS A O 1
ATOM 2921 N N . ALA A 1 374 ? -0.516 -21.561 -9.658 1.00 95.69 374 ALA A N 1
ATOM 2922 C CA . ALA A 1 374 ? -0.340 -21.833 -11.085 1.00 95.69 374 ALA A CA 1
ATOM 2923 C C . ALA A 1 374 ? 0.626 -20.844 -11.767 1.00 95.69 374 ALA A C 1
ATOM 2925 O O . ALA A 1 374 ? 0.379 -20.365 -12.873 1.00 95.69 374 ALA A O 1
ATOM 2926 N N . VAL A 1 375 ? 1.720 -20.508 -11.078 1.00 96.00 375 VAL A N 1
ATOM 2927 C CA . VAL A 1 375 ? 2.756 -19.596 -11.569 1.00 96.00 375 VAL A CA 1
ATOM 2928 C C . VAL A 1 375 ? 3.944 -20.393 -12.077 1.00 96.00 375 VAL A C 1
ATOM 2930 O O . VAL A 1 375 ? 4.562 -21.142 -11.322 1.00 96.00 375 VAL A O 1
ATOM 2933 N N . GLU A 1 376 ? 4.300 -20.174 -13.340 1.00 92.75 376 GLU A N 1
ATOM 2934 C CA . GLU A 1 376 ? 5.553 -20.676 -13.892 1.00 92.75 376 GLU A CA 1
ATOM 2935 C C . GLU A 1 376 ? 6.741 -20.018 -13.180 1.00 92.75 376 GLU A C 1
ATOM 2937 O O . GLU A 1 376 ? 6.819 -18.794 -13.031 1.00 92.75 376 GLU A O 1
ATOM 2942 N N . VAL A 1 377 ? 7.669 -20.846 -12.708 1.00 91.75 377 VAL A N 1
ATOM 2943 C CA . VAL A 1 377 ? 8.810 -20.387 -11.922 1.00 91.75 377 VAL A CA 1
ATOM 2944 C C . VAL A 1 377 ? 9.849 -19.745 -12.839 1.00 91.75 377 VAL A C 1
ATOM 2946 O O . VAL A 1 377 ? 10.385 -20.386 -13.735 1.00 91.75 377 VAL A O 1
ATOM 2949 N N . THR A 1 378 ? 10.197 -18.487 -12.565 1.00 92.19 378 THR A N 1
ATOM 2950 C CA . THR A 1 378 ? 11.218 -17.739 -13.312 1.00 92.19 378 THR A CA 1
ATOM 2951 C C . THR A 1 378 ? 12.319 -17.217 -12.389 1.00 92.19 378 THR A C 1
ATOM 2953 O O . THR A 1 378 ? 12.168 -17.148 -11.165 1.00 92.19 378 THR A O 1
ATOM 2956 N N . THR A 1 379 ? 13.437 -16.772 -12.967 1.00 91.38 379 THR A N 1
ATOM 2957 C CA . THR A 1 379 ? 14.523 -16.126 -12.208 1.00 91.38 379 THR A CA 1
ATOM 2958 C C . THR A 1 379 ? 14.062 -14.853 -11.495 1.00 91.38 379 THR A C 1
ATOM 2960 O O . THR A 1 379 ? 14.563 -14.550 -10.415 1.00 91.38 379 THR A O 1
ATOM 2963 N N . MET A 1 380 ? 13.049 -14.152 -12.019 1.00 91.50 380 MET A N 1
ATOM 2964 C CA . MET A 1 380 ? 12.491 -12.933 -11.417 1.00 91.50 380 MET A CA 1
ATOM 2965 C C . MET A 1 380 ? 11.797 -13.175 -10.070 1.00 91.50 380 MET A C 1
ATOM 2967 O O . MET A 1 380 ? 11.599 -12.235 -9.298 1.00 91.50 380 MET A O 1
ATOM 2971 N N . ASN A 1 381 ? 11.430 -14.421 -9.758 1.00 94.44 381 ASN A N 1
ATOM 2972 C CA . ASN A 1 381 ? 10.816 -14.763 -8.478 1.00 94.44 381 ASN A CA 1
ATOM 2973 C C . ASN A 1 381 ? 11.834 -14.776 -7.320 1.00 94.44 381 ASN A C 1
ATOM 2975 O O . ASN A 1 381 ? 11.447 -14.672 -6.152 1.00 94.44 381 ASN A O 1
ATOM 2979 N N . PHE A 1 382 ? 13.136 -14.872 -7.608 1.00 91.75 382 PHE A N 1
ATOM 2980 C CA . PHE A 1 382 ? 14.181 -15.053 -6.602 1.00 91.75 382 PHE A CA 1
ATOM 2981 C C . PHE A 1 382 ? 15.241 -13.955 -6.674 1.00 91.75 382 PHE A C 1
ATOM 2983 O O . PHE A 1 382 ? 15.678 -13.548 -7.740 1.00 91.75 382 PHE A O 1
ATOM 2990 N N . SER A 1 383 ? 15.724 -13.507 -5.513 1.00 88.19 383 SER A N 1
ATOM 2991 C CA . SER A 1 383 ? 16.866 -12.581 -5.444 1.00 88.19 383 SER A CA 1
ATOM 2992 C C . SER A 1 383 ? 18.206 -13.266 -5.715 1.00 88.19 383 SER A C 1
ATOM 2994 O O . SER A 1 383 ? 19.187 -12.613 -6.050 1.00 88.19 383 SER A O 1
ATOM 2996 N N . SER A 1 384 ? 18.276 -14.571 -5.460 1.00 90.06 384 SER A N 1
ATOM 2997 C CA . SER A 1 384 ? 19.458 -15.399 -5.659 1.00 90.06 384 SER A CA 1
ATOM 2998 C C . SER A 1 384 ? 19.076 -16.880 -5.599 1.00 90.06 384 SER A C 1
ATOM 3000 O O . SER A 1 384 ? 18.105 -17.233 -4.918 1.00 90.06 384 SER A O 1
ATOM 3002 N N . PRO A 1 385 ? 19.840 -17.764 -6.265 1.00 88.88 385 PRO A N 1
ATOM 3003 C CA . PRO A 1 385 ? 19.698 -19.200 -6.082 1.00 88.88 385 PRO A CA 1
ATOM 3004 C C . PRO A 1 385 ? 19.962 -19.611 -4.631 1.00 88.88 385 PRO A C 1
ATOM 3006 O O . PRO A 1 385 ? 20.710 -18.958 -3.890 1.00 88.88 385 PRO A O 1
ATOM 3009 N N . ARG A 1 386 ? 19.379 -20.741 -4.225 1.00 89.00 386 ARG A N 1
ATOM 3010 C CA . ARG A 1 386 ? 19.699 -21.351 -2.931 1.00 89.00 386 ARG A CA 1
ATOM 3011 C C . ARG A 1 386 ? 21.182 -21.737 -2.879 1.00 89.00 386 ARG A C 1
ATOM 3013 O O . ARG A 1 386 ? 21.763 -22.146 -3.875 1.00 89.00 386 ARG A O 1
ATOM 3020 N N . ARG A 1 387 ? 21.783 -21.637 -1.691 1.00 92.25 387 ARG A N 1
ATOM 3021 C CA . ARG A 1 387 ? 23.203 -21.975 -1.458 1.00 92.25 387 ARG A CA 1
ATOM 3022 C C . ARG A 1 387 ? 23.424 -23.319 -0.761 1.00 92.25 387 ARG A C 1
ATOM 3024 O O . ARG A 1 387 ? 24.561 -23.720 -0.566 1.00 92.25 387 ARG A O 1
ATOM 3031 N N . ASN A 1 388 ? 22.353 -23.982 -0.333 1.00 92.88 388 ASN A N 1
ATOM 3032 C CA . ASN A 1 388 ? 22.415 -25.299 0.300 1.00 92.88 388 ASN A CA 1
ATOM 3033 C C . ASN A 1 388 ? 21.943 -26.384 -0.679 1.00 92.88 388 ASN A C 1
ATOM 3035 O O . ASN A 1 388 ? 21.227 -26.089 -1.635 1.00 92.88 388 ASN A O 1
ATOM 3039 N N . THR A 1 389 ? 22.321 -27.630 -0.404 1.00 90.81 389 THR A N 1
ATOM 3040 C CA . THR A 1 389 ? 22.110 -28.791 -1.283 1.00 90.81 389 THR A CA 1
ATOM 3041 C C . THR A 1 389 ? 20.853 -29.603 -0.958 1.00 90.81 389 THR A C 1
ATOM 3043 O O . THR A 1 389 ? 20.674 -30.689 -1.497 1.00 90.81 389 THR A O 1
ATOM 3046 N N . PHE A 1 390 ? 19.962 -29.104 -0.095 1.00 89.12 390 PHE A N 1
ATOM 3047 C CA . PHE A 1 390 ? 18.758 -29.829 0.339 1.00 89.12 390 PHE A CA 1
ATOM 3048 C C . PHE A 1 390 ? 17.617 -29.734 -0.685 1.00 89.12 390 PHE A C 1
ATOM 3050 O O . PHE A 1 390 ? 16.562 -29.159 -0.407 1.00 89.12 390 PHE A O 1
ATOM 3057 N N . TYR A 1 391 ? 17.858 -30.213 -1.901 1.00 86.12 391 TYR A N 1
ATOM 3058 C CA . TYR A 1 391 ? 16.836 -30.285 -2.942 1.00 86.12 391 TYR A CA 1
ATOM 3059 C C . TYR A 1 391 ? 15.777 -31.325 -2.577 1.00 86.12 391 TYR A C 1
ATOM 3061 O O . TYR A 1 391 ? 16.093 -32.379 -2.029 1.00 86.12 391 TYR A O 1
ATOM 3069 N N . HIS A 1 392 ? 14.524 -30.984 -2.860 1.00 85.00 392 HIS A N 1
ATOM 3070 C CA . HIS A 1 392 ? 13.405 -31.910 -2.809 1.00 85.00 392 HIS A CA 1
ATOM 3071 C C . HIS A 1 392 ? 13.029 -32.200 -4.253 1.00 85.00 392 HIS A C 1
ATOM 3073 O O . HIS A 1 392 ? 12.886 -31.258 -5.030 1.00 85.00 392 HIS A O 1
ATOM 3079 N N . TRP A 1 393 ? 12.912 -33.475 -4.585 1.00 83.25 393 TRP A N 1
ATOM 3080 C CA . TRP A 1 393 ? 12.500 -33.942 -5.897 1.00 83.25 393 TRP A CA 1
ATOM 3081 C C . TRP A 1 393 ? 11.127 -34.585 -5.746 1.00 83.25 393 TRP A C 1
ATOM 3083 O O . TRP A 1 393 ? 10.825 -35.198 -4.717 1.00 83.25 393 TRP A O 1
ATOM 3093 N N . SER A 1 394 ? 10.268 -34.398 -6.737 1.00 79.81 394 SER A N 1
ATOM 3094 C CA . SER A 1 394 ? 9.041 -35.177 -6.837 1.00 79.81 394 SER A CA 1
ATOM 3095 C C . SER A 1 394 ? 9.375 -36.635 -7.156 1.00 79.81 394 SER A C 1
ATOM 3097 O O . SER A 1 394 ? 10.409 -36.947 -7.745 1.00 79.81 394 SER A O 1
ATOM 3099 N N . THR A 1 395 ? 8.468 -37.547 -6.811 1.00 79.44 395 THR A N 1
ATOM 3100 C CA . THR A 1 395 ? 8.609 -38.966 -7.166 1.00 79.44 395 THR A CA 1
ATOM 3101 C C . THR A 1 395 ? 8.711 -39.182 -8.679 1.00 79.44 395 THR A C 1
ATOM 3103 O O . THR A 1 395 ? 9.341 -40.140 -9.111 1.00 79.44 395 THR A O 1
ATOM 3106 N N . GLU A 1 396 ? 8.117 -38.296 -9.485 1.00 76.81 396 GLU A N 1
ATOM 3107 C CA . GLU A 1 396 ? 8.188 -38.327 -10.953 1.00 76.81 396 GLU A CA 1
ATOM 3108 C C . GLU A 1 396 ? 9.582 -37.936 -11.470 1.00 76.81 396 GLU A C 1
ATOM 3110 O O . GLU A 1 396 ? 10.122 -38.593 -12.360 1.00 76.81 396 GLU A O 1
ATOM 3115 N N . GLU A 1 397 ? 10.205 -36.917 -10.872 1.00 80.06 397 GLU A N 1
ATOM 3116 C CA . GLU A 1 397 ? 11.579 -36.512 -11.192 1.00 80.06 397 GLU A CA 1
ATOM 3117 C C . GLU A 1 397 ? 12.603 -37.567 -10.746 1.00 80.06 397 GLU A C 1
ATOM 3119 O O . GLU A 1 397 ? 13.548 -37.857 -11.481 1.00 80.06 397 GLU A O 1
ATOM 3124 N N . GLU A 1 398 ? 12.403 -38.186 -9.577 1.00 76.38 398 GLU A N 1
ATOM 3125 C CA . GLU A 1 398 ? 13.257 -39.279 -9.084 1.00 76.38 398 GLU A CA 1
ATOM 3126 C C . GLU A 1 398 ? 13.134 -40.552 -9.935 1.00 76.38 398 GLU A C 1
ATOM 3128 O O . GLU A 1 398 ? 14.115 -41.279 -10.099 1.00 76.38 398 GLU A O 1
ATOM 3133 N N . ALA A 1 399 ? 11.954 -40.809 -10.512 1.00 69.00 399 ALA A N 1
ATOM 3134 C CA . ALA A 1 399 ? 11.710 -41.936 -11.414 1.00 69.00 399 ALA A CA 1
ATOM 3135 C C . ALA A 1 399 ? 12.337 -41.759 -12.813 1.00 69.00 399 ALA A C 1
ATOM 3137 O O . ALA A 1 399 ? 12.323 -42.699 -13.608 1.00 69.00 399 ALA A O 1
ATOM 3138 N N . GLY A 1 400 ? 12.940 -40.600 -13.104 1.00 57.72 400 GLY A N 1
ATOM 3139 C CA . GLY A 1 400 ? 13.846 -40.430 -14.237 1.00 57.72 400 GLY A CA 1
ATOM 3140 C C . GLY A 1 400 ? 13.209 -40.050 -15.572 1.00 57.72 400 GLY A C 1
ATOM 3141 O O . GLY A 1 400 ? 13.755 -40.442 -16.597 1.00 57.72 400 GLY A O 1
ATOM 3142 N N . GLY A 1 401 ? 12.106 -39.289 -15.599 1.00 54.44 401 GLY A N 1
ATOM 3143 C CA . GLY A 1 401 ? 11.664 -38.593 -16.822 1.00 54.44 401 GLY A CA 1
ATOM 3144 C C . GLY A 1 401 ? 11.566 -39.468 -18.084 1.00 54.44 401 GLY A C 1
ATOM 3145 O O . GLY A 1 401 ? 11.928 -39.023 -19.168 1.00 54.44 401 GLY A O 1
ATOM 3146 N N . LEU A 1 402 ? 11.119 -40.719 -17.944 1.00 47.59 402 LEU A N 1
ATOM 3147 C CA . LEU A 1 402 ? 10.863 -41.646 -19.047 1.00 47.59 402 LEU A CA 1
ATOM 3148 C C . LEU A 1 402 ? 9.396 -42.067 -19.021 1.00 47.59 402 LEU A C 1
ATOM 3150 O O . LEU A 1 402 ? 9.073 -43.199 -18.680 1.00 47.59 402 LEU A O 1
ATOM 3154 N N . HIS A 1 403 ? 8.519 -41.140 -19.388 1.00 43.44 403 HIS A N 1
ATOM 3155 C CA . HIS A 1 403 ? 7.240 -41.465 -20.009 1.00 43.44 403 HIS A CA 1
ATOM 3156 C C . HIS A 1 403 ? 6.952 -40.387 -21.064 1.00 43.44 403 HIS A C 1
ATOM 3158 O O . HIS A 1 403 ? 6.412 -39.337 -20.738 1.00 43.44 403 HIS A O 1
ATOM 3164 N N . ASP A 1 404 ? 7.406 -40.718 -22.280 1.00 37.75 404 ASP A N 1
ATOM 3165 C CA . ASP A 1 404 ? 7.120 -40.192 -23.629 1.00 37.75 404 ASP A CA 1
ATOM 3166 C C . ASP A 1 404 ? 7.293 -38.697 -23.954 1.00 37.75 404 ASP A C 1
ATOM 3168 O O . ASP A 1 404 ? 6.499 -37.848 -23.489 1.00 37.75 404 ASP A O 1
#

Nearest PDB structures (foldseek):
  3mm5-assembly1_D  TM=9.606E-01  e=4.575E-42  Archaeoglobus fulgidus
  3or1-assembly1_D  TM=9.581E-01  e=1.389E-40  Megalodesulfovibrio gigas
  2v4j-assembly1_D  TM=9.591E-01  e=1.990E-40  Nitratidesulfovibrio vulgaris str. Hildenborough
  2xsj-assembly1_D  TM=9.477E-01  e=1.663E-40  Desulfomicrobium norvegicum
  3mm6-assembly1_E  TM=8.677E-01  e=2.006E-27  Archaeoglobus fulgidus

Radius of gyration: 25.78 Å; Cα contacts (8 Å, |Δi|>4): 775; chains: 1; bounding box: 66×70×64 Å

Solvent-accessible surface area (backbone atoms only — not comparable to full-atom values): 22311 Å² total; per-residue (Å²): 139,73,98,82,84,85,74,71,75,77,90,75,82,70,95,78,77,81,67,76,65,95,33,68,69,42,57,60,50,50,54,77,91,63,91,33,65,49,52,54,44,70,76,29,62,49,66,58,67,54,53,32,48,20,61,75,68,72,43,80,47,58,43,82,61,47,75,51,82,42,92,96,42,66,32,14,39,40,32,32,35,40,66,44,58,92,83,43,56,48,44,17,31,40,28,31,53,52,49,52,41,69,62,77,53,69,70,62,50,51,51,54,48,53,50,21,57,73,52,26,17,51,44,72,48,82,54,46,103,44,36,26,34,35,41,31,43,26,66,47,62,67,48,54,51,53,53,48,53,55,37,44,77,72,75,40,54,66,17,39,39,77,25,9,37,36,45,58,29,39,22,49,14,61,80,80,37,89,69,39,48,29,60,22,27,61,49,37,53,50,50,51,64,76,43,38,63,44,22,31,44,60,76,43,36,28,53,40,33,35,18,21,10,15,24,75,82,33,84,35,38,9,48,46,68,3,31,39,9,40,29,13,38,53,75,51,61,67,43,69,42,43,70,56,38,48,57,40,40,77,74,70,45,66,59,65,64,51,40,78,64,39,96,57,62,27,56,48,72,81,88,67,50,72,46,71,43,73,88,50,51,78,74,71,50,62,59,45,78,71,36,93,34,32,42,74,33,84,54,45,19,28,22,36,20,40,21,6,26,75,85,41,94,86,49,61,36,62,30,41,43,70,41,80,69,40,61,64,49,79,94,77,25,60,62,46,51,53,55,51,49,39,51,51,48,51,40,49,77,69,35,48,82,73,38,40,61,34,50,42,36,66,72,67,33,61,68,54,47,32,54,70,55,73,43,86,90,55,74,81,53,47,98,63,82,82,90,72,87,85,76,84,73,54,74,62,64,71,68,58,81,80,80,133

Mean predicted aligned error: 6.77 Å

Secondary structure (DSSP, 8-state):
-------PPPS---TT--S--S-HHHHHHT-SSS--HHHHHHTSSS-HHHHHHHHHHTS--B---EE---TT--S-EEE-BBS-TTT-SB-EEEEEPPPGGG---HHHHHHHHHHHHHHS-S-EE---TTS-EEEEEE-SHHHHHHHHHHHHHTT--B---SSSB----B--GGGT-TT-SS-HHHHHHHHHHHTHHHHHS--SSS-B-EEEESSTT-TT-HHHH-SEEEEEEESSPPEE-HHHHHHHHHTT--HHHHHTT-TT--EEE-SS-EEE-TTT----SHHHHH-TTEE--SSEEEEEEE--BSS-TT--BPPEEEEEEE---TTT-HHHHHHHHHHHHHHHHHPPTT--HHHHHHHH-HHHHHHHTTPPP-GGG-SS---S------HHHHTTS---

Organism: NCBI:txid2884831